Protein AF-A0A7S2Q3C2-F1 (afdb_monomer_lite)

Foldseek 3Di:
DLVVQLVVQLVVQVVLPPQSNLQSNVLSVLVVVCVVLCLPPPLVDFDPQEWEWEWEADLDPVVPGIDGQLVGIDGAHLLSSSPHSQFLSNLLSSCCCSPVCPVPPSHHDYHYHYDDPPDDLPQACFPPHHSNVVVLLCSLQVLAPVPDAQQAEEDEDQLNLLCCCQVPVDNCLVVLLVSVVRRLVVVLVSRVVSGDPPPDPGSLLHAYEYEQQEAESPPSSRVSSVSNRVSSVVVQVVRQLYFYQYQNSHRNDSDGDSSSRNSSSNSRNVRNVNSNPGDDDDPDDPVPPPPPPPDDDDDDDDDDDDDDDDDDDDDDDDDDDDDDDDDDDDDDDDDDDDDPPPPPDPPDDFQKDKFFDAQAFDFWAQKWKWKKWWQFKKKFQKKWFFWADFAKFWKWKWKAWDGCPPCLLPCVRIDTQDTDIWGHPHGSDTIMDGDDGPPDPPPPPPPPPDPDPPPRSIDIDHHRTMMMMMMGTQDRTTGWHACVSVSSNPLFPWTDDNTMIIRQLIWGFHHDSPTDTDTRIGGGIMIIMTGDDPPPPD

Structure (mmCIF, N/CA/C/O backbone):
data_AF-A0A7S2Q3C2-F1
#
_entry.id   AF-A0A7S2Q3C2-F1
#
loop_
_atom_site.group_PDB
_atom_site.id
_atom_site.type_symbol
_atom_site.label_atom_id
_atom_site.label_alt_id
_atom_site.label_comp_id
_atom_site.label_asym_id
_atom_site.label_entity_id
_atom_site.label_seq_id
_atom_site.pdbx_PDB_ins_code
_atom_site.Cartn_x
_atom_site.Cartn_y
_atom_site.Cartn_z
_atom_site.occupancy
_atom_site.B_iso_or_equiv
_atom_site.auth_seq_id
_atom_site.auth_comp_id
_atom_site.auth_asym_id
_atom_site.auth_atom_id
_atom_site.pdbx_PDB_model_num
ATOM 1 N N . MET A 1 1 ? 17.549 21.365 15.665 1.00 84.44 1 MET A N 1
ATOM 2 C CA . MET A 1 1 ? 16.616 20.239 15.465 1.00 84.44 1 MET A CA 1
ATOM 3 C C . MET A 1 1 ? 15.759 20.476 14.231 1.00 84.44 1 MET A C 1
ATOM 5 O O . MET A 1 1 ? 15.906 19.700 13.307 1.00 84.44 1 MET A O 1
ATOM 9 N N . THR A 1 2 ? 14.963 21.552 14.160 1.00 92.56 2 THR A N 1
ATOM 10 C CA . THR A 1 2 ? 14.110 21.854 12.990 1.00 92.56 2 THR A CA 1
ATOM 11 C C . THR A 1 2 ? 14.879 21.923 11.667 1.00 92.56 2 THR A C 1
ATOM 13 O O . THR A 1 2 ? 14.513 21.210 10.745 1.00 92.56 2 THR A O 1
ATOM 16 N N . ASP A 1 3 ? 15.975 22.689 11.590 1.00 93.25 3 ASP A N 1
ATOM 17 C CA . ASP A 1 3 ? 16.750 22.824 10.339 1.00 93.25 3 ASP A CA 1
ATOM 18 C C . ASP A 1 3 ? 17.380 21.493 9.899 1.00 93.25 3 ASP A C 1
ATOM 20 O O . ASP A 1 3 ? 17.291 21.107 8.744 1.00 93.25 3 ASP A O 1
ATOM 24 N N . GLN A 1 4 ? 17.927 20.727 10.849 1.00 93.88 4 GLN A N 1
ATOM 25 C CA . GLN A 1 4 ? 18.484 19.396 10.575 1.00 93.88 4 GLN A CA 1
ATOM 26 C C . GLN A 1 4 ? 17.413 18.408 10.095 1.00 93.88 4 GLN A C 1
ATOM 28 O O . GLN A 1 4 ? 17.669 17.612 9.199 1.00 93.88 4 GLN A O 1
ATOM 33 N N . LEU A 1 5 ? 16.215 18.446 10.690 1.00 93.88 5 LEU A N 1
ATOM 34 C CA . LEU A 1 5 ? 15.091 17.617 10.260 1.00 93.88 5 LEU A CA 1
ATOM 35 C C . LEU A 1 5 ? 14.629 18.015 8.852 1.00 93.88 5 LEU A C 1
ATOM 37 O O . LEU A 1 5 ? 14.384 17.139 8.026 1.00 93.88 5 LEU A O 1
ATOM 41 N N . TYR A 1 6 ? 14.565 19.319 8.575 1.00 96.44 6 TYR A N 1
ATOM 42 C CA . TYR A 1 6 ? 14.256 19.843 7.250 1.00 96.44 6 TYR A CA 1
ATOM 43 C C . TYR A 1 6 ? 15.246 19.343 6.203 1.00 96.44 6 TYR A C 1
ATOM 45 O O . TYR A 1 6 ? 14.810 18.797 5.193 1.00 96.44 6 TYR A O 1
ATOM 53 N N . ASP A 1 7 ? 16.549 19.467 6.457 1.00 93.75 7 ASP A N 1
ATOM 54 C CA . ASP A 1 7 ? 17.590 19.049 5.516 1.00 93.75 7 ASP A CA 1
ATOM 55 C C . ASP A 1 7 ? 17.489 17.551 5.191 1.00 93.75 7 ASP A C 1
ATOM 57 O O . ASP A 1 7 ? 17.532 17.171 4.022 1.00 93.75 7 ASP A O 1
ATOM 61 N N . VAL A 1 8 ? 17.252 16.704 6.201 1.00 93.12 8 VAL A N 1
ATOM 62 C CA . VAL A 1 8 ? 17.069 15.253 6.013 1.00 93.12 8 VAL A CA 1
ATOM 63 C C . VAL A 1 8 ? 15.825 14.941 5.175 1.00 93.12 8 VAL A C 1
ATOM 65 O O . VAL A 1 8 ? 15.880 14.122 4.256 1.00 93.12 8 VAL A O 1
ATOM 68 N N . ILE A 1 9 ? 14.691 15.590 5.457 1.00 92.81 9 ILE A N 1
ATOM 69 C CA . ILE A 1 9 ? 13.454 15.369 4.691 1.00 92.81 9 ILE A CA 1
ATOM 70 C C . ILE A 1 9 ? 13.602 15.894 3.260 1.00 92.81 9 ILE A C 1
ATOM 72 O O . ILE A 1 9 ? 13.121 15.259 2.314 1.00 92.81 9 ILE A O 1
ATOM 76 N N . TYR A 1 10 ? 14.260 17.042 3.101 1.00 93.00 10 TYR A N 1
ATOM 77 C CA . TYR A 1 10 ? 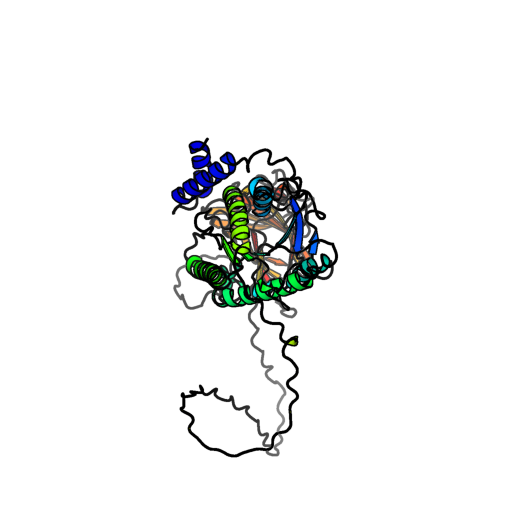14.558 17.634 1.807 1.00 93.00 10 TYR A CA 1
ATOM 78 C C . TYR A 1 10 ? 15.409 16.682 0.973 1.00 93.00 10 TYR A C 1
ATOM 80 O O . TYR A 1 10 ? 15.027 16.367 -0.152 1.00 93.00 10 TYR A O 1
ATOM 88 N N . GLU A 1 11 ? 16.507 16.166 1.529 1.00 90.88 11 GLU A N 1
ATOM 89 C CA . GLU A 1 11 ? 17.385 15.208 0.858 1.00 90.88 11 GLU A CA 1
ATOM 90 C C . GLU A 1 11 ? 16.608 13.958 0.420 1.00 90.88 11 GLU A C 1
ATOM 92 O O . GLU A 1 11 ? 16.642 13.605 -0.763 1.00 90.88 11 GLU A O 1
ATOM 97 N N . ALA A 1 12 ? 15.803 13.372 1.314 1.00 87.12 12 ALA A N 1
ATOM 98 C CA . ALA A 1 12 ? 14.977 12.194 1.028 1.00 87.12 12 ALA A CA 1
ATOM 99 C C . ALA A 1 12 ? 13.938 12.412 -0.093 1.00 87.12 12 ALA A C 1
ATOM 101 O O . ALA A 1 12 ? 13.535 11.461 -0.765 1.00 87.12 12 ALA A O 1
ATOM 102 N N . ASN A 1 13 ? 13.513 13.658 -0.327 1.00 86.75 13 ASN A N 1
ATOM 103 C CA . ASN A 1 13 ? 12.527 14.020 -1.351 1.00 86.75 13 ASN A CA 1
ATOM 104 C C . ASN A 1 13 ? 13.143 14.772 -2.558 1.00 86.75 13 ASN A C 1
ATOM 106 O O . ASN A 1 13 ? 12.424 15.164 -3.485 1.00 86.75 13 ASN A O 1
ATOM 110 N N . SER A 1 14 ? 14.464 14.981 -2.580 1.00 85.00 14 SER A N 1
ATOM 111 C CA . SER A 1 14 ? 15.170 15.823 -3.565 1.00 85.00 14 SER A CA 1
ATOM 112 C C . SER A 1 14 ? 15.264 15.213 -4.965 1.00 85.00 14 SER A C 1
ATOM 114 O O . SER A 1 14 ? 15.346 15.937 -5.960 1.00 85.00 14 SER A O 1
ATOM 116 N N . SER A 1 15 ? 15.153 13.886 -5.079 1.00 75.75 15 SER A N 1
ATOM 117 C CA . SER A 1 15 ? 15.152 13.173 -6.365 1.00 75.75 15 SER A CA 1
ATOM 118 C C . SER A 1 15 ? 13.964 13.553 -7.268 1.00 75.75 15 SER A C 1
ATOM 120 O O . SER A 1 15 ? 13.986 13.318 -8.479 1.00 75.75 15 SER A O 1
ATOM 122 N N . ARG A 1 16 ? 12.925 14.194 -6.714 1.00 70.31 16 ARG A N 1
ATOM 123 C CA . ARG A 1 16 ? 11.723 14.643 -7.427 1.00 70.31 16 ARG A CA 1
ATOM 124 C C . ARG A 1 16 ? 11.755 16.168 -7.603 1.00 70.31 16 ARG A C 1
ATOM 126 O O . ARG A 1 16 ? 11.098 16.884 -6.866 1.00 70.31 16 ARG A O 1
ATOM 133 N N . LYS A 1 17 ? 12.476 16.655 -8.623 1.00 64.44 17 LYS A N 1
ATOM 134 C CA . LYS A 1 17 ? 12.850 18.073 -8.893 1.00 64.44 17 LYS A CA 1
ATOM 135 C C . LYS A 1 17 ? 11.786 19.183 -8.712 1.00 64.44 17 LYS A C 1
ATOM 137 O O . LYS A 1 17 ? 12.164 20.347 -8.660 1.00 64.44 17 LYS A O 1
ATOM 142 N N . ASN A 1 18 ? 10.490 18.877 -8.617 1.00 74.94 18 ASN A N 1
ATOM 143 C CA . ASN A 1 18 ? 9.433 19.875 -8.432 1.00 74.94 18 ASN A CA 1
ATOM 144 C C . ASN A 1 18 ? 8.770 19.727 -7.058 1.00 74.94 18 ASN A C 1
ATOM 146 O O . ASN A 1 18 ? 8.227 18.666 -6.755 1.00 74.94 18 ASN A O 1
ATOM 150 N N . GLY A 1 19 ? 8.718 20.819 -6.288 1.00 81.25 19 GLY A N 1
ATOM 151 C CA . GLY A 1 19 ? 7.925 20.943 -5.058 1.00 81.25 19 GLY A CA 1
ATOM 152 C C . GLY A 1 19 ? 8.514 20.298 -3.799 1.00 81.25 19 GLY A C 1
ATOM 153 O O . GLY A 1 19 ? 7.809 20.240 -2.793 1.00 81.25 19 GLY A O 1
ATOM 154 N N . THR A 1 20 ? 9.770 19.843 -3.838 1.00 85.69 20 THR A N 1
ATOM 155 C CA . THR A 1 20 ? 10.476 19.252 -2.688 1.00 85.69 20 THR A CA 1
ATOM 156 C C . THR A 1 20 ? 10.523 20.190 -1.485 1.00 85.69 20 THR A C 1
ATOM 158 O O . THR A 1 20 ? 10.239 19.746 -0.381 1.00 85.69 20 THR A O 1
ATOM 161 N N . GLU A 1 21 ? 10.808 21.482 -1.685 1.00 90.81 21 GLU A N 1
ATOM 162 C CA . GLU A 1 21 ? 10.873 22.470 -0.592 1.00 90.81 21 GLU A CA 1
ATOM 163 C C . GLU A 1 21 ? 9.559 22.535 0.193 1.00 90.81 21 GLU A C 1
ATOM 165 O O . GLU A 1 21 ? 9.557 22.423 1.413 1.00 90.81 21 GLU A O 1
ATOM 170 N N . GLY A 1 22 ? 8.424 22.625 -0.509 1.00 93.75 22 GLY A N 1
ATOM 171 C CA . GLY A 1 22 ? 7.109 22.677 0.131 1.00 93.75 22 GLY A CA 1
ATOM 172 C C . GLY A 1 22 ? 6.787 21.407 0.920 1.00 93.75 22 GLY A C 1
ATOM 173 O O . GLY A 1 22 ? 6.260 21.493 2.025 1.00 93.75 22 GLY A O 1
ATOM 174 N N . VAL A 1 23 ? 7.144 20.236 0.386 1.00 93.44 23 VAL A N 1
ATOM 175 C CA . VAL A 1 23 ? 6.967 18.951 1.081 1.00 93.44 23 VAL A CA 1
ATOM 176 C C . VAL A 1 23 ? 7.858 18.878 2.321 1.00 93.44 23 VAL A C 1
ATOM 178 O O . VAL A 1 23 ? 7.376 18.530 3.398 1.00 93.44 23 VAL A O 1
ATOM 181 N N . ALA A 1 24 ? 9.132 19.261 2.197 1.00 95.12 24 ALA A N 1
ATOM 182 C CA . ALA A 1 24 ? 10.079 19.262 3.304 1.00 95.12 24 ALA A CA 1
ATOM 183 C C . ALA A 1 24 ? 9.641 20.208 4.425 1.00 95.12 24 ALA A C 1
ATOM 185 O O . ALA A 1 24 ? 9.616 19.805 5.589 1.00 95.12 24 ALA A O 1
ATOM 186 N N . SER A 1 25 ? 9.201 21.423 4.088 1.00 96.56 25 SER A N 1
ATOM 187 C CA . SER A 1 25 ? 8.660 22.377 5.059 1.00 96.56 25 SER A CA 1
ATOM 188 C C . SER A 1 25 ? 7.426 21.822 5.770 1.00 96.56 25 SER A C 1
ATOM 190 O O . SER A 1 25 ? 7.359 21.870 6.998 1.00 96.56 25 SER A O 1
ATOM 192 N N . THR A 1 26 ? 6.459 21.275 5.024 1.00 96.81 26 THR A N 1
ATOM 193 C CA . THR A 1 26 ? 5.227 20.706 5.593 1.00 96.81 26 THR A CA 1
ATOM 194 C C . THR A 1 26 ? 5.538 19.566 6.554 1.00 96.81 26 THR A C 1
ATOM 196 O O . THR A 1 26 ? 5.131 19.618 7.714 1.00 96.81 26 THR A O 1
ATOM 199 N N . LEU A 1 27 ? 6.302 18.565 6.111 1.00 96.88 27 LEU A N 1
ATOM 200 C CA . LEU A 1 27 ? 6.635 17.403 6.934 1.00 96.88 27 LEU A CA 1
ATOM 201 C C . LEU A 1 27 ? 7.463 17.789 8.164 1.00 96.88 27 LEU A C 1
ATOM 203 O O . LEU A 1 27 ? 7.204 17.271 9.246 1.00 96.88 27 LEU A O 1
ATOM 207 N N . THR A 1 28 ? 8.401 18.732 8.034 1.00 97.81 28 THR A N 1
ATOM 208 C CA . THR A 1 28 ? 9.178 19.239 9.177 1.00 97.81 28 THR A CA 1
ATOM 209 C C . THR A 1 28 ? 8.265 19.874 10.219 1.00 97.81 28 THR A C 1
ATOM 211 O O . THR A 1 28 ? 8.348 19.543 11.400 1.00 97.81 28 THR A O 1
ATOM 214 N N . ASN A 1 29 ? 7.373 20.771 9.793 1.00 98.06 29 ASN A N 1
ATOM 215 C CA . ASN A 1 29 ? 6.475 21.479 10.702 1.00 98.06 29 ASN A CA 1
ATOM 216 C C . ASN A 1 29 ? 5.517 20.519 11.417 1.00 98.06 29 ASN A C 1
ATOM 218 O O . ASN A 1 29 ? 5.335 20.620 12.629 1.00 98.06 29 ASN A O 1
ATOM 222 N N . GLU A 1 30 ? 4.943 19.571 10.680 1.00 98.25 30 GLU A N 1
ATOM 223 C CA . GLU A 1 30 ? 4.012 18.581 11.222 1.00 98.25 30 GLU A CA 1
ATOM 224 C C . GLU A 1 30 ? 4.720 17.608 12.177 1.00 98.25 30 GLU A C 1
ATOM 226 O O . GLU A 1 30 ? 4.228 17.356 13.272 1.00 98.25 30 GLU A O 1
ATOM 231 N N . LEU A 1 31 ? 5.921 17.121 11.847 1.00 97.56 31 LEU A N 1
ATOM 232 C CA . LEU A 1 31 ? 6.693 16.271 12.762 1.00 97.56 31 LEU A CA 1
ATOM 233 C C . LEU A 1 31 ? 7.113 17.012 14.033 1.00 97.56 31 LEU A C 1
ATOM 235 O O . LEU A 1 31 ? 7.018 16.451 15.124 1.00 97.56 31 LEU A O 1
ATOM 239 N N . MET A 1 32 ? 7.524 18.279 13.922 1.00 97.94 32 MET A N 1
ATOM 240 C CA . MET A 1 32 ? 7.801 19.106 15.098 1.00 97.94 32 MET A CA 1
ATOM 241 C C . MET A 1 32 ? 6.538 19.330 15.937 1.00 97.94 32 MET A C 1
ATOM 243 O O . MET A 1 32 ? 6.623 19.386 17.163 1.00 97.94 32 MET A O 1
ATOM 247 N N . HIS A 1 33 ? 5.361 19.415 15.311 1.00 97.69 33 HIS A N 1
ATOM 248 C CA . HIS A 1 33 ? 4.091 19.455 16.029 1.00 97.69 33 HIS A CA 1
ATOM 249 C C . HIS A 1 33 ? 3.840 18.155 16.809 1.00 97.69 33 HIS A C 1
ATOM 251 O O . HIS A 1 33 ? 3.600 18.226 18.014 1.00 97.69 33 HIS A O 1
ATOM 257 N N . LEU A 1 34 ? 3.998 16.984 16.178 1.00 97.62 34 LEU A N 1
ATOM 258 C CA . LEU A 1 34 ? 3.870 15.682 16.853 1.00 97.62 34 LEU A CA 1
ATOM 259 C C . LEU A 1 34 ? 4.871 15.533 18.010 1.00 97.62 34 LEU A C 1
ATOM 261 O O . LEU A 1 34 ? 4.506 15.066 19.091 1.00 97.62 34 LEU A O 1
ATOM 265 N N . TYR A 1 35 ? 6.119 15.969 17.807 1.00 96.81 35 TYR A N 1
ATOM 266 C CA . TYR A 1 35 ? 7.157 15.988 18.840 1.00 96.81 35 TYR A CA 1
ATOM 267 C C . TYR A 1 35 ? 6.747 16.854 20.037 1.00 96.81 35 TYR A C 1
ATOM 269 O O . TYR A 1 35 ? 6.769 16.393 21.175 1.00 96.81 35 TYR A O 1
ATOM 277 N N . ASN A 1 36 ? 6.303 18.089 19.787 1.00 97.06 36 ASN A N 1
ATOM 278 C CA . ASN A 1 36 ? 5.902 19.023 20.843 1.00 97.06 36 ASN A CA 1
ATOM 279 C C . ASN A 1 36 ? 4.677 18.547 21.634 1.00 97.06 36 ASN A C 1
ATOM 281 O O . ASN A 1 36 ? 4.506 18.929 22.789 1.00 97.06 36 ASN A O 1
ATOM 285 N N . GLN A 1 37 ? 3.830 17.714 21.030 1.00 96.75 37 GLN A N 1
ATOM 286 C CA . GLN A 1 37 ? 2.706 17.083 21.715 1.00 96.75 37 GLN A CA 1
ATOM 287 C C . GLN A 1 37 ? 3.077 15.775 22.437 1.00 96.75 37 GLN A C 1
ATOM 289 O O . GLN A 1 37 ? 2.200 15.113 22.989 1.00 96.75 37 GLN A O 1
ATOM 294 N N . GLY A 1 38 ? 4.351 15.374 22.414 1.00 96.44 38 GLY A N 1
ATOM 295 C CA . GLY A 1 38 ? 4.841 14.145 23.037 1.00 96.44 38 GLY A CA 1
ATOM 296 C C . GLY A 1 38 ? 4.437 12.858 22.315 1.00 96.44 38 GLY A C 1
ATOM 297 O O . GLY A 1 38 ? 4.699 11.771 22.823 1.00 96.44 38 GLY A O 1
ATOM 298 N N . LEU A 1 39 ? 3.841 12.940 21.120 1.00 96.25 39 LEU A N 1
ATOM 299 C CA . LEU A 1 39 ? 3.447 11.754 20.351 1.00 96.25 39 LEU A CA 1
ATOM 300 C C . LEU A 1 39 ? 4.652 10.953 19.854 1.00 96.25 39 LEU A C 1
ATOM 302 O O . LEU A 1 39 ? 4.514 9.754 19.616 1.00 96.25 39 LEU A O 1
ATOM 306 N N . LEU A 1 40 ? 5.818 11.595 19.740 1.00 95.62 40 LEU A N 1
ATOM 307 C CA . LEU A 1 40 ? 7.072 10.966 19.321 1.00 95.62 40 LEU A CA 1
ATOM 308 C C . LEU A 1 40 ? 7.972 10.510 20.485 1.00 95.62 40 LEU A C 1
ATOM 310 O O . LEU A 1 40 ? 9.080 10.042 20.239 1.00 95.62 40 LEU A O 1
ATOM 314 N N . ASN A 1 41 ? 7.515 10.630 21.735 1.00 94.75 41 ASN A N 1
ATOM 315 C CA . ASN A 1 41 ? 8.259 10.152 22.904 1.00 94.75 41 ASN A CA 1
ATOM 316 C C . ASN A 1 41 ? 8.051 8.646 23.094 1.00 94.75 41 ASN A C 1
ATOM 318 O O . ASN A 1 41 ? 6.946 8.161 22.862 1.00 94.75 41 ASN A O 1
ATOM 322 N N . ASP A 1 42 ? 9.073 7.925 23.557 1.00 93.94 42 ASP A N 1
ATOM 323 C CA . ASP A 1 42 ? 8.954 6.522 23.988 1.00 93.94 42 ASP A CA 1
ATOM 324 C C . ASP A 1 42 ? 8.227 5.641 22.950 1.00 93.94 42 ASP A C 1
ATOM 326 O O . ASP A 1 42 ? 7.232 4.970 23.239 1.00 93.94 42 ASP A O 1
ATOM 330 N N . LEU A 1 43 ? 8.658 5.723 21.684 1.00 91.31 43 LEU A N 1
ATOM 331 C CA . LEU A 1 43 ? 8.020 5.004 20.572 1.00 91.31 43 LEU A CA 1
ATOM 332 C C . LEU A 1 43 ? 8.055 3.480 20.767 1.00 91.31 43 LEU A C 1
ATOM 334 O O . LEU A 1 43 ? 7.166 2.785 20.276 1.00 91.31 43 LEU A O 1
ATOM 338 N N . ASP A 1 44 ? 9.056 2.998 21.505 1.00 87.88 44 ASP A N 1
ATOM 339 C CA . ASP A 1 44 ? 9.301 1.625 21.954 1.00 87.88 44 ASP A CA 1
ATOM 340 C C . ASP A 1 44 ? 8.434 1.174 23.123 1.00 87.88 44 ASP A C 1
ATOM 342 O O . ASP A 1 44 ? 8.343 -0.024 23.378 1.00 87.88 44 ASP A O 1
ATOM 346 N N . THR A 1 45 ? 7.747 2.090 23.800 1.00 93.56 45 THR A N 1
ATOM 347 C CA . THR A 1 45 ? 6.814 1.722 24.861 1.00 93.56 45 THR A CA 1
ATOM 348 C C . THR A 1 45 ? 5.476 1.302 24.252 1.00 93.56 45 THR A C 1
ATOM 350 O O . THR A 1 45 ? 4.811 2.130 23.617 1.00 93.56 45 THR A O 1
ATOM 353 N N . PRO A 1 46 ? 5.030 0.046 24.456 1.00 94.75 46 PRO A N 1
ATOM 354 C CA . PRO A 1 46 ? 3.736 -0.391 23.960 1.00 94.75 46 PRO A CA 1
ATOM 355 C C . PRO A 1 46 ? 2.593 0.397 24.593 1.00 94.75 46 PRO A C 1
ATOM 357 O O . PRO A 1 46 ? 2.576 0.650 25.801 1.00 94.75 46 PRO A O 1
ATOM 360 N N . LEU A 1 47 ? 1.614 0.750 23.766 1.00 94.81 47 LEU A N 1
ATOM 361 C CA . LEU A 1 47 ? 0.390 1.403 24.205 1.00 94.81 47 LEU A CA 1
ATOM 362 C C . LEU A 1 47 ? -0.386 0.531 25.195 1.00 94.81 47 LEU A C 1
ATOM 364 O O . LEU A 1 47 ? -0.445 -0.695 25.072 1.00 94.81 47 LEU A O 1
ATOM 368 N N . LYS A 1 48 ? -1.010 1.167 26.188 1.00 94.75 48 LYS A N 1
ATOM 369 C CA . LYS A 1 48 ? -1.726 0.458 27.252 1.00 94.75 48 LYS A CA 1
ATOM 370 C C . LYS A 1 48 ? -3.114 0.013 26.799 1.00 94.75 48 LYS A C 1
ATOM 372 O O . LYS A 1 48 ? -3.578 -1.053 27.208 1.00 94.75 48 LYS A O 1
ATOM 377 N N . PHE A 1 49 ? -3.788 0.834 25.998 1.00 94.88 49 PHE A N 1
ATOM 378 C CA . PHE A 1 49 ? -5.183 0.635 25.603 1.00 94.88 49 PHE A CA 1
ATOM 379 C C . PHE A 1 49 ? -5.331 0.337 24.109 1.00 94.88 49 PHE A C 1
ATOM 381 O O . PHE A 1 49 ? -6.220 -0.430 23.731 1.00 94.88 49 PHE A O 1
ATOM 388 N N . GLY A 1 50 ? -4.460 0.913 23.283 1.00 95.38 50 GLY A N 1
ATOM 389 C CA . GLY A 1 50 ? -4.409 0.727 21.844 1.00 95.38 50 GLY A CA 1
ATOM 390 C C . GLY A 1 50 ? -3.736 -0.579 21.453 1.00 95.38 50 GLY A C 1
ATOM 391 O O . GLY A 1 50 ? -2.541 -0.788 21.671 1.00 95.38 50 GLY A O 1
ATOM 392 N N . LYS A 1 51 ? -4.501 -1.452 20.810 1.00 96.25 51 LYS A N 1
ATOM 393 C CA . LYS A 1 51 ? -4.035 -2.718 20.247 1.00 96.25 51 LYS A CA 1
ATOM 394 C C . LYS A 1 51 ? -4.128 -2.710 18.730 1.00 96.25 51 LYS A C 1
ATOM 396 O O . LYS A 1 51 ? -4.851 -1.901 18.150 1.00 96.25 51 LYS A O 1
ATOM 401 N N . CYS A 1 52 ? -3.483 -3.674 18.094 1.00 95.06 52 CYS A N 1
ATOM 402 C CA . CYS A 1 52 ? -3.614 -3.924 16.671 1.00 95.06 52 CYS A CA 1
ATOM 403 C C . CYS A 1 52 ? -3.813 -5.421 16.385 1.00 95.06 52 CYS A C 1
ATOM 405 O O . CYS A 1 52 ? -3.359 -6.267 17.153 1.00 95.06 52 CYS A O 1
ATOM 407 N N . SER A 1 53 ? -4.474 -5.751 15.274 1.00 94.31 53 SER A N 1
ATOM 408 C CA . SER A 1 53 ? -4.529 -7.107 14.712 1.00 94.31 53 SER A CA 1
ATOM 409 C C . SER A 1 53 ? -4.477 -7.047 13.196 1.00 94.31 53 SER A C 1
ATOM 411 O O . SER A 1 53 ? -5.328 -6.434 12.548 1.00 94.31 53 SER A O 1
ATOM 413 N N . PHE A 1 54 ? -3.419 -7.609 12.627 1.00 91.44 54 PHE A N 1
ATOM 414 C CA . PHE A 1 54 ? -3.072 -7.400 11.232 1.00 91.44 54 PHE A CA 1
ATOM 415 C C . PHE A 1 54 ? -3.247 -8.693 10.464 1.00 91.44 54 PHE A C 1
ATOM 417 O O . PHE A 1 54 ? -2.718 -9.743 10.836 1.00 91.44 54 PHE A O 1
ATOM 424 N N . VAL A 1 55 ? -4.001 -8.602 9.376 1.00 92.19 55 VAL A N 1
ATOM 425 C CA . VAL A 1 55 ? -4.272 -9.716 8.483 1.00 92.19 55 VAL A CA 1
ATOM 426 C C . VAL A 1 55 ? -4.049 -9.296 7.038 1.00 92.19 55 VAL A C 1
ATOM 428 O O . VAL A 1 55 ? -4.352 -8.172 6.634 1.00 92.19 55 VAL A O 1
ATOM 431 N N . THR A 1 56 ? -3.554 -10.233 6.238 1.00 89.69 56 THR A N 1
ATOM 432 C CA . THR A 1 56 ? -3.345 -10.027 4.802 1.00 89.69 56 THR A CA 1
ATOM 433 C C . THR A 1 56 ? -4.144 -11.067 4.019 1.00 89.69 56 THR A C 1
ATOM 435 O O . THR A 1 56 ? -4.047 -12.258 4.338 1.00 89.69 56 THR A O 1
ATOM 438 N N . PRO A 1 57 ? -4.920 -10.674 2.991 1.00 89.62 57 PRO A N 1
ATOM 439 C CA . PRO A 1 57 ? -5.570 -11.628 2.098 1.00 89.62 57 PRO A CA 1
ATOM 440 C C . PRO A 1 57 ? -4.560 -12.578 1.441 1.00 89.62 57 PRO A C 1
ATOM 442 O O . PRO A 1 57 ? -3.532 -12.139 0.915 1.00 89.62 57 PRO A O 1
ATOM 445 N N . LYS A 1 58 ? -4.867 -13.877 1.400 1.00 83.38 58 LYS A N 1
ATOM 446 C CA . LYS A 1 58 ? -4.077 -14.860 0.636 1.00 83.38 58 LYS A CA 1
ATOM 447 C C . LYS A 1 58 ? -4.483 -14.837 -0.845 1.00 83.38 58 LYS A C 1
ATOM 449 O O . LYS A 1 58 ? -5.606 -14.475 -1.172 1.00 83.38 58 LYS A O 1
ATOM 454 N N . LYS A 1 59 ? -3.563 -15.175 -1.766 1.00 69.88 59 LYS A N 1
ATOM 455 C CA . LYS A 1 59 ? -3.927 -15.395 -3.192 1.00 69.88 59 LYS A CA 1
ATOM 456 C C . LYS A 1 59 ? -4.648 -16.728 -3.377 1.00 69.88 59 LYS A C 1
ATOM 458 O O . LYS A 1 59 ? -5.588 -16.814 -4.152 1.00 69.88 59 LYS A O 1
ATOM 463 N N . ASN A 1 60 ? -4.187 -17.758 -2.668 1.00 71.38 60 ASN A N 1
ATOM 464 C CA . ASN A 1 60 ? -4.693 -19.114 -2.800 1.00 71.38 60 ASN A CA 1
ATOM 465 C C . ASN A 1 60 ? -5.700 -19.423 -1.686 1.00 71.38 60 ASN A C 1
ATOM 467 O O . ASN A 1 60 ? -5.332 -19.568 -0.519 1.00 71.38 60 ASN A O 1
ATOM 471 N N . ILE A 1 61 ? -6.966 -19.536 -2.083 1.00 71.75 61 ILE A N 1
ATOM 472 C CA . ILE A 1 61 ? -8.122 -19.772 -1.211 1.00 71.75 61 ILE A CA 1
ATOM 473 C C . ILE A 1 61 ? -8.025 -21.136 -0.499 1.00 71.75 61 ILE A C 1
ATOM 475 O O . ILE A 1 61 ? -8.555 -21.304 0.599 1.00 71.75 61 ILE A O 1
ATOM 479 N N . ASN A 1 62 ? -7.300 -22.100 -1.082 1.00 69.56 62 ASN A N 1
ATOM 480 C CA . ASN A 1 62 ? -7.212 -23.472 -0.573 1.00 69.56 62 ASN A CA 1
ATOM 481 C C . ASN A 1 62 ? -6.495 -23.572 0.784 1.00 69.56 62 ASN A C 1
ATOM 483 O O . ASN A 1 62 ? -6.729 -24.521 1.525 1.00 69.56 62 ASN A O 1
ATOM 487 N N . ASN A 1 63 ? -5.683 -22.572 1.148 1.00 69.94 63 ASN A N 1
ATOM 488 C CA . ASN A 1 63 ? -4.955 -22.518 2.423 1.00 69.94 63 ASN A CA 1
ATOM 489 C C . ASN A 1 63 ? -5.535 -21.462 3.386 1.00 69.94 63 ASN A C 1
ATOM 491 O O . ASN A 1 63 ? -4.822 -20.914 4.236 1.00 69.94 63 ASN A O 1
ATOM 495 N N . GLY A 1 64 ? -6.826 -21.153 3.241 1.00 82.44 64 GLY A N 1
ATOM 496 C CA . GLY A 1 64 ? -7.535 -20.130 4.004 1.00 82.44 64 GLY A CA 1
ATOM 497 C C . GLY A 1 64 ? -7.549 -18.765 3.312 1.00 82.44 64 GLY A C 1
ATOM 498 O O . GLY A 1 64 ? -6.799 -18.502 2.378 1.00 82.44 64 GLY A O 1
ATOM 499 N N . LEU A 1 65 ? -8.420 -17.877 3.792 1.00 89.06 65 LEU A N 1
ATOM 500 C CA . LEU A 1 65 ? -8.672 -16.576 3.159 1.00 89.06 65 LEU A CA 1
ATOM 501 C C . LEU A 1 65 ? -7.670 -15.492 3.575 1.00 89.06 65 LEU A C 1
ATOM 503 O O . LEU A 1 65 ? -7.428 -14.543 2.830 1.00 89.06 65 LEU A O 1
ATOM 507 N N . ILE A 1 66 ? -7.089 -15.628 4.769 1.00 91.12 66 ILE A N 1
ATOM 508 C CA . ILE A 1 66 ? -6.244 -14.611 5.401 1.00 91.12 66 ILE A CA 1
ATOM 509 C C . ILE A 1 66 ? -5.002 -15.235 6.047 1.00 91.12 66 ILE A C 1
ATOM 511 O O . ILE A 1 66 ? -5.034 -16.373 6.521 1.00 91.12 66 ILE A O 1
ATOM 515 N N . LYS A 1 67 ? -3.895 -14.489 6.065 1.00 86.69 67 LYS A N 1
ATOM 516 C CA . LYS A 1 67 ? -2.689 -14.746 6.869 1.00 86.69 67 LYS A CA 1
ATOM 517 C C . LYS A 1 67 ? -2.722 -13.806 8.075 1.00 86.69 67 LYS A C 1
ATOM 519 O O . LYS A 1 67 ? -2.874 -12.603 7.884 1.00 86.69 67 LYS A O 1
ATOM 524 N N . GLN A 1 68 ? -2.591 -14.349 9.285 1.00 86.88 68 GLN A N 1
ATOM 525 C CA . GLN A 1 68 ? -2.397 -13.557 10.504 1.00 86.88 68 GLN A CA 1
ATOM 526 C C . GLN A 1 68 ? -0.954 -13.052 10.520 1.00 86.88 68 GLN A C 1
ATOM 528 O O . GLN A 1 68 ? -0.034 -13.864 10.565 1.00 86.88 68 GLN A O 1
ATOM 533 N N . VAL A 1 69 ? -0.766 -11.737 10.437 1.00 84.19 69 VAL A N 1
ATOM 534 C CA . VAL A 1 69 ? 0.556 -11.095 10.399 1.00 84.19 69 VAL A CA 1
ATOM 535 C C . VAL A 1 69 ? 1.053 -10.846 11.819 1.00 84.19 69 VAL A C 1
ATOM 537 O O . VAL A 1 69 ? 2.099 -11.355 12.203 1.00 84.19 69 VAL A O 1
ATOM 540 N N . SER A 1 70 ? 0.247 -10.184 12.650 1.00 82.56 70 SER A N 1
ATOM 541 C CA . SER A 1 70 ? 0.608 -9.858 14.039 1.00 82.56 70 SER A CA 1
ATOM 542 C C . SER A 1 70 ? 0.451 -11.029 15.023 1.00 82.56 70 SER A C 1
ATOM 544 O O . SER A 1 70 ? 0.622 -10.857 16.225 1.00 82.56 70 SER A O 1
ATOM 546 N N . GLY A 1 71 ? 0.042 -12.215 14.556 1.00 85.25 71 GLY A N 1
ATOM 547 C CA . GLY A 1 71 ? -0.256 -13.358 15.430 1.00 85.25 71 GLY A CA 1
ATOM 548 C C . GLY A 1 71 ? -1.483 -13.173 16.340 1.00 85.25 71 GLY A C 1
ATOM 549 O O . GLY A 1 71 ? -1.692 -13.977 17.246 1.00 85.25 71 GLY A O 1
ATOM 550 N N . GLY A 1 72 ? -2.306 -12.144 16.107 1.00 90.62 72 GLY A N 1
ATOM 551 C CA . GLY A 1 72 ? -3.497 -11.833 16.902 1.00 90.62 72 GLY A CA 1
ATOM 552 C C . GLY A 1 72 ? -3.555 -10.371 17.344 1.00 90.62 72 GLY A C 1
ATOM 553 O O . GLY A 1 72 ? -2.951 -9.505 16.715 1.00 90.62 72 GLY A O 1
ATOM 554 N N . SER A 1 73 ? -4.323 -10.100 18.403 1.00 94.38 73 SER A N 1
ATOM 555 C CA . SER A 1 73 ? -4.432 -8.765 19.000 1.00 94.38 73 SER A CA 1
ATOM 556 C C . SER A 1 73 ? -3.268 -8.514 19.960 1.00 94.38 73 SER A C 1
ATOM 558 O O . SER A 1 73 ? -3.149 -9.204 20.975 1.00 94.38 73 SER A O 1
ATOM 560 N N . VAL A 1 74 ? -2.430 -7.524 19.657 1.00 94.44 74 VAL A N 1
ATOM 561 C CA . VAL A 1 74 ? -1.237 -7.167 20.444 1.00 94.44 74 VAL A CA 1
ATOM 562 C C . VAL A 1 74 ? -1.234 -5.675 20.789 1.00 94.44 74 VAL A C 1
ATOM 564 O O . VAL A 1 74 ? -1.827 -4.892 20.047 1.00 94.44 74 VAL A O 1
ATOM 567 N N . PRO A 1 75 ? -0.624 -5.250 21.913 1.00 95.62 75 PRO A N 1
ATOM 568 C CA . PRO A 1 75 ? -0.400 -3.832 22.194 1.00 95.62 75 PRO A CA 1
ATOM 569 C C . PRO A 1 75 ? 0.352 -3.150 21.050 1.00 95.62 75 PRO A C 1
ATOM 571 O O . PRO A 1 75 ? 1.281 -3.729 20.497 1.00 95.62 75 PRO A O 1
ATOM 574 N N . THR A 1 76 ? -0.036 -1.925 20.707 1.00 94.38 76 THR A N 1
ATOM 575 C CA . THR A 1 76 ? 0.600 -1.196 19.603 1.00 94.38 76 THR A CA 1
ATOM 576 C C . THR A 1 76 ? 1.933 -0.600 20.057 1.00 94.38 76 THR A C 1
ATOM 578 O O . THR A 1 76 ? 1.963 0.243 20.952 1.00 94.38 76 THR A O 1
ATOM 581 N N . SER A 1 77 ? 3.021 -0.998 19.408 1.00 91.06 77 SER A N 1
ATOM 582 C CA . SER A 1 77 ? 4.376 -0.423 19.479 1.00 91.06 77 SER A CA 1
ATOM 583 C C . SER A 1 77 ? 5.006 -0.425 18.080 1.00 91.06 77 SER A C 1
ATOM 585 O O . SER A 1 77 ? 4.473 -1.063 17.170 1.00 91.06 77 SER A O 1
ATOM 587 N N . TRP A 1 78 ? 6.131 0.264 17.876 1.00 87.19 78 TRP A N 1
ATOM 588 C CA . TRP A 1 78 ? 6.803 0.261 16.566 1.00 87.19 78 TRP A CA 1
ATOM 589 C C . TRP A 1 78 ? 7.284 -1.141 16.135 1.00 87.19 78 TRP A C 1
ATOM 591 O O . TRP A 1 78 ? 7.350 -1.411 14.947 1.00 87.19 78 TRP A O 1
ATOM 601 N N . ASP A 1 79 ? 7.559 -2.046 17.077 1.00 82.75 79 ASP A N 1
ATOM 602 C CA . ASP A 1 79 ? 8.091 -3.399 16.843 1.00 82.75 79 ASP A CA 1
ATOM 603 C C . ASP A 1 79 ? 7.050 -4.526 17.007 1.00 82.75 79 ASP A C 1
ATOM 605 O O . ASP A 1 79 ? 7.357 -5.707 16.860 1.00 82.75 79 ASP A O 1
ATOM 609 N N . SER A 1 80 ? 5.790 -4.188 17.288 1.00 81.06 80 SER A N 1
ATOM 610 C CA . SER A 1 80 ? 4.704 -5.159 17.535 1.00 81.06 80 SER A CA 1
ATOM 611 C C . SER A 1 80 ? 4.174 -5.875 16.281 1.00 81.06 80 SER A C 1
ATOM 613 O O . SER A 1 80 ? 3.146 -6.553 16.341 1.00 81.06 80 SER A O 1
ATOM 615 N N . ASN A 1 81 ? 4.846 -5.729 15.133 1.00 80.12 81 ASN A N 1
ATOM 616 C CA . ASN A 1 81 ? 4.372 -6.184 13.822 1.00 80.12 81 ASN A CA 1
ATOM 617 C C . ASN A 1 81 ? 2.944 -5.681 13.505 1.00 80.12 81 ASN A C 1
ATOM 619 O O . ASN A 1 81 ? 2.134 -6.337 12.840 1.00 80.12 81 ASN A O 1
ATOM 623 N N . CYS A 1 82 ? 2.628 -4.478 13.991 1.00 78.88 82 CYS A N 1
ATOM 624 C CA . CYS A 1 82 ? 1.443 -3.708 13.627 1.00 78.88 82 CYS A CA 1
ATOM 625 C C . CYS A 1 82 ? 1.671 -2.978 12.295 1.00 78.88 82 CYS A C 1
ATOM 627 O O . CYS A 1 82 ? 1.345 -1.797 12.150 1.00 78.88 82 CYS A O 1
ATOM 629 N N . GLY A 1 83 ? 2.199 -3.706 11.303 1.00 72.50 83 GLY A N 1
ATOM 630 C CA . GLY A 1 83 ? 2.643 -3.188 10.010 1.00 72.50 83 GLY A CA 1
ATOM 631 C C . GLY A 1 83 ? 3.977 -2.477 10.119 1.00 72.50 83 GLY A C 1
ATOM 632 O O . GLY A 1 83 ? 4.664 -2.630 11.117 1.00 72.50 83 GLY A O 1
ATOM 633 N N . TYR A 1 84 ? 4.308 -1.677 9.099 1.00 72.88 84 TYR A N 1
ATOM 634 C CA . TYR A 1 84 ? 5.544 -0.902 9.099 1.00 72.88 84 TYR A CA 1
ATOM 635 C C . TYR A 1 84 ? 5.712 -0.142 10.411 1.00 72.88 84 TYR A C 1
ATOM 637 O O . TYR A 1 84 ? 4.771 0.519 10.860 1.00 72.88 84 TYR A O 1
ATOM 645 N N . SER A 1 85 ? 6.935 -0.167 10.939 1.00 76.31 85 SER A N 1
ATOM 646 C CA . SER A 1 85 ? 7.335 0.469 12.199 1.00 76.31 85 SER A CA 1
ATOM 647 C C . SER A 1 85 ? 6.791 1.897 12.409 1.00 76.31 85 SER A C 1
ATOM 649 O O . SER A 1 85 ? 6.547 2.319 13.537 1.00 76.31 85 SER A O 1
ATOM 651 N N . PHE A 1 86 ? 6.546 2.645 11.325 1.00 84.31 86 PHE A N 1
ATOM 652 C CA . PHE A 1 86 ? 5.994 4.004 11.353 1.00 84.31 86 PHE A CA 1
ATOM 653 C C . PHE A 1 86 ? 4.732 4.189 10.500 1.00 84.31 86 PHE A C 1
ATOM 655 O O . PHE A 1 86 ? 4.500 5.282 9.999 1.00 84.31 86 PHE A O 1
ATOM 662 N N . GLY A 1 87 ? 3.922 3.144 10.310 1.00 89.44 87 GLY A N 1
ATOM 663 C CA . GLY A 1 87 ? 2.683 3.188 9.528 1.00 89.44 87 GLY A CA 1
ATOM 664 C C . GLY A 1 87 ? 1.607 4.127 10.094 1.00 89.44 87 GLY A C 1
ATOM 665 O O . GLY A 1 87 ? 1.686 4.612 11.226 1.00 89.44 87 GLY A O 1
ATOM 666 N N . HIS A 1 88 ? 0.551 4.365 9.306 1.00 94.38 88 HIS A N 1
ATOM 667 C CA . HIS A 1 88 ? -0.590 5.190 9.729 1.00 94.38 88 HIS A CA 1
ATOM 668 C C . HIS A 1 88 ? -1.211 4.693 11.035 1.00 94.38 88 HIS A C 1
ATOM 670 O O . HIS A 1 88 ? -1.623 5.490 11.872 1.00 94.38 88 HIS A O 1
ATOM 676 N N . GLU A 1 89 ? -1.286 3.374 11.188 1.00 94.38 89 GLU A N 1
ATOM 677 C CA . GLU A 1 89 ? -1.962 2.679 12.276 1.00 94.38 89 GLU A CA 1
ATOM 678 C C . GLU A 1 89 ? -1.253 2.894 13.615 1.00 94.38 89 GLU A C 1
ATOM 680 O O . GLU A 1 89 ? -1.914 3.050 14.645 1.00 94.38 89 GLU A O 1
ATOM 685 N N . PHE A 1 90 ? 0.080 2.969 13.585 1.00 94.81 90 PHE A N 1
ATOM 686 C CA . PHE A 1 90 ? 0.894 3.269 14.754 1.00 94.81 90 PHE A CA 1
ATOM 687 C C . PHE A 1 90 ? 0.579 4.668 15.286 1.00 94.81 90 PHE A C 1
ATOM 689 O O . PHE A 1 90 ? 0.135 4.815 16.427 1.00 94.81 90 PHE A O 1
ATOM 696 N N . MET A 1 91 ? 0.734 5.701 14.449 1.00 96.62 91 MET A N 1
ATOM 697 C CA . MET A 1 91 ? 0.501 7.075 14.901 1.00 96.62 91 MET A CA 1
ATOM 698 C C . MET A 1 91 ? -0.978 7.348 15.190 1.00 96.62 91 MET A C 1
ATOM 700 O O . MET A 1 91 ? -1.285 8.013 16.171 1.00 96.62 91 MET A O 1
ATOM 704 N N . LEU A 1 92 ? -1.904 6.768 14.422 1.00 96.62 92 LEU A N 1
ATOM 705 C CA . LEU A 1 92 ? -3.334 6.816 14.731 1.00 96.62 92 LEU A CA 1
ATOM 706 C C . LEU A 1 92 ? -3.622 6.308 16.150 1.00 96.62 92 LEU A C 1
ATOM 708 O O . LEU A 1 92 ? -4.285 6.997 16.924 1.00 96.62 92 LEU A O 1
ATOM 712 N N . SER A 1 93 ? -3.116 5.123 16.501 1.00 95.56 93 SER A N 1
ATOM 713 C CA . SER A 1 93 ? -3.343 4.531 17.824 1.00 95.56 93 SER A CA 1
ATOM 714 C C . SER A 1 93 ? -2.757 5.407 18.928 1.00 95.56 93 SER A C 1
ATOM 716 O O . SER A 1 93 ? -3.408 5.647 19.944 1.00 95.56 93 SER A O 1
ATOM 718 N N . ARG A 1 94 ? -1.558 5.957 18.705 1.00 95.50 94 ARG A N 1
ATOM 719 C CA . ARG A 1 94 ? -0.917 6.868 19.660 1.00 95.50 94 ARG A CA 1
ATOM 720 C C . ARG A 1 94 ? -1.714 8.151 19.846 1.00 95.50 94 ARG A C 1
ATOM 722 O O . ARG A 1 94 ? -1.957 8.537 20.983 1.00 95.50 94 ARG A O 1
ATOM 729 N N . THR A 1 95 ? -2.176 8.783 18.770 1.00 96.94 95 THR A N 1
ATOM 730 C CA . THR A 1 95 ? -3.011 9.986 18.862 1.00 96.94 95 THR A CA 1
ATOM 731 C C . THR A 1 95 ? -4.321 9.701 19.600 1.00 96.94 95 THR A C 1
ATOM 733 O O . THR A 1 95 ? -4.710 10.467 20.484 1.00 96.94 95 THR A O 1
ATOM 736 N N . LEU A 1 96 ? -4.987 8.581 19.298 1.00 95.12 96 LEU A N 1
ATOM 737 C CA . LEU A 1 96 ? -6.226 8.191 19.976 1.00 95.12 96 LEU A CA 1
ATOM 738 C C . LEU A 1 96 ? -6.025 8.001 21.488 1.00 95.12 96 LEU A C 1
ATOM 740 O O . LEU A 1 96 ? -6.793 8.547 22.282 1.00 95.12 96 LEU A O 1
ATOM 744 N N . GLU A 1 97 ? -4.984 7.269 21.893 1.00 94.62 97 GLU A N 1
ATOM 745 C CA . GLU A 1 97 ? -4.710 6.985 23.305 1.00 94.62 97 GLU A CA 1
ATOM 746 C C . GLU A 1 97 ? -4.188 8.205 24.070 1.00 94.62 97 GLU A C 1
ATOM 748 O O . GLU A 1 97 ? -4.676 8.502 25.161 1.00 94.62 97 GLU A O 1
ATOM 753 N N . LEU A 1 98 ? -3.202 8.908 23.511 1.00 94.19 98 LEU A N 1
ATOM 754 C CA . LEU A 1 98 ? -2.435 9.921 24.236 1.00 94.19 98 LEU A CA 1
ATOM 755 C C . LEU A 1 98 ? -3.062 11.317 24.179 1.00 94.19 98 LEU A C 1
ATOM 757 O O . LEU A 1 98 ? -2.781 12.131 25.055 1.00 94.19 98 LEU A O 1
ATOM 761 N N . GLN A 1 99 ? -3.906 11.611 23.184 1.00 92.50 99 GLN A N 1
ATOM 762 C CA . GLN A 1 99 ? -4.495 12.948 23.018 1.00 92.50 99 GLN A CA 1
ATOM 763 C C . GLN A 1 99 ? -6.018 12.984 23.060 1.00 92.50 99 GLN A C 1
ATOM 765 O O . GLN A 1 99 ? -6.587 14.011 23.423 1.00 92.50 99 GLN A O 1
ATOM 770 N N . MET A 1 100 ? -6.697 11.904 22.673 1.00 88.50 100 MET A N 1
ATOM 771 C CA . MET A 1 100 ? -8.153 11.926 22.479 1.00 88.50 100 MET A CA 1
ATOM 772 C C . MET A 1 100 ? -8.931 11.294 23.638 1.00 88.50 100 MET A C 1
ATOM 774 O O . MET A 1 100 ? -10.085 10.905 2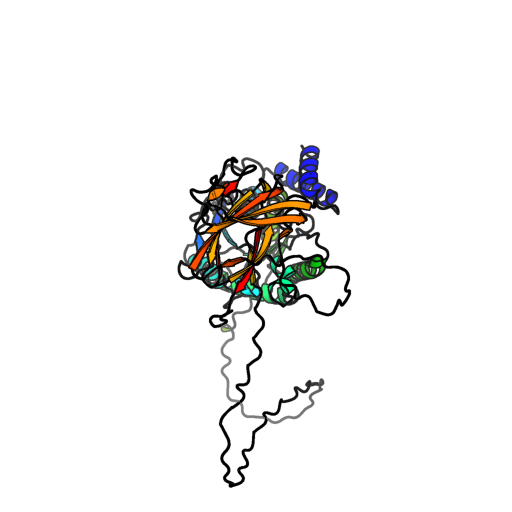3.469 1.00 88.50 100 MET A O 1
ATOM 778 N N . GLY A 1 101 ? -8.312 11.207 24.821 1.00 77.62 101 GLY A N 1
ATOM 779 C CA . GLY A 1 101 ? -8.975 10.799 26.064 1.00 77.62 101 GLY A CA 1
ATOM 780 C C . GLY A 1 101 ? -9.377 9.324 26.120 1.00 77.62 101 GLY A C 1
ATOM 781 O O . GLY A 1 101 ? -10.094 8.915 27.034 1.00 77.62 101 GLY A O 1
ATOM 782 N N . MET A 1 102 ? -8.920 8.488 25.177 1.00 76.19 102 MET A N 1
ATOM 783 C CA . MET A 1 102 ? -9.193 7.045 25.236 1.00 76.19 102 MET A CA 1
ATOM 784 C C . MET A 1 102 ? -8.465 6.356 26.402 1.00 76.19 102 MET A C 1
ATOM 786 O O . MET A 1 102 ? -8.839 5.254 26.792 1.00 76.19 102 MET A O 1
ATOM 790 N N . ASN A 1 103 ? -7.493 7.030 27.021 1.00 68.94 103 ASN A N 1
ATOM 791 C CA . ASN A 1 103 ? -6.793 6.582 28.221 1.00 68.94 103 ASN A CA 1
ATOM 792 C C . ASN A 1 103 ? -7.599 6.710 29.534 1.00 68.94 103 ASN A C 1
ATOM 794 O O . ASN A 1 103 ? -7.256 6.046 30.514 1.00 68.94 103 ASN A O 1
ATOM 798 N N . GLU A 1 104 ? -8.664 7.518 29.582 1.00 63.19 104 GLU A N 1
ATOM 799 C CA . GLU A 1 104 ? -9.389 7.806 30.834 1.00 63.19 104 GLU A CA 1
ATOM 800 C C . GLU A 1 104 ? -10.475 6.771 31.168 1.00 63.19 104 GLU A C 1
ATOM 802 O O . GLU A 1 104 ? -10.830 6.585 32.331 1.00 63.19 104 GLU A O 1
ATOM 807 N N . SER A 1 105 ? -10.991 6.051 30.168 1.00 64.75 105 SER A N 1
ATOM 808 C CA . SER A 1 105 ? -12.170 5.184 30.333 1.00 64.75 105 SER A CA 1
ATOM 809 C C . SER A 1 105 ? -11.860 3.710 30.629 1.00 64.75 105 SER A C 1
ATOM 811 O O . SER A 1 105 ? -12.784 2.914 30.769 1.00 64.75 105 SER A O 1
ATOM 813 N N . SER A 1 106 ? -10.582 3.312 30.705 1.00 64.88 106 SER A N 1
ATOM 814 C CA . SER A 1 106 ? -10.150 1.896 30.698 1.00 64.88 106 SER A CA 1
ATOM 815 C C . SER A 1 106 ? -10.644 1.076 29.492 1.00 64.88 106 SER A C 1
ATOM 817 O O . SER A 1 106 ? -10.524 -0.149 29.490 1.00 64.88 106 SER A O 1
ATOM 819 N N . THR A 1 107 ? -11.180 1.731 28.459 1.00 81.69 107 THR A N 1
ATOM 820 C CA . THR A 1 107 ? -11.679 1.071 27.252 1.00 81.69 107 THR A CA 1
ATOM 821 C C . THR A 1 107 ? -10.510 0.808 26.314 1.00 81.69 107 THR A C 1
ATOM 823 O O . THR A 1 107 ? -9.870 1.739 25.833 1.00 81.69 107 THR A O 1
ATOM 826 N N . THR A 1 108 ? -10.226 -0.462 26.037 1.00 92.25 108 THR A N 1
ATOM 827 C CA . THR A 1 108 ? -9.261 -0.832 24.996 1.00 92.25 108 THR A CA 1
ATOM 828 C C . THR A 1 108 ? -9.873 -0.644 23.613 1.00 92.25 108 THR A C 1
ATOM 830 O O . THR A 1 108 ? -11.064 -0.894 23.429 1.00 92.25 108 THR A O 1
ATOM 833 N N . PHE A 1 109 ? -9.056 -0.285 22.627 1.00 94.25 109 PHE A N 1
ATOM 834 C CA . PHE A 1 109 ? -9.450 -0.279 21.219 1.00 94.25 109 PHE A CA 1
ATOM 835 C C . PHE A 1 109 ? -8.468 -1.108 20.395 1.00 94.25 109 PHE A C 1
ATOM 837 O O . PHE A 1 109 ? -7.319 -1.304 20.785 1.00 94.25 109 PHE A O 1
ATOM 844 N N . GLU A 1 110 ? -8.927 -1.610 19.254 1.00 95.50 110 GLU A N 1
ATOM 845 C CA . GLU A 1 110 ? -8.137 -2.459 18.368 1.00 95.50 110 GLU A CA 1
ATOM 846 C C . GLU A 1 110 ? -8.176 -1.902 16.944 1.00 95.50 110 GLU A C 1
ATOM 848 O O . GLU A 1 110 ? -9.249 -1.713 16.370 1.00 95.50 110 GLU A O 1
ATOM 853 N N . MET A 1 111 ? -7.002 -1.660 16.364 1.00 95.94 111 MET A N 1
ATOM 854 C CA . MET A 1 111 ? -6.837 -1.373 14.944 1.00 95.94 111 MET A CA 1
ATOM 855 C C . MET A 1 111 ? -6.717 -2.681 14.167 1.00 95.94 111 MET A C 1
ATOM 857 O O . MET A 1 111 ? -5.697 -3.369 14.232 1.00 95.94 111 MET A O 1
ATOM 861 N N . VAL A 1 112 ? -7.760 -3.021 13.412 1.00 95.88 112 VAL A N 1
ATOM 862 C CA . VAL A 1 112 ? -7.765 -4.215 12.561 1.00 95.88 112 VAL A CA 1
ATOM 863 C C . VAL A 1 112 ? -7.345 -3.831 11.148 1.00 95.88 112 VAL A C 1
ATOM 865 O O . VAL A 1 112 ? -8.125 -3.225 10.412 1.00 95.88 112 VAL A O 1
ATOM 868 N N . LYS A 1 113 ? -6.120 -4.184 10.747 1.00 95.25 113 LYS A N 1
ATOM 869 C CA . LYS A 1 113 ? -5.646 -3.931 9.380 1.00 95.25 113 LYS A CA 1
ATOM 870 C C . LYS A 1 113 ? -5.948 -5.125 8.496 1.00 95.25 113 LYS A C 1
ATOM 872 O O . LYS A 1 113 ? -5.511 -6.236 8.776 1.00 95.25 113 LYS A O 1
ATOM 877 N N . HIS A 1 114 ? -6.641 -4.862 7.395 1.00 95.38 114 HIS A N 1
ATOM 878 C CA . HIS A 1 114 ? -6.895 -5.829 6.338 1.00 95.38 114 HIS A CA 1
ATOM 879 C C . HIS A 1 114 ? -6.528 -5.187 4.998 1.00 95.38 114 HIS A C 1
ATOM 881 O O . HIS A 1 114 ? -7.343 -4.516 4.369 1.00 95.38 114 HIS A O 1
ATOM 887 N N . SER A 1 115 ? -5.272 -5.338 4.579 1.00 93.31 115 SER A N 1
ATOM 888 C CA . SER A 1 115 ? -4.725 -4.599 3.433 1.00 93.31 115 SER A CA 1
ATOM 889 C C . SER A 1 115 ? -3.845 -5.472 2.553 1.00 93.31 115 SER A C 1
ATOM 891 O O . SER A 1 115 ? -3.250 -6.434 3.032 1.00 93.31 115 SER A O 1
ATOM 893 N N . ARG A 1 116 ? -3.716 -5.104 1.276 1.00 91.56 116 ARG A N 1
ATOM 894 C CA . ARG A 1 116 ? -2.796 -5.764 0.351 1.00 91.56 116 ARG A CA 1
ATOM 895 C C . ARG A 1 116 ? -2.287 -4.810 -0.725 1.00 91.56 116 ARG A C 1
ATOM 897 O O . ARG A 1 116 ? -3.086 -4.215 -1.453 1.00 91.56 116 ARG A O 1
ATOM 904 N N . GLY A 1 117 ? -0.965 -4.726 -0.858 1.00 89.81 117 GLY A N 1
ATOM 905 C CA . GLY A 1 117 ? -0.302 -3.957 -1.911 1.00 89.81 117 GLY A CA 1
ATOM 906 C C . GLY A 1 117 ? -0.677 -4.431 -3.318 1.00 89.81 117 GLY A C 1
ATOM 907 O O . GLY A 1 117 ? -1.004 -5.597 -3.543 1.00 89.81 117 GLY A O 1
ATOM 908 N N . GLY A 1 118 ? -0.657 -3.511 -4.283 1.00 87.12 118 GLY A N 1
ATOM 909 C CA . GLY A 1 118 ? -0.855 -3.842 -5.697 1.00 87.12 118 GLY A CA 1
ATOM 910 C C . GLY A 1 118 ? -2.291 -4.192 -6.111 1.00 87.12 118 GLY A C 1
ATOM 911 O O . GLY A 1 118 ? -2.494 -4.616 -7.255 1.00 87.12 118 GLY A O 1
ATOM 912 N N . THR A 1 119 ? -3.279 -3.982 -5.239 1.00 92.44 119 THR A N 1
ATOM 913 C CA . THR A 1 119 ? -4.686 -4.334 -5.474 1.00 92.44 119 THR A CA 1
ATOM 914 C C . THR A 1 119 ? -5.526 -3.173 -6.012 1.00 92.44 119 THR A C 1
ATOM 916 O O . THR A 1 119 ? -5.395 -2.027 -5.587 1.00 92.44 119 THR A O 1
ATOM 919 N N . SER A 1 120 ? -6.412 -3.484 -6.957 1.00 94.12 120 SER A N 1
ATOM 920 C CA . SER A 1 120 ? -7.471 -2.602 -7.469 1.00 94.12 120 SER A CA 1
ATOM 921 C C . SER A 1 120 ? -8.829 -2.890 -6.818 1.00 94.12 120 SER A C 1
ATOM 923 O O . SER A 1 120 ? -9.137 -4.053 -6.543 1.00 94.12 120 SER A O 1
ATOM 925 N N . ILE A 1 121 ? -9.666 -1.869 -6.640 1.00 96.31 121 ILE A N 1
ATOM 926 C CA . ILE A 1 121 ? -10.935 -1.935 -5.912 1.00 96.31 121 ILE A CA 1
ATOM 927 C C . ILE A 1 121 ? -11.910 -2.945 -6.520 1.00 96.31 121 ILE A C 1
ATOM 929 O O . ILE A 1 121 ? -12.349 -3.848 -5.816 1.00 96.31 121 ILE A O 1
ATOM 933 N N . TYR A 1 122 ? -12.186 -2.863 -7.826 1.00 93.06 122 TYR A N 1
ATOM 934 C CA . TYR A 1 122 ? -13.202 -3.706 -8.462 1.00 93.06 122 TYR A CA 1
ATOM 935 C C . TYR A 1 122 ? -12.802 -5.187 -8.449 1.00 93.06 122 TYR A C 1
ATOM 937 O O . TYR A 1 122 ? -13.489 -6.029 -7.884 1.00 93.06 122 TYR A O 1
ATOM 945 N N . LYS A 1 123 ? -11.621 -5.484 -9.003 1.00 92.44 123 LYS A N 1
ATOM 946 C CA . LYS A 1 123 ? -11.095 -6.851 -9.117 1.00 92.44 123 LYS A CA 1
ATOM 947 C C . LYS A 1 123 ? -10.854 -7.540 -7.768 1.00 92.44 123 LYS A C 1
ATOM 949 O O . LYS A 1 123 ? -11.058 -8.742 -7.671 1.00 92.44 123 LYS A O 1
ATOM 954 N N . HIS A 1 124 ? -10.388 -6.819 -6.747 1.00 94.69 124 HIS A N 1
ATOM 955 C CA . HIS A 1 124 ? -9.908 -7.471 -5.521 1.00 94.69 124 HIS A CA 1
ATOM 956 C C . HIS A 1 124 ? -10.812 -7.230 -4.316 1.00 94.69 124 HIS A C 1
ATOM 958 O O . HIS A 1 124 ? -10.939 -8.115 -3.483 1.00 94.69 124 HIS A O 1
ATOM 964 N N . TRP A 1 125 ? -11.457 -6.073 -4.199 1.00 97.50 125 TRP A N 1
ATOM 965 C CA . TRP A 1 125 ? -12.158 -5.696 -2.968 1.00 97.50 125 TRP A CA 1
ATOM 966 C C . TRP A 1 125 ? -13.675 -5.651 -3.112 1.00 97.50 125 TRP A C 1
ATOM 968 O O . TRP A 1 125 ? -14.368 -5.694 -2.102 1.00 97.50 125 TRP A O 1
ATOM 978 N N . TYR A 1 126 ? -14.202 -5.549 -4.333 1.00 96.25 126 TYR A N 1
ATOM 979 C CA . TYR A 1 126 ? -15.616 -5.254 -4.534 1.00 96.25 126 TYR A CA 1
ATOM 980 C C . TYR A 1 126 ? -16.533 -6.377 -4.028 1.00 96.25 126 TYR A C 1
ATOM 982 O O . TYR A 1 126 ? -16.236 -7.555 -4.247 1.00 96.25 126 TYR A O 1
ATOM 990 N N . PRO A 1 127 ? -17.662 -6.044 -3.378 1.00 96.44 127 PRO A N 1
ATOM 991 C CA . PRO A 1 127 ? -18.550 -7.036 -2.793 1.00 96.44 127 PRO A CA 1
ATOM 992 C C . PRO A 1 127 ? -18.999 -8.136 -3.751 1.00 96.44 127 PRO A C 1
ATOM 994 O O . PRO A 1 127 ? -19.444 -7.875 -4.866 1.00 96.44 127 PRO A O 1
ATOM 997 N N . GLY A 1 128 ? -18.903 -9.380 -3.286 1.00 92.75 128 GLY A N 1
ATOM 998 C CA . GLY A 1 128 ? -19.379 -10.576 -3.987 1.00 92.75 128 GLY A CA 1
ATOM 999 C C . GLY A 1 128 ? -18.486 -11.082 -5.123 1.00 92.75 128 GLY A C 1
ATOM 1000 O O . GLY A 1 128 ? -18.599 -12.252 -5.472 1.00 92.75 128 GLY A O 1
ATOM 1001 N N . ILE A 1 129 ? -17.593 -10.251 -5.667 1.00 91.81 129 ILE A N 1
ATOM 1002 C CA . ILE A 1 129 ? -16.752 -10.615 -6.825 1.00 91.81 129 ILE A CA 1
ATOM 1003 C C . ILE A 1 129 ? -15.252 -10.431 -6.583 1.00 91.81 129 ILE A C 1
ATOM 1005 O O . ILE A 1 129 ? -14.445 -11.040 -7.278 1.00 91.81 129 ILE A O 1
ATOM 1009 N N . GLY A 1 130 ? -14.867 -9.582 -5.630 1.00 94.06 130 GLY A N 1
ATOM 1010 C CA . GLY A 1 130 ? -13.474 -9.255 -5.375 1.00 94.06 130 GLY A CA 1
ATOM 1011 C C . GLY A 1 130 ? -12.709 -10.439 -4.791 1.00 94.06 130 GLY A C 1
ATOM 1012 O O . GLY A 1 130 ? -13.156 -11.043 -3.817 1.00 94.06 130 GLY A O 1
ATOM 1013 N N . GLU A 1 131 ? -11.519 -10.719 -5.325 1.00 92.94 131 GLU A N 1
ATOM 1014 C CA . GLU A 1 131 ? -10.642 -11.820 -4.878 1.00 92.94 131 GLU A CA 1
ATOM 1015 C C . GLU A 1 131 ? -10.371 -11.844 -3.358 1.00 92.94 131 GLU A C 1
ATOM 1017 O O . GLU A 1 131 ? -10.088 -12.890 -2.781 1.00 92.94 131 GLU A O 1
ATOM 1022 N N . HIS A 1 132 ? -10.416 -10.693 -2.689 1.00 95.62 132 HIS A N 1
ATOM 1023 C CA . HIS A 1 132 ? -10.144 -10.522 -1.258 1.00 95.62 132 HIS A CA 1
ATOM 1024 C C . HIS A 1 132 ? -11.395 -10.175 -0.450 1.00 95.62 132 HIS A C 1
ATOM 1026 O O . HIS A 1 132 ? -11.332 -10.105 0.779 1.00 95.62 132 HIS A O 1
ATOM 1032 N N . TRP A 1 133 ? -12.543 -10.002 -1.112 1.00 96.25 133 TRP A N 1
ATOM 1033 C CA . TRP A 1 133 ? -13.795 -9.638 -0.458 1.00 96.25 133 TRP A CA 1
ATOM 1034 C C . TRP A 1 133 ? -14.191 -10.651 0.617 1.00 96.25 133 TRP A C 1
ATOM 1036 O O . TRP A 1 133 ? -14.521 -10.262 1.735 1.00 96.25 133 TRP A O 1
ATOM 1046 N N . GLN A 1 134 ? -14.115 -11.949 0.311 1.00 95.19 134 GLN A N 1
ATOM 1047 C CA . GLN A 1 134 ? -14.523 -12.990 1.256 1.00 95.19 134 GLN A CA 1
ATOM 1048 C C . GLN A 1 134 ? -13.667 -12.967 2.531 1.00 95.19 134 GLN A C 1
ATOM 1050 O O . GLN A 1 134 ? -14.202 -13.090 3.630 1.00 95.19 134 GLN A O 1
ATOM 1055 N N . GLY A 1 135 ? -12.352 -12.757 2.407 1.00 95.31 135 GLY A N 1
ATOM 1056 C CA . GLY A 1 135 ? -11.457 -12.635 3.561 1.00 95.31 135 GLY A CA 1
ATOM 1057 C C . GLY A 1 135 ? -11.750 -11.393 4.405 1.00 95.31 135 GLY A C 1
ATOM 1058 O O . GLY A 1 135 ? -11.746 -11.470 5.636 1.00 95.31 135 GLY A O 1
ATOM 1059 N N . LEU A 1 136 ? -12.039 -10.260 3.760 1.00 97.31 136 LEU A N 1
ATOM 1060 C CA . LEU A 1 136 ? -12.406 -9.016 4.439 1.00 97.31 136 LEU A CA 1
ATOM 1061 C C . LEU A 1 136 ? -13.740 -9.156 5.182 1.00 97.31 136 LEU A C 1
ATOM 1063 O O . LEU A 1 136 ? -13.827 -8.841 6.367 1.00 97.31 136 LEU A O 1
ATOM 1067 N N . GLN A 1 137 ? -14.754 -9.706 4.516 1.00 97.50 137 GLN A N 1
ATOM 1068 C CA . GLN A 1 137 ? -16.058 -9.989 5.108 1.00 97.50 137 GLN A CA 1
ATOM 1069 C C . GLN A 1 137 ? -15.937 -10.949 6.300 1.00 97.50 137 GLN A C 1
ATOM 1071 O O . GLN A 1 137 ? -16.524 -10.696 7.352 1.00 97.50 137 GLN A O 1
ATOM 1076 N N . GLN A 1 138 ? -15.142 -12.016 6.168 1.00 95.88 138 GLN A N 1
ATOM 1077 C CA . GLN A 1 138 ? -14.888 -12.956 7.260 1.00 95.88 138 GLN A CA 1
ATOM 1078 C C . GLN A 1 138 ? -14.224 -12.258 8.455 1.00 95.88 138 GLN A C 1
ATOM 1080 O O . GLN A 1 138 ? -14.681 -12.414 9.580 1.00 95.88 138 GLN A O 1
ATOM 1085 N N . THR A 1 139 ? -13.224 -11.404 8.209 1.00 95.94 139 THR A N 1
ATOM 1086 C CA . THR A 1 139 ? -12.529 -10.633 9.261 1.00 95.94 139 THR A CA 1
ATOM 1087 C C . THR A 1 139 ? -13.492 -9.765 10.081 1.00 95.94 139 THR A C 1
ATOM 1089 O O . THR A 1 139 ? -13.308 -9.612 11.292 1.00 95.94 139 THR A O 1
ATOM 1092 N N . ILE A 1 140 ? -14.514 -9.201 9.424 1.00 97.44 140 ILE A N 1
ATOM 1093 C CA . ILE A 1 140 ? -15.560 -8.398 10.067 1.00 97.44 140 ILE A CA 1
ATOM 1094 C C . ILE A 1 140 ? -16.481 -9.278 10.916 1.00 97.44 140 ILE A C 1
ATOM 1096 O O . ILE A 1 140 ? -16.722 -8.974 12.086 1.00 97.44 140 ILE A O 1
ATOM 1100 N N . ARG A 1 141 ? -16.966 -10.378 10.332 1.00 96.81 141 ARG A N 1
ATOM 1101 C CA . ARG A 1 141 ? -17.946 -11.280 10.952 1.00 96.81 141 ARG A CA 1
ATOM 1102 C C . ARG A 1 141 ? -17.377 -12.108 12.099 1.00 96.81 141 ARG A C 1
ATOM 1104 O O . ARG A 1 141 ? -18.094 -12.340 13.063 1.00 96.81 141 ARG A O 1
ATOM 1111 N N . ASP A 1 142 ? -16.102 -12.486 12.044 1.00 94.88 142 ASP A N 1
ATOM 1112 C CA . ASP A 1 142 ? -15.428 -13.260 13.100 1.00 94.88 142 ASP A CA 1
ATOM 1113 C C . ASP A 1 142 ? -15.382 -12.538 14.451 1.00 94.88 142 ASP A C 1
ATOM 1115 O O . ASP A 1 142 ? -15.152 -13.161 15.485 1.00 94.88 142 ASP A O 1
ATOM 1119 N N . ARG A 1 143 ? -15.602 -11.219 14.460 1.00 93.44 143 ARG A N 1
ATOM 1120 C CA . ARG A 1 143 ? -15.649 -10.411 15.684 1.00 93.44 143 ARG A CA 1
ATOM 1121 C C . ARG A 1 143 ? -17.061 -10.237 16.244 1.00 93.44 143 ARG A C 1
ATOM 1123 O O . ARG A 1 143 ? -17.201 -9.680 17.335 1.00 93.44 143 ARG A O 1
ATOM 1130 N N . ALA A 1 144 ? -18.089 -10.732 15.555 1.00 95.25 144 ALA A N 1
ATOM 1131 C CA . ALA A 1 144 ? -19.457 -10.692 16.052 1.00 95.25 144 ALA A CA 1
ATOM 1132 C C . ALA A 1 144 ? -19.592 -11.494 17.356 1.00 95.25 144 ALA A C 1
ATOM 1134 O O . ALA A 1 144 ? -19.067 -12.599 17.484 1.00 95.25 144 ALA A O 1
ATOM 1135 N N . GLY A 1 145 ? -20.292 -10.926 18.342 1.00 92.62 145 GLY A N 1
ATOM 1136 C CA . GLY A 1 145 ? -20.504 -11.566 19.647 1.00 92.62 145 GLY A CA 1
ATOM 1137 C C . GLY A 1 145 ? -19.268 -11.626 20.555 1.00 92.62 145 GLY A C 1
ATOM 1138 O O . GLY A 1 145 ? -19.313 -12.287 21.589 1.00 92.62 145 GLY A O 1
ATOM 1139 N N . SER A 1 146 ? -18.171 -10.944 20.204 1.00 90.94 146 SER A N 1
ATOM 1140 C CA . SER A 1 146 ? -16.949 -10.902 21.025 1.00 90.94 146 SER A CA 1
ATOM 1141 C C . SER A 1 146 ? -16.997 -9.897 22.187 1.00 90.94 146 SER A C 1
ATOM 1143 O O . SER A 1 146 ? -16.038 -9.816 22.952 1.00 90.94 146 SER A O 1
ATOM 1145 N N . GLY A 1 147 ? -18.062 -9.096 22.304 1.00 90.00 147 GLY A N 1
ATOM 1146 C CA . GLY A 1 147 ? -18.096 -7.911 23.173 1.00 90.00 147 GLY A CA 1
ATOM 1147 C C . GLY A 1 147 ? -17.403 -6.683 22.569 1.00 90.00 147 GLY A C 1
ATOM 1148 O O . GLY A 1 147 ? -17.560 -5.569 23.069 1.00 90.00 147 GLY A O 1
ATOM 1149 N N . ASN A 1 148 ? -16.648 -6.858 21.479 1.00 90.81 148 ASN A N 1
ATOM 1150 C CA . ASN A 1 148 ? -16.021 -5.764 20.749 1.00 90.81 148 ASN A CA 1
ATOM 1151 C C . ASN A 1 148 ? -16.913 -5.318 19.595 1.00 90.81 148 ASN A C 1
ATOM 1153 O O . ASN A 1 148 ? -17.482 -6.126 18.865 1.00 90.81 148 ASN A O 1
ATOM 1157 N N . ASN A 1 149 ? -16.985 -4.006 19.406 1.00 95.00 149 ASN A N 1
ATOM 1158 C CA . ASN A 1 149 ? -17.857 -3.383 18.426 1.00 95.00 149 ASN A CA 1
ATOM 1159 C C . ASN A 1 149 ? -17.040 -2.581 17.418 1.00 95.00 149 ASN A C 1
ATOM 1161 O O . ASN A 1 149 ? -16.150 -1.824 17.805 1.00 95.00 149 ASN A O 1
ATOM 1165 N N . TRP A 1 150 ? -17.380 -2.693 16.134 1.00 96.62 150 TRP A N 1
ATOM 1166 C CA . TRP A 1 150 ? -16.759 -1.894 15.083 1.00 96.62 150 TRP A CA 1
ATOM 1167 C C . TRP A 1 150 ? -17.060 -0.409 15.291 1.00 96.62 150 TRP A C 1
ATOM 1169 O O . TRP A 1 150 ? -18.225 -0.028 15.397 1.00 96.62 150 TRP A O 1
ATOM 1179 N N . LYS A 1 151 ? -16.012 0.425 15.365 1.00 96.69 151 LYS A N 1
ATOM 1180 C CA . LYS A 1 151 ? -16.127 1.867 15.664 1.00 96.69 151 LYS A CA 1
ATOM 1181 C C . LYS A 1 151 ? -15.953 2.799 14.468 1.00 96.69 151 LYS A C 1
ATOM 1183 O O . LYS A 1 151 ? -16.334 3.958 14.553 1.00 96.69 151 LYS A O 1
ATOM 1188 N N . GLY A 1 152 ? -15.438 2.297 13.354 1.00 97.81 152 GLY A N 1
ATOM 1189 C CA . GLY A 1 152 ? -15.268 3.064 12.127 1.00 97.81 152 GLY A CA 1
ATOM 1190 C C . GLY A 1 152 ? -14.463 2.293 11.090 1.00 97.81 152 GLY A C 1
ATOM 1191 O O . GLY A 1 152 ? -13.953 1.207 11.368 1.00 97.81 152 GLY A O 1
ATOM 1192 N N . LEU A 1 153 ? -14.377 2.862 9.894 1.00 98.25 153 LEU A N 1
ATOM 1193 C CA . LEU A 1 153 ? -13.620 2.342 8.761 1.00 98.25 153 LEU A CA 1
ATOM 1194 C C . LEU A 1 153 ? -12.575 3.372 8.336 1.00 98.25 153 LEU A C 1
ATOM 1196 O O . LEU A 1 153 ? -12.886 4.555 8.218 1.00 98.25 153 LEU A O 1
ATOM 1200 N N . ILE A 1 154 ? -11.361 2.916 8.038 1.00 98.62 154 ILE A N 1
ATOM 1201 C CA . ILE A 1 154 ? -10.329 3.728 7.391 1.00 98.62 154 ILE A CA 1
ATOM 1202 C C . ILE A 1 154 ? -10.031 3.100 6.034 1.00 98.62 154 ILE A C 1
ATOM 1204 O O . ILE A 1 154 ? -9.700 1.918 5.954 1.00 98.62 154 ILE A O 1
ATOM 1208 N N . TRP A 1 155 ? -10.157 3.884 4.966 1.00 98.44 155 TRP A N 1
ATOM 1209 C CA . TRP A 1 155 ? -9.909 3.442 3.599 1.00 98.44 155 TRP A CA 1
ATOM 1210 C C . TRP A 1 155 ? -8.737 4.207 2.989 1.00 98.44 155 TRP A C 1
ATOM 1212 O O . TRP A 1 155 ? -8.791 5.428 2.845 1.00 98.44 155 TRP A O 1
ATOM 1222 N N . HIS A 1 156 ? -7.691 3.482 2.593 1.00 97.25 156 HIS A N 1
ATOM 1223 C CA . HIS A 1 156 ? -6.537 4.034 1.889 1.00 97.25 156 HIS A CA 1
ATOM 1224 C C . HIS A 1 156 ? -6.162 3.125 0.713 1.00 97.25 156 HIS A C 1
ATOM 1226 O O . HIS A 1 156 ? -5.473 2.119 0.863 1.00 97.25 156 HIS A O 1
ATOM 1232 N N . GLN A 1 157 ? -6.673 3.467 -0.468 1.00 96.12 157 GLN A N 1
ATOM 1233 C CA . GLN A 1 157 ? -6.431 2.775 -1.734 1.00 96.12 157 GLN A CA 1
ATOM 1234 C C . GLN A 1 157 ? -6.702 3.763 -2.883 1.00 96.12 157 GLN A C 1
ATOM 1236 O O . GLN A 1 157 ? -7.192 4.871 -2.661 1.00 96.12 157 GLN A O 1
ATOM 1241 N N . GLY A 1 158 ? -6.348 3.377 -4.106 1.00 95.00 158 GLY A N 1
ATOM 1242 C CA . GLY A 1 158 ? -6.679 4.103 -5.336 1.00 95.00 158 GLY A CA 1
ATOM 1243 C C . GLY A 1 158 ? -5.526 4.101 -6.334 1.00 95.00 158 GLY A C 1
ATOM 1244 O O . GLY A 1 158 ? -5.732 4.214 -7.540 1.00 95.00 158 GLY A O 1
ATOM 1245 N N . SER A 1 159 ? -4.310 3.870 -5.834 1.00 92.19 159 SER A N 1
ATOM 1246 C CA . SER A 1 159 ? -3.066 3.835 -6.599 1.00 92.19 159 SER A CA 1
ATOM 1247 C C . SER A 1 159 ? -3.163 2.962 -7.855 1.00 92.19 159 SER A C 1
ATOM 1249 O O . SER A 1 159 ? -2.763 3.376 -8.942 1.00 92.19 159 SER A O 1
ATOM 1251 N N . GLN A 1 160 ? -3.771 1.778 -7.756 1.00 90.94 160 GLN A N 1
ATOM 1252 C CA . GLN A 1 160 ? -3.801 0.825 -8.867 1.00 90.94 160 GLN A CA 1
ATOM 1253 C C . GLN A 1 160 ? -4.823 1.199 -9.941 1.00 90.94 160 GLN A C 1
ATOM 1255 O O . GLN A 1 160 ? -4.697 0.728 -11.072 1.00 90.94 160 GLN A O 1
ATOM 1260 N N . GLU A 1 161 ? -5.782 2.075 -9.635 1.00 93.06 161 GLU A N 1
ATOM 1261 C CA . GLU A 1 161 ? -6.746 2.541 -10.633 1.00 93.06 161 GLU A CA 1
ATOM 1262 C C . GLU A 1 161 ? -6.134 3.540 -11.603 1.00 93.06 161 GLU A C 1
ATOM 1264 O O . GLU A 1 161 ? -6.583 3.661 -12.737 1.00 93.06 161 GLU A O 1
ATOM 1269 N N . THR A 1 162 ? -5.062 4.211 -11.195 1.00 89.81 162 THR A N 1
ATOM 1270 C CA . THR A 1 162 ? -4.376 5.207 -12.026 1.00 89.81 162 THR A CA 1
ATOM 1271 C C . THR A 1 162 ? -3.520 4.598 -13.145 1.00 89.81 162 THR A C 1
ATOM 1273 O O . THR A 1 162 ? -3.107 5.285 -14.071 1.00 89.81 162 THR A O 1
ATOM 1276 N N . ASN A 1 163 ? -3.217 3.301 -13.060 1.00 84.25 163 ASN A N 1
ATOM 1277 C CA . ASN A 1 163 ? -2.458 2.562 -14.072 1.00 84.25 163 ASN A CA 1
ATOM 1278 C C . ASN A 1 163 ? -3.294 1.414 -14.657 1.00 84.25 163 ASN A C 1
ATOM 1280 O O . ASN A 1 163 ? -2.757 0.417 -15.142 1.00 84.25 163 ASN A O 1
ATOM 1284 N N . SER A 1 164 ? -4.616 1.532 -14.551 1.00 81.25 164 SER A N 1
ATOM 1285 C CA . SER A 1 164 ? -5.554 0.467 -14.882 1.00 81.25 164 SER A CA 1
ATOM 1286 C C . SER A 1 164 ? -5.659 0.214 -16.381 1.00 81.25 164 SER A C 1
ATOM 1288 O O . SER A 1 164 ? -5.652 -0.946 -16.765 1.00 81.25 164 SER A O 1
ATOM 1290 N N . LEU A 1 165 ? -5.626 1.250 -17.227 1.00 78.19 165 LEU A N 1
ATOM 1291 C CA . LEU A 1 165 ? -5.711 1.075 -18.682 1.00 78.19 165 LEU A CA 1
ATOM 1292 C C . LEU A 1 165 ? -4.576 0.188 -19.208 1.00 78.19 165 LEU A C 1
ATOM 1294 O O . LEU A 1 165 ? -4.823 -0.792 -19.902 1.00 78.19 165 LEU A O 1
ATOM 1298 N N . LYS A 1 166 ? -3.335 0.468 -18.788 1.00 74.50 166 LYS A N 1
ATOM 1299 C CA . LYS A 1 166 ? -2.164 -0.345 -19.152 1.00 74.50 166 LYS A CA 1
ATOM 1300 C C . LYS A 1 166 ? -2.245 -1.766 -18.581 1.00 74.50 166 LYS A C 1
ATOM 1302 O O . LYS A 1 166 ? -1.732 -2.694 -19.189 1.00 74.50 166 LYS A O 1
ATOM 1307 N N . ARG A 1 167 ? -2.819 -1.936 -17.386 1.00 73.62 167 ARG A N 1
ATOM 1308 C CA . ARG A 1 167 ? -2.789 -3.212 -16.650 1.00 73.62 167 ARG A CA 1
ATOM 1309 C C . ARG A 1 167 ? -3.984 -4.125 -16.936 1.00 73.62 167 ARG A C 1
ATOM 1311 O O . ARG A 1 167 ? -3.869 -5.331 -16.755 1.00 73.62 167 ARG A O 1
ATOM 1318 N N . PHE A 1 168 ? -5.124 -3.556 -17.300 1.00 74.94 168 PHE A N 1
ATOM 1319 C CA . PHE A 1 168 ? -6.414 -4.243 -17.373 1.00 74.94 168 PHE A CA 1
ATOM 1320 C C . PHE A 1 168 ? -7.182 -3.953 -18.669 1.00 74.94 168 PHE A C 1
ATOM 1322 O O . PHE A 1 168 ? -8.284 -4.462 -18.822 1.00 74.94 168 PHE A O 1
ATOM 1329 N N . GLY A 1 169 ? -6.645 -3.129 -19.576 1.00 81.81 169 GLY A N 1
ATOM 1330 C CA . GLY A 1 169 ? -7.322 -2.755 -20.822 1.00 81.81 169 GLY A CA 1
ATOM 1331 C C . GLY A 1 169 ? -8.466 -1.749 -20.650 1.00 81.81 169 GLY A C 1
ATOM 1332 O O . GLY A 1 169 ? -9.146 -1.433 -21.619 1.00 81.81 169 GLY A O 1
ATOM 1333 N N . GLU A 1 170 ? -8.677 -1.211 -19.445 1.00 86.81 170 GLU A N 1
ATOM 1334 C CA . GLU A 1 170 ? -9.745 -0.248 -19.145 1.00 86.81 170 GLU A CA 1
ATOM 1335 C C . GLU A 1 170 ? -9.291 0.821 -18.140 1.00 86.81 170 GLU A C 1
ATOM 1337 O O . GLU A 1 170 ? -8.547 0.531 -17.200 1.00 86.81 170 GLU A O 1
ATOM 1342 N N . ASP A 1 171 ? -9.753 2.065 -18.310 1.00 90.81 171 ASP A N 1
ATOM 1343 C CA . ASP A 1 171 ? -9.499 3.140 -17.346 1.00 90.81 171 ASP A CA 1
ATOM 1344 C C . ASP A 1 171 ? -10.476 3.063 -16.161 1.00 90.81 171 ASP A C 1
ATOM 1346 O O . ASP A 1 171 ? -11.550 3.668 -16.138 1.00 90.81 171 ASP A O 1
ATOM 1350 N N . ARG A 1 172 ? -10.070 2.330 -15.127 1.00 93.38 172 ARG A N 1
ATOM 1351 C CA . ARG A 1 172 ? -10.834 2.157 -13.888 1.00 93.38 172 ARG A CA 1
ATOM 1352 C C . ARG A 1 172 ? -10.925 3.416 -13.038 1.00 93.38 172 ARG A C 1
ATOM 1354 O O . ARG A 1 172 ? -11.811 3.469 -12.184 1.00 93.38 172 ARG A O 1
ATOM 1361 N N . SER A 1 173 ? -10.101 4.444 -13.274 1.00 95.44 173 SER A N 1
ATOM 1362 C CA . SER A 1 173 ? -10.240 5.716 -12.548 1.00 95.44 173 SER A CA 1
ATOM 1363 C C . SER A 1 173 ? -11.606 6.372 -12.798 1.00 95.44 173 SER A C 1
ATOM 1365 O O . SER A 1 173 ? -12.137 7.024 -11.903 1.00 95.44 173 SER A O 1
ATOM 1367 N N . LEU A 1 174 ? -12.228 6.108 -13.956 1.00 94.88 174 LEU A N 1
ATOM 1368 C CA . LEU A 1 174 ? -13.574 6.575 -14.314 1.00 94.88 174 LEU A CA 1
ATOM 1369 C C . LEU A 1 174 ? -14.694 5.923 -13.489 1.00 94.88 174 LEU A C 1
ATOM 1371 O O . LEU A 1 174 ? -15.765 6.499 -13.332 1.00 94.88 174 LEU A O 1
ATOM 1375 N N . THR A 1 175 ? -14.458 4.723 -12.954 1.00 94.62 175 THR A N 1
ATOM 1376 C CA . THR A 1 175 ? -15.456 3.960 -12.178 1.00 94.62 175 THR A CA 1
ATOM 1377 C C . THR A 1 175 ? -15.184 3.991 -10.674 1.00 94.62 175 THR A C 1
ATOM 1379 O O . THR A 1 175 ? -15.930 3.394 -9.894 1.00 94.62 175 THR A O 1
ATOM 1382 N N . TYR A 1 176 ? -14.124 4.685 -10.243 1.00 98.00 176 TYR A N 1
ATOM 1383 C CA . TYR A 1 176 ? -13.639 4.613 -8.869 1.00 98.00 176 TYR A CA 1
ATOM 1384 C C . TYR A 1 176 ? -14.674 5.073 -7.843 1.00 98.00 176 TYR A C 1
ATOM 1386 O O . TYR A 1 176 ? -14.886 4.371 -6.858 1.00 98.00 176 TYR A O 1
ATOM 1394 N N . LEU A 1 177 ? -15.363 6.194 -8.099 1.00 98.12 177 LEU A N 1
ATOM 1395 C CA . LEU A 1 177 ? -16.400 6.712 -7.203 1.00 98.12 177 LEU A CA 1
ATOM 1396 C C . LEU A 1 177 ? -17.493 5.666 -6.952 1.00 98.12 177 LEU A C 1
ATOM 1398 O O . LEU A 1 177 ? -17.744 5.301 -5.808 1.00 98.12 177 LEU A O 1
ATOM 1402 N N . GLY A 1 178 ? -18.098 5.132 -8.017 1.00 93.88 178 GLY A N 1
ATOM 1403 C CA . GLY A 1 178 ? -19.162 4.131 -7.903 1.00 93.88 178 GLY A CA 1
ATOM 1404 C C . GLY A 1 178 ? -18.696 2.853 -7.200 1.00 93.88 178 GLY A C 1
ATOM 1405 O O . GLY A 1 178 ? -19.405 2.321 -6.341 1.00 93.88 178 GLY A O 1
ATOM 1406 N N . ASN A 1 179 ? -17.478 2.394 -7.503 1.00 97.88 179 ASN A N 1
ATOM 1407 C CA . ASN A 1 179 ? -16.900 1.218 -6.861 1.00 97.88 179 ASN A CA 1
ATOM 1408 C C . ASN A 1 179 ? -16.634 1.442 -5.366 1.00 97.88 179 ASN A C 1
ATOM 1410 O O . ASN A 1 179 ? -16.963 0.581 -4.549 1.00 97.88 179 ASN A O 1
ATOM 1414 N N . MET A 1 180 ? -16.085 2.602 -4.998 1.00 98.56 180 MET A N 1
ATOM 1415 C CA . MET A 1 180 ? -15.784 2.961 -3.613 1.00 98.56 180 MET A CA 1
ATOM 1416 C C . MET A 1 180 ? -17.061 3.161 -2.795 1.00 98.56 180 MET A C 1
ATOM 1418 O O . MET A 1 180 ? -17.186 2.576 -1.721 1.00 98.56 180 MET A O 1
ATOM 1422 N N . THR A 1 181 ? -18.048 3.884 -3.328 1.00 98.19 181 THR A N 1
ATOM 1423 C CA . THR A 1 181 ? -19.365 4.045 -2.695 1.00 98.19 181 THR A CA 1
ATOM 1424 C C . THR A 1 181 ? -20.047 2.694 -2.478 1.00 98.19 181 THR A C 1
ATOM 1426 O O . THR A 1 181 ? -20.561 2.421 -1.392 1.00 98.19 181 THR A O 1
ATOM 1429 N N . GLY A 1 182 ? -20.030 1.817 -3.489 1.00 96.06 182 GLY A N 1
ATOM 1430 C CA . GLY A 1 182 ? -20.600 0.473 -3.394 1.00 96.06 182 GLY A CA 1
ATOM 1431 C C . GLY A 1 182 ? -19.921 -0.388 -2.326 1.00 96.06 182 GLY A C 1
ATOM 1432 O O . GLY A 1 182 ? -20.616 -1.014 -1.522 1.00 96.06 182 GLY A O 1
ATOM 1433 N N . LEU A 1 183 ? -18.584 -0.373 -2.286 1.00 98.50 183 LEU A N 1
ATOM 1434 C CA . LEU A 1 183 ? -17.784 -1.091 -1.295 1.00 98.50 183 LEU A CA 1
ATOM 1435 C C . LEU A 1 183 ? -18.055 -0.589 0.128 1.00 98.50 183 LEU A C 1
ATOM 1437 O O . LEU A 1 183 ? -18.392 -1.392 0.995 1.00 98.50 183 LEU A O 1
ATOM 1441 N N . ILE A 1 184 ? -17.948 0.719 0.377 1.00 98.69 184 ILE A N 1
ATOM 1442 C CA . ILE A 1 184 ? -18.106 1.281 1.727 1.00 98.69 184 ILE A CA 1
ATOM 1443 C C . ILE A 1 184 ? -19.524 1.047 2.258 1.00 98.69 184 ILE A C 1
ATOM 1445 O O . ILE A 1 184 ? -19.691 0.667 3.418 1.00 98.69 184 ILE A O 1
ATOM 1449 N N . ARG A 1 185 ? -20.548 1.179 1.406 1.00 97.88 185 ARG A N 1
ATOM 1450 C CA . ARG A 1 185 ? -21.932 0.841 1.769 1.00 97.88 185 ARG A CA 1
ATOM 1451 C C . ARG A 1 185 ? -22.056 -0.606 2.252 1.00 97.88 185 ARG A C 1
ATOM 1453 O O . ARG A 1 185 ? -22.733 -0.853 3.249 1.00 97.88 185 ARG A O 1
ATOM 1460 N N . GLN A 1 186 ? -21.417 -1.554 1.564 1.00 98.50 186 GLN A N 1
ATOM 1461 C CA . GLN A 1 186 ? -21.436 -2.950 1.995 1.00 98.50 186 GLN A CA 1
ATOM 1462 C C . GLN A 1 186 ? -20.619 -3.157 3.275 1.00 98.50 186 GLN A C 1
ATOM 1464 O O . GLN A 1 186 ? -21.079 -3.859 4.166 1.00 98.50 186 GLN A O 1
ATOM 1469 N N . LEU A 1 187 ? -19.449 -2.532 3.414 1.00 98.56 187 LEU A N 1
ATOM 1470 C CA . LEU A 1 187 ? -18.643 -2.643 4.635 1.00 98.56 187 LEU A CA 1
ATOM 1471 C C . LEU A 1 187 ? -19.404 -2.146 5.865 1.00 98.56 187 LEU A C 1
ATOM 1473 O O . LEU A 1 187 ? -19.447 -2.851 6.868 1.00 98.56 187 LEU A O 1
ATOM 1477 N N . ARG A 1 188 ? -20.090 -1.001 5.766 1.00 98.56 188 ARG A N 1
ATOM 1478 C CA . ARG A 1 188 ? -20.988 -0.517 6.824 1.00 98.56 188 ARG A CA 1
ATOM 1479 C C . ARG A 1 188 ? -22.079 -1.531 7.159 1.00 98.56 188 ARG A C 1
ATOM 1481 O O . ARG A 1 188 ? -22.346 -1.760 8.331 1.00 98.56 188 ARG A O 1
ATOM 1488 N N . GLN A 1 189 ? -22.682 -2.168 6.152 1.00 98.31 189 GLN A N 1
ATOM 1489 C CA . GLN A 1 189 ? -23.685 -3.214 6.370 1.00 98.31 189 GLN A CA 1
ATOM 1490 C C . GLN A 1 189 ? -23.113 -4.412 7.145 1.00 98.31 189 GLN A C 1
ATOM 1492 O O . GLN A 1 189 ? -23.757 -4.886 8.079 1.00 98.31 189 GLN A O 1
ATOM 1497 N N . GLU A 1 190 ? -21.922 -4.894 6.778 1.00 98.38 190 GLU A N 1
ATOM 1498 C CA . GLU A 1 190 ? -21.264 -6.010 7.472 1.00 98.38 190 GLU A CA 1
ATOM 1499 C C . GLU A 1 190 ? -20.865 -5.628 8.904 1.00 98.38 190 GLU A C 1
ATOM 1501 O O . GLU A 1 190 ? -21.088 -6.401 9.831 1.00 98.38 190 GLU A O 1
ATOM 1506 N N . MET A 1 191 ? -20.313 -4.427 9.100 1.00 98.38 191 MET A N 1
ATOM 1507 C CA . MET A 1 191 ? -19.906 -3.922 10.415 1.00 98.38 191 MET A CA 1
ATOM 1508 C C . MET A 1 191 ? -21.107 -3.711 11.338 1.00 98.38 191 MET A C 1
ATOM 1510 O O . MET A 1 191 ? -21.048 -4.102 12.499 1.00 98.38 191 MET A O 1
ATOM 1514 N N . TYR A 1 192 ? -22.205 -3.150 10.822 1.00 97.75 192 TYR A N 1
ATOM 1515 C CA . TYR A 1 192 ? -23.458 -2.989 11.559 1.00 97.75 192 TYR A CA 1
ATOM 1516 C C . TYR A 1 192 ? -24.017 -4.342 12.004 1.00 97.75 192 TYR A C 1
ATOM 1518 O O . TYR A 1 192 ? -24.346 -4.512 13.172 1.00 97.75 192 TYR A O 1
ATOM 1526 N N . ALA A 1 193 ? -24.057 -5.326 11.098 1.00 97.31 193 ALA A N 1
ATOM 1527 C CA . ALA A 1 193 ? -24.542 -6.670 11.407 1.00 97.31 193 ALA A CA 1
ATOM 1528 C C . ALA A 1 193 ? -23.643 -7.433 12.398 1.00 97.31 193 ALA A C 1
ATOM 1530 O O . ALA A 1 193 ? -24.136 -8.274 13.146 1.00 97.31 193 ALA A O 1
ATOM 1531 N N . ALA A 1 194 ? -22.334 -7.164 12.396 1.00 97.44 194 ALA A N 1
ATOM 1532 C CA . ALA A 1 194 ? -21.385 -7.760 13.335 1.00 97.44 194 ALA A CA 1
ATOM 1533 C C . ALA A 1 194 ? -21.349 -7.048 14.701 1.00 97.44 194 ALA A C 1
ATOM 1535 O O . ALA A 1 194 ? -20.809 -7.600 1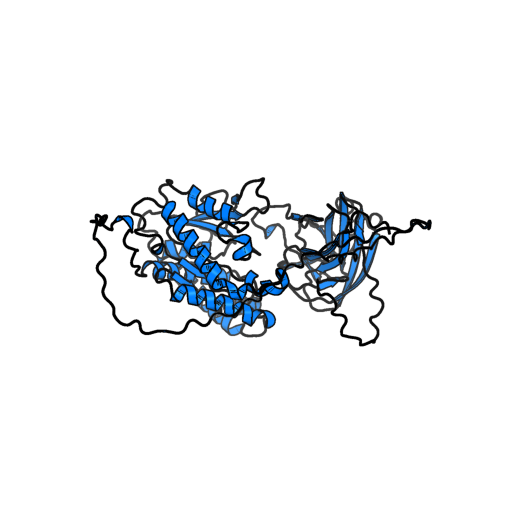5.659 1.00 97.44 194 ALA A O 1
ATOM 1536 N N . SER A 1 195 ? -21.895 -5.835 14.798 1.00 97.25 195 SER A N 1
ATOM 1537 C CA . SER A 1 195 ? -21.982 -5.074 16.042 1.00 97.25 195 SER A CA 1
ATOM 1538 C C . SER A 1 195 ? -23.144 -5.533 16.923 1.00 97.25 195 SER A C 1
ATOM 1540 O O . SER A 1 195 ? -24.182 -5.993 16.456 1.00 97.25 195 SER A O 1
ATOM 1542 N N . GLU A 1 196 ? -22.978 -5.375 18.232 1.00 96.31 196 GLU A N 1
ATOM 1543 C CA . GLU A 1 196 ? -24.017 -5.641 19.217 1.00 96.31 196 GLU A CA 1
ATOM 1544 C C . GLU A 1 196 ? -25.176 -4.653 19.074 1.00 96.31 196 GLU A C 1
ATOM 1546 O O . GLU A 1 196 ? -24.983 -3.464 18.786 1.00 96.31 196 GLU A O 1
ATOM 1551 N N . SER A 1 197 ? -26.389 -5.144 19.335 1.00 95.19 197 SER A N 1
ATOM 1552 C CA . SER A 1 197 ? -27.610 -4.340 19.302 1.00 95.19 197 SER A CA 1
ATOM 1553 C C . SER A 1 197 ? -27.478 -3.088 20.172 1.00 95.19 197 SER A C 1
ATOM 1555 O O . SER A 1 197 ? -27.071 -3.165 21.329 1.00 95.19 197 SER A O 1
ATOM 1557 N N . GLY A 1 198 ? -27.864 -1.936 19.623 1.00 94.81 198 GLY A N 1
ATOM 1558 C CA . GLY A 1 198 ? -27.774 -0.640 20.301 1.00 94.81 198 GLY A CA 1
ATOM 1559 C C . GLY A 1 198 ? -26.414 0.055 20.186 1.00 94.81 198 GLY A C 1
ATOM 1560 O O . GLY A 1 198 ? -26.303 1.203 20.605 1.00 94.81 198 GLY A O 1
ATOM 1561 N N . THR A 1 199 ? -25.398 -0.582 19.588 1.00 95.88 199 THR A N 1
ATOM 1562 C CA . THR A 1 199 ? -24.128 0.097 19.265 1.00 95.88 199 THR A CA 1
ATOM 1563 C C . THR A 1 199 ? -24.337 1.216 18.250 1.00 95.88 199 THR A C 1
ATOM 1565 O O . THR A 1 199 ? -23.760 2.291 18.391 1.00 95.88 199 THR A O 1
ATOM 1568 N N . TRP A 1 200 ? -25.148 0.933 17.233 1.00 96.88 200 TRP A N 1
ATOM 1569 C CA . TRP A 1 200 ? -25.476 1.825 16.130 1.00 96.88 200 TRP A CA 1
ATOM 1570 C C . TRP A 1 200 ? -26.983 1.770 15.894 1.00 96.88 200 TRP A C 1
ATOM 1572 O O . TRP A 1 200 ? -27.580 0.695 15.980 1.00 96.88 200 TRP A O 1
ATOM 1582 N N . GLN A 1 201 ? -27.594 2.905 15.574 1.00 96.56 201 GLN A N 1
ATOM 1583 C CA . GLN A 1 201 ? -29.001 2.989 15.182 1.00 96.56 201 GLN A CA 1
ATOM 1584 C C . GLN A 1 201 ? -29.186 2.458 13.758 1.00 96.56 201 GLN A C 1
ATOM 1586 O O . GLN A 1 201 ? -30.049 1.623 13.506 1.00 96.56 201 GLN A O 1
ATOM 1591 N N . CYS A 1 202 ? -28.304 2.863 12.845 1.00 97.19 202 CYS A N 1
ATOM 1592 C CA . CYS A 1 202 ? -28.240 2.379 11.471 1.00 97.19 202 CYS A CA 1
ATOM 1593 C C . CYS A 1 202 ? -26.786 2.284 10.998 1.00 97.19 202 CYS A C 1
ATOM 1595 O O . CYS A 1 202 ? -25.867 2.831 11.611 1.00 97.19 202 CYS A O 1
ATOM 1597 N N . LYS A 1 203 ? -26.556 1.594 9.880 1.00 97.62 203 LYS A N 1
ATOM 1598 C CA . LYS A 1 203 ? -25.207 1.398 9.325 1.00 97.62 203 LYS A CA 1
ATOM 1599 C C . LYS A 1 203 ? -24.545 2.706 8.884 1.00 97.62 203 LYS A C 1
ATOM 1601 O O . LYS A 1 203 ? -23.320 2.793 8.887 1.00 97.62 203 LYS A O 1
ATOM 1606 N N . GLU A 1 204 ? -25.329 3.715 8.509 1.00 97.50 204 GLU A N 1
ATOM 1607 C CA . GLU A 1 204 ? -24.838 5.026 8.087 1.00 97.50 204 GLU A CA 1
ATOM 1608 C C . GLU A 1 204 ? -24.197 5.811 9.240 1.00 97.50 204 GLU A C 1
ATOM 1610 O O . GLU A 1 204 ? -23.387 6.692 8.972 1.00 97.50 204 GLU A O 1
ATOM 1615 N N . GLU A 1 205 ? -24.474 5.469 10.507 1.00 97.94 205 GLU A N 1
ATOM 1616 C CA . GLU A 1 205 ? -23.809 6.094 11.659 1.00 97.94 205 GLU A CA 1
ATOM 1617 C C . GLU A 1 205 ? -22.322 5.753 11.767 1.00 97.94 205 GLU A C 1
ATOM 1619 O O . GLU A 1 205 ? -21.573 6.514 12.384 1.00 97.94 205 GLU A O 1
ATOM 1624 N N . ILE A 1 206 ? -21.894 4.636 11.170 1.00 98.50 206 ILE A N 1
ATOM 1625 C CA . ILE A 1 206 ? -20.523 4.139 11.264 1.00 98.50 206 ILE A CA 1
ATOM 1626 C C . ILE A 1 206 ? -19.578 5.123 10.545 1.00 98.50 206 ILE A C 1
ATOM 1628 O O . ILE A 1 206 ? -19.680 5.283 9.319 1.00 98.50 206 ILE A O 1
ATOM 1632 N N . PRO A 1 207 ? -18.633 5.757 11.267 1.00 98.62 207 PRO A N 1
ATOM 1633 C CA . PRO A 1 207 ? -17.698 6.720 10.698 1.00 98.62 207 PRO A CA 1
ATOM 1634 C C . PRO A 1 207 ? -16.800 6.115 9.619 1.00 98.62 207 PRO A C 1
ATOM 1636 O O . PRO A 1 207 ? -16.314 4.990 9.761 1.00 98.62 207 PRO A O 1
ATOM 1639 N N . VAL A 1 208 ? -16.516 6.892 8.575 1.00 98.81 208 VAL A N 1
ATOM 1640 C CA . VAL A 1 208 ? -15.595 6.512 7.495 1.00 98.81 208 VAL A CA 1
ATOM 1641 C C . VAL A 1 208 ? -14.525 7.584 7.320 1.00 98.81 208 VAL A C 1
ATOM 1643 O O . VAL A 1 208 ? -14.825 8.746 7.074 1.00 98.81 208 VAL A O 1
ATOM 1646 N N . VAL A 1 209 ? -13.257 7.205 7.385 1.00 98.88 209 VAL A N 1
ATOM 1647 C CA . VAL A 1 209 ? -12.142 8.086 7.035 1.00 98.88 209 VAL A CA 1
ATOM 1648 C C . VAL A 1 209 ? -11.539 7.614 5.723 1.00 98.88 209 VAL A C 1
ATOM 1650 O O . VAL A 1 209 ? -11.083 6.478 5.621 1.00 98.88 209 VAL A O 1
ATOM 1653 N N . VAL A 1 210 ? -11.519 8.483 4.715 1.00 98.81 210 VAL A N 1
ATOM 1654 C CA . VAL A 1 210 ? -10.874 8.205 3.428 1.00 98.81 210 VAL A CA 1
ATOM 1655 C C . VAL A 1 210 ? -9.553 8.954 3.375 1.00 98.81 210 VAL A C 1
ATOM 1657 O O . VAL A 1 210 ? -9.516 10.179 3.476 1.00 98.81 210 VAL A O 1
ATOM 1660 N N . VAL A 1 211 ? -8.457 8.225 3.200 1.00 98.44 211 VAL A N 1
ATOM 1661 C CA . VAL A 1 211 ? -7.137 8.810 2.967 1.00 98.44 211 VAL A CA 1
ATOM 1662 C C . VAL A 1 211 ? -6.997 9.092 1.481 1.00 98.44 211 VAL A C 1
ATOM 1664 O O . VAL A 1 211 ? -7.066 8.181 0.652 1.00 98.44 211 VAL A O 1
ATOM 1667 N N . GLN A 1 212 ? -6.825 10.368 1.146 1.00 97.19 212 GLN A N 1
ATOM 1668 C CA . GLN A 1 212 ? -6.663 10.804 -0.229 1.00 97.19 212 GLN A CA 1
ATOM 1669 C C . GLN A 1 212 ? -5.405 10.174 -0.839 1.00 97.19 212 GLN A C 1
ATOM 1671 O O . GLN A 1 212 ? -4.378 10.006 -0.175 1.00 97.19 212 GLN A O 1
ATOM 1676 N N . LEU A 1 213 ? -5.479 9.837 -2.125 1.00 94.44 213 LEU A N 1
ATOM 1677 C CA . LEU A 1 213 ? -4.316 9.416 -2.889 1.00 94.44 213 LEU A CA 1
ATOM 1678 C C . LEU A 1 213 ? -3.276 10.548 -2.912 1.00 94.44 213 LEU A C 1
ATOM 1680 O O . LEU A 1 213 ? -3.612 11.694 -3.216 1.00 94.44 213 LEU A O 1
ATOM 1684 N N . GLY A 1 214 ? -2.019 10.211 -2.621 1.00 89.31 214 GLY A N 1
ATOM 1685 C CA . GLY A 1 214 ? -0.920 11.172 -2.563 1.00 89.31 214 GLY A CA 1
ATOM 1686 C C . GLY A 1 214 ? -0.608 11.855 -3.897 1.00 89.31 214 GLY A C 1
ATOM 1687 O O . GLY A 1 214 ? -1.215 11.596 -4.946 1.00 89.31 214 GLY A O 1
ATOM 1688 N N . TYR A 1 215 ? 0.370 12.761 -3.864 1.00 83.38 215 TYR A N 1
ATOM 1689 C CA . TYR A 1 215 ? 0.856 13.429 -5.068 1.00 83.38 215 TYR A CA 1
ATOM 1690 C C . TYR A 1 215 ? 1.829 12.535 -5.838 1.00 83.38 215 TYR A C 1
ATOM 1692 O O . TYR A 1 215 ? 2.839 12.101 -5.292 1.00 83.38 215 TYR A O 1
ATOM 1700 N N . TRP A 1 216 ? 1.586 12.329 -7.137 1.00 76.69 216 TRP A N 1
ATOM 1701 C CA . TRP A 1 216 ? 2.450 11.504 -7.984 1.00 76.69 216 TRP A CA 1
ATOM 1702 C C . TRP A 1 216 ? 3.103 12.307 -9.110 1.00 76.69 216 TRP A C 1
ATOM 1704 O O . TRP A 1 216 ? 2.401 12.825 -9.973 1.00 76.69 216 TRP A O 1
ATOM 1714 N N . PRO A 1 217 ? 4.440 12.377 -9.188 1.00 58.81 217 PRO A N 1
ATOM 1715 C CA . PRO A 1 217 ? 5.136 13.253 -10.132 1.00 58.81 217 PRO A CA 1
ATOM 1716 C C . PRO A 1 217 ? 5.025 12.808 -11.599 1.00 58.81 217 PRO A C 1
ATOM 1718 O O . PRO A 1 217 ? 5.359 13.579 -12.496 1.00 58.81 217 PRO A O 1
ATOM 1721 N N . ASN A 1 218 ? 4.552 11.588 -11.874 1.00 69.75 218 ASN A N 1
ATOM 1722 C CA . ASN A 1 218 ? 4.409 11.091 -13.238 1.00 69.75 218 ASN A CA 1
ATOM 1723 C C . ASN A 1 218 ? 3.252 11.803 -13.960 1.00 69.75 218 ASN A C 1
ATOM 1725 O O . ASN A 1 218 ? 2.085 11.476 -13.739 1.00 69.75 218 ASN A O 1
ATOM 1729 N N . GLN A 1 219 ? 3.587 12.735 -14.859 1.00 67.06 219 GLN A N 1
ATOM 1730 C CA . GLN A 1 219 ? 2.620 13.508 -15.649 1.00 67.06 219 GLN A CA 1
ATOM 1731 C C . GLN A 1 219 ? 1.598 12.626 -16.379 1.00 67.06 219 GLN A C 1
ATOM 1733 O O . GLN A 1 219 ? 0.427 12.985 -16.425 1.00 67.06 219 GLN A O 1
ATOM 1738 N N . ARG A 1 220 ? 1.992 11.439 -16.868 1.00 68.75 220 ARG A N 1
ATOM 1739 C CA . ARG A 1 220 ? 1.067 10.524 -17.563 1.00 68.75 220 ARG A CA 1
ATOM 1740 C C . ARG A 1 220 ? -0.023 9.963 -16.650 1.00 68.75 220 ARG A C 1
ATOM 1742 O O . ARG A 1 220 ? -1.079 9.589 -17.137 1.00 68.75 220 ARG A O 1
ATOM 1749 N N . ARG A 1 221 ? 0.225 9.888 -15.339 1.00 78.56 221 ARG A N 1
ATOM 1750 C CA . ARG A 1 221 ? -0.738 9.376 -14.348 1.00 78.56 221 ARG A CA 1
ATOM 1751 C C . ARG A 1 221 ? -1.479 10.482 -13.607 1.00 78.56 221 ARG A C 1
ATOM 1753 O O . ARG A 1 221 ? -2.406 10.176 -12.861 1.00 78.56 221 ARG A O 1
ATOM 1760 N N . GLN A 1 222 ? -1.089 11.745 -13.783 1.00 84.50 222 GLN A N 1
ATOM 1761 C CA . GLN A 1 222 ? -1.661 12.859 -13.025 1.00 84.50 222 GLN A CA 1
ATOM 1762 C C . GLN A 1 222 ? -3.161 13.008 -13.257 1.00 84.50 222 GLN A C 1
ATOM 1764 O O . GLN A 1 222 ? -3.891 13.196 -12.293 1.00 84.50 222 GLN A O 1
ATOM 1769 N N . GLU A 1 223 ? -3.631 12.848 -14.493 1.00 91.00 223 GLU A N 1
ATOM 1770 C CA . GLU A 1 223 ? -5.055 12.966 -14.814 1.00 91.00 223 GLU A CA 1
ATOM 1771 C C . GLU A 1 223 ? -5.884 11.860 -14.141 1.00 91.00 223 GLU A C 1
ATOM 1773 O O . GLU A 1 223 ? -6.832 12.139 -13.409 1.00 91.00 223 GLU A O 1
ATOM 1778 N N . THR A 1 224 ? -5.477 10.597 -14.296 1.00 92.75 224 THR A N 1
ATOM 1779 C CA . THR A 1 224 ? -6.144 9.456 -13.650 1.00 92.75 224 THR A CA 1
ATOM 1780 C C . THR A 1 224 ? -6.049 9.510 -12.122 1.00 92.75 224 THR A C 1
ATOM 1782 O O . THR A 1 224 ? -7.000 9.165 -11.427 1.00 92.75 224 THR A O 1
ATOM 1785 N N . ALA A 1 225 ? -4.916 9.966 -11.574 1.00 92.44 225 ALA A N 1
ATOM 1786 C CA . ALA A 1 225 ? -4.742 10.139 -10.136 1.00 92.44 225 ALA A CA 1
ATOM 1787 C C . ALA A 1 225 ? -5.618 11.278 -9.608 1.00 92.44 225 ALA A C 1
ATOM 1789 O O . ALA A 1 225 ? -6.186 11.154 -8.526 1.00 92.44 225 ALA A O 1
ATOM 1790 N N . GLN A 1 226 ? -5.771 12.359 -10.379 1.00 94.00 226 GLN A N 1
ATOM 1791 C CA . GLN A 1 226 ? -6.676 13.448 -10.040 1.00 94.00 226 GLN A CA 1
ATOM 1792 C C . GLN A 1 226 ? -8.126 12.968 -10.025 1.00 94.00 226 GLN A C 1
ATOM 1794 O O . GLN A 1 226 ? -8.800 13.210 -9.034 1.00 94.00 226 GLN A O 1
ATOM 1799 N N . ARG A 1 227 ? -8.566 12.183 -11.019 1.00 95.75 227 ARG A N 1
ATOM 1800 C CA . ARG A 1 227 ? -9.904 11.562 -11.004 1.00 95.75 227 ARG A CA 1
ATOM 1801 C C . ARG A 1 227 ? -10.157 10.725 -9.750 1.00 95.75 227 ARG A C 1
ATOM 1803 O O . ARG A 1 227 ? -11.217 10.832 -9.145 1.00 95.75 227 ARG A O 1
ATOM 1810 N N . VAL A 1 228 ? -9.179 9.919 -9.330 1.00 96.75 228 VAL A N 1
ATOM 1811 C CA . VAL A 1 228 ? -9.280 9.139 -8.085 1.00 96.75 228 VAL A CA 1
ATOM 1812 C C . VAL A 1 228 ? -9.384 10.060 -6.863 1.00 96.75 228 VAL A C 1
ATOM 1814 O O . VAL A 1 228 ? -10.246 9.837 -6.016 1.00 96.75 228 VAL A O 1
ATOM 1817 N N . ARG A 1 229 ? -8.558 11.113 -6.774 1.00 96.56 229 ARG A N 1
ATOM 1818 C CA . ARG A 1 229 ? -8.617 12.103 -5.682 1.00 96.56 229 ARG A CA 1
ATOM 1819 C C . ARG A 1 229 ? -9.950 12.847 -5.633 1.00 96.56 229 ARG A C 1
ATOM 1821 O O . ARG A 1 229 ? -10.466 13.070 -4.538 1.00 96.56 229 ARG A O 1
ATOM 1828 N N . ASP A 1 230 ? -10.488 13.217 -6.790 1.00 97.44 230 ASP A N 1
ATOM 1829 C CA . ASP A 1 230 ? -11.773 13.902 -6.920 1.00 97.44 230 ASP A CA 1
ATOM 1830 C C . ASP A 1 230 ? -12.907 12.978 -6.481 1.00 97.44 230 ASP A C 1
ATOM 1832 O O . ASP A 1 230 ? -13.718 13.376 -5.656 1.00 97.44 230 ASP A O 1
ATOM 1836 N N . ALA A 1 231 ? -12.896 11.711 -6.903 1.00 98.50 231 ALA A N 1
ATOM 1837 C CA . ALA A 1 231 ? -13.851 10.704 -6.447 1.00 98.50 231 ALA A CA 1
ATOM 1838 C C . ALA A 1 231 ? -13.786 10.456 -4.924 1.00 98.50 231 ALA A C 1
ATOM 1840 O O . ALA A 1 231 ? -14.819 10.301 -4.274 1.00 98.50 231 ALA A O 1
ATOM 1841 N N . GLN A 1 232 ? -12.587 10.443 -4.327 1.00 98.62 232 GLN A N 1
ATOM 1842 C CA . GLN A 1 232 ? -12.431 10.349 -2.867 1.00 98.62 232 GLN A CA 1
ATOM 1843 C C . GLN A 1 232 ? -13.037 11.561 -2.153 1.00 98.62 232 GLN A C 1
ATOM 1845 O O . GLN A 1 232 ? -13.752 11.407 -1.164 1.00 98.62 232 GLN A O 1
ATOM 1850 N N . ALA A 1 233 ? -12.766 12.764 -2.662 1.00 98.62 233 ALA A N 1
ATOM 1851 C CA . ALA A 1 233 ? -13.310 13.996 -2.110 1.00 98.62 233 ALA A CA 1
ATOM 1852 C C . ALA A 1 233 ? -14.831 14.089 -2.288 1.00 98.62 233 ALA A C 1
ATOM 1854 O O . ALA A 1 233 ? -15.526 14.477 -1.351 1.00 98.62 233 ALA A O 1
ATOM 1855 N N . GLU A 1 234 ? -15.345 13.691 -3.451 1.00 98.56 234 GLU A N 1
ATOM 1856 C CA . GLU A 1 234 ? -16.769 13.692 -3.774 1.00 98.56 234 GLU A CA 1
ATOM 1857 C C . GLU A 1 234 ? -17.544 12.749 -2.853 1.00 98.56 234 GLU A C 1
ATOM 1859 O O . GLU A 1 234 ? -18.538 13.170 -2.260 1.00 98.56 234 GLU A O 1
ATOM 1864 N N . TYR A 1 235 ? -17.057 11.518 -2.645 1.00 98.69 235 TYR A N 1
ATOM 1865 C CA . TYR A 1 235 ? -17.629 10.610 -1.648 1.00 98.69 235 TYR A CA 1
ATOM 1866 C C . TYR A 1 235 ? -17.723 11.293 -0.282 1.00 98.69 235 TYR A C 1
ATOM 1868 O O . TYR A 1 235 ? -18.799 11.338 0.312 1.00 98.69 235 TYR A O 1
ATOM 1876 N N . CYS A 1 236 ? -16.617 11.889 0.179 1.00 98.69 236 CYS A N 1
ATOM 1877 C CA . CYS A 1 236 ? -16.583 12.506 1.497 1.00 98.69 236 CYS A CA 1
ATOM 1878 C C . CYS A 1 236 ? -17.479 13.739 1.634 1.00 98.69 236 CYS A C 1
ATOM 1880 O O . CYS A 1 236 ? -18.007 13.996 2.710 1.00 98.69 236 CYS A O 1
ATOM 1882 N N . SER A 1 237 ? -17.676 14.500 0.557 1.00 98.38 237 SER A N 1
ATOM 1883 C CA . SER A 1 237 ? -18.593 15.644 0.562 1.00 98.38 237 SER A CA 1
ATOM 1884 C C . SER A 1 237 ? -20.071 15.248 0.608 1.00 98.38 237 SER A C 1
ATOM 1886 O O . SER A 1 237 ? -20.893 16.043 1.055 1.00 98.38 237 SER A O 1
ATOM 1888 N N . ASN A 1 238 ? -20.402 14.030 0.167 1.00 98.06 238 ASN A N 1
ATOM 1889 C CA . ASN A 1 238 ? -21.775 13.536 0.055 1.00 98.06 238 ASN A CA 1
ATOM 1890 C C . ASN A 1 238 ? -22.200 12.622 1.217 1.00 98.06 238 ASN A C 1
ATOM 1892 O O . ASN A 1 238 ? -23.368 12.246 1.298 1.00 98.06 238 ASN A O 1
ATOM 1896 N N . ASP A 1 239 ? -21.281 12.256 2.111 1.00 98.12 239 ASP A N 1
ATOM 1897 C CA . ASP A 1 239 ? -21.547 11.391 3.260 1.00 98.12 239 ASP A CA 1
ATOM 1898 C C . ASP A 1 239 ? -21.208 12.126 4.569 1.00 98.12 239 ASP A C 1
ATOM 1900 O O . ASP A 1 239 ? -20.025 12.327 4.870 1.00 98.12 239 ASP A O 1
ATOM 1904 N N . PRO A 1 240 ? -22.218 12.504 5.378 1.00 97.31 240 PRO A N 1
ATOM 1905 C CA . PRO A 1 240 ? -22.017 13.327 6.570 1.00 97.31 240 PRO A CA 1
ATOM 1906 C C . PRO A 1 240 ? -21.223 12.616 7.672 1.00 97.31 240 PRO A C 1
ATOM 1908 O O . PRO A 1 240 ? -20.643 13.277 8.530 1.00 97.31 240 PRO A O 1
ATOM 1911 N N . LYS A 1 241 ? -21.163 11.280 7.648 1.00 98.19 241 LYS A N 1
ATOM 1912 C CA . LYS A 1 241 ? -20.388 10.451 8.581 1.00 98.19 241 LYS A CA 1
ATOM 1913 C C . LYS A 1 241 ? -19.035 10.056 8.002 1.00 98.19 241 LYS A C 1
ATOM 1915 O O . LYS A 1 241 ? -18.403 9.115 8.487 1.00 98.19 241 LYS A O 1
ATOM 1920 N N . SER A 1 242 ? -18.567 10.764 6.978 1.00 98.69 242 SER A N 1
ATOM 1921 C CA . SER A 1 242 ? -17.255 10.537 6.395 1.00 98.69 242 SER A CA 1
ATOM 1922 C C . SER A 1 242 ? -16.365 11.774 6.425 1.00 98.69 242 SER A C 1
ATOM 1924 O O . SER A 1 242 ? -16.850 12.902 6.485 1.00 98.69 242 SER A O 1
ATOM 1926 N N . GLN A 1 243 ? -15.048 11.566 6.419 1.00 98.81 243 GLN A N 1
ATOM 1927 C CA . GLN A 1 243 ? -14.053 12.637 6.381 1.00 98.81 243 GLN A CA 1
ATOM 1928 C C . GLN A 1 243 ? -12.882 12.276 5.470 1.00 98.81 243 GLN A C 1
ATOM 1930 O O . GLN A 1 243 ? -12.394 11.144 5.478 1.00 98.81 243 GLN A O 1
ATOM 1935 N N . LEU A 1 244 ? -12.413 13.269 4.712 1.00 98.75 244 LEU A N 1
ATOM 1936 C CA . LEU A 1 244 ? -11.262 13.142 3.824 1.00 98.75 244 LEU A CA 1
ATOM 1937 C C . LEU A 1 244 ? -9.985 13.591 4.539 1.00 98.75 244 LEU A C 1
ATOM 1939 O O . LEU A 1 244 ? -9.880 14.736 4.979 1.00 98.75 244 LEU A O 1
ATOM 1943 N N . VAL A 1 245 ? -8.975 12.729 4.562 1.00 98.56 245 VAL A N 1
ATOM 1944 C CA . VAL A 1 245 ? -7.610 13.085 4.961 1.00 98.56 245 VAL A CA 1
ATOM 1945 C C . VAL A 1 245 ? -6.821 13.456 3.716 1.00 98.56 245 VAL A C 1
ATOM 1947 O O . VAL A 1 245 ? -6.522 12.600 2.887 1.00 98.56 245 VAL A O 1
ATOM 1950 N N . LYS A 1 246 ? -6.476 14.738 3.581 1.00 97.19 246 LYS A N 1
ATOM 1951 C CA . LYS A 1 246 ? -5.611 15.221 2.498 1.00 97.19 246 LYS A CA 1
ATOM 1952 C C . LYS A 1 246 ? -4.150 14.860 2.768 1.00 97.19 246 LYS A C 1
ATOM 1954 O O . LYS A 1 246 ? -3.678 14.936 3.904 1.00 97.19 246 LYS A O 1
ATOM 1959 N N . SER A 1 247 ? -3.457 14.487 1.702 1.00 95.00 247 SER A N 1
ATOM 1960 C CA . SER A 1 247 ? -2.090 13.948 1.725 1.00 95.00 247 SER A CA 1
ATOM 1961 C C . SER A 1 247 ? -1.255 14.393 0.515 1.00 95.00 247 SER A C 1
ATOM 1963 O O . SER A 1 247 ? -0.108 13.987 0.338 1.00 95.00 247 SER A O 1
ATOM 1965 N N . ASN A 1 248 ? -1.830 15.230 -0.351 1.00 89.81 248 ASN A N 1
ATOM 1966 C CA . ASN A 1 248 ? -1.195 15.734 -1.566 1.00 89.81 248 ASN A CA 1
ATOM 1967 C C . ASN A 1 248 ? -0.055 16.737 -1.292 1.00 89.81 248 ASN A C 1
ATOM 1969 O O . ASN A 1 248 ? 0.644 17.134 -2.223 1.00 89.81 248 ASN A O 1
ATOM 1973 N N . ASP A 1 249 ? 0.107 17.149 -0.037 1.00 93.38 249 ASP A N 1
ATOM 1974 C CA . ASP A 1 249 ? 1.169 18.003 0.497 1.00 93.38 249 ASP A CA 1
ATOM 1975 C C . ASP A 1 249 ? 2.340 17.218 1.120 1.00 93.38 249 ASP A C 1
ATOM 1977 O O . ASP A 1 249 ? 3.299 17.831 1.587 1.00 93.38 249 ASP A O 1
ATOM 1981 N N . LEU A 1 250 ? 2.271 15.883 1.125 1.00 94.62 250 LEU A N 1
ATOM 1982 C CA . LEU A 1 250 ? 3.275 14.994 1.716 1.00 94.62 250 LEU A CA 1
ATOM 1983 C C . LEU A 1 250 ? 4.239 14.437 0.652 1.00 94.62 250 LEU A C 1
ATOM 1985 O O . LEU A 1 250 ? 4.318 14.960 -0.464 1.00 94.62 250 LEU A O 1
ATOM 1989 N N . SER A 1 251 ? 5.001 13.393 1.010 1.00 90.75 251 SER A N 1
ATOM 1990 C CA . SER A 1 251 ? 5.992 12.757 0.135 1.00 90.75 251 SER A CA 1
ATOM 1991 C C . SER A 1 251 ? 5.456 12.488 -1.271 1.00 90.75 251 SER A C 1
ATOM 1993 O O . SER A 1 251 ? 4.320 12.050 -1.463 1.00 90.75 251 SER A O 1
ATOM 1995 N N . ARG A 1 252 ? 6.311 12.736 -2.269 1.00 86.56 252 ARG A N 1
ATOM 1996 C CA . ARG A 1 252 ? 6.000 12.556 -3.702 1.00 86.56 252 ARG A CA 1
ATOM 1997 C C . ARG A 1 252 ? 6.405 11.180 -4.227 1.00 86.56 252 ARG A C 1
ATOM 1999 O O . ARG A 1 252 ? 6.428 10.957 -5.441 1.00 86.56 252 ARG A O 1
ATOM 2006 N N . ASN A 1 253 ? 6.788 10.286 -3.325 1.00 85.12 253 ASN A N 1
ATOM 2007 C CA . ASN A 1 253 ? 7.120 8.910 -3.640 1.00 85.12 253 ASN A CA 1
ATOM 2008 C C . ASN A 1 253 ? 5.850 8.104 -3.942 1.00 85.12 253 ASN A C 1
ATOM 2010 O O . ASN A 1 253 ? 4.733 8.507 -3.614 1.00 85.12 253 ASN A O 1
ATOM 2014 N N . PHE A 1 254 ? 6.015 6.970 -4.627 1.00 83.31 254 PHE A N 1
ATOM 2015 C CA . PHE A 1 254 ? 4.884 6.082 -4.906 1.00 83.31 254 PHE A CA 1
ATOM 2016 C C . PHE A 1 254 ? 4.284 5.528 -3.604 1.00 83.31 254 PHE A C 1
ATOM 2018 O O . PHE A 1 254 ? 3.063 5.489 -3.453 1.00 83.31 254 PHE A O 1
ATOM 2025 N N . HIS A 1 255 ? 5.154 5.172 -2.656 1.00 88.38 255 HIS A N 1
ATOM 2026 C CA . HIS A 1 255 ? 4.815 4.878 -1.269 1.00 88.38 255 HIS A CA 1
ATOM 2027 C C . HIS A 1 255 ? 5.187 6.068 -0.383 1.00 88.38 255 HIS A C 1
ATOM 2029 O O . HIS A 1 255 ? 6.172 6.751 -0.653 1.00 88.38 255 HIS A O 1
ATOM 2035 N N . TYR A 1 256 ? 4.419 6.312 0.676 1.00 90.69 256 TYR A N 1
ATOM 2036 C CA . TYR A 1 256 ? 4.783 7.328 1.660 1.00 90.69 256 TYR A CA 1
ATOM 2037 C C . TYR A 1 256 ? 6.091 6.966 2.367 1.00 90.69 256 TYR A C 1
ATOM 2039 O O . TYR A 1 256 ? 6.364 5.799 2.633 1.00 90.69 256 TYR A O 1
ATOM 2047 N N . ASP A 1 257 ? 6.888 7.983 2.690 1.00 91.62 257 ASP A N 1
ATOM 2048 C CA . ASP A 1 257 ? 7.982 7.835 3.647 1.00 91.62 257 ASP A CA 1
ATOM 2049 C C . ASP A 1 257 ? 7.444 7.788 5.091 1.00 91.62 257 ASP A C 1
ATOM 2051 O O . ASP A 1 257 ? 6.279 8.102 5.359 1.00 91.62 257 ASP A O 1
ATOM 2055 N N . ALA A 1 258 ? 8.297 7.390 6.040 1.00 92.44 258 ALA A N 1
ATOM 2056 C CA . ALA A 1 258 ? 7.926 7.284 7.453 1.00 92.44 258 ALA A CA 1
ATOM 2057 C C . ALA A 1 258 ? 7.357 8.603 8.008 1.00 92.44 258 ALA A C 1
ATOM 2059 O O . ALA A 1 258 ? 6.348 8.595 8.709 1.00 92.44 258 ALA A O 1
ATOM 2060 N N . ALA A 1 259 ? 7.948 9.745 7.638 1.00 95.81 259 ALA A N 1
ATOM 2061 C CA . ALA A 1 259 ? 7.457 11.066 8.029 1.00 95.81 259 ALA A CA 1
ATOM 2062 C C . ALA A 1 259 ? 6.003 11.283 7.581 1.00 95.81 259 ALA A C 1
ATOM 2064 O O . ALA A 1 259 ? 5.143 11.652 8.382 1.00 95.81 259 ALA A O 1
ATOM 2065 N N . SER A 1 260 ? 5.708 10.987 6.317 1.00 96.19 260 SER A N 1
ATOM 2066 C CA . SER A 1 260 ? 4.369 11.107 5.743 1.00 96.19 260 SER A CA 1
ATOM 2067 C C . SER A 1 260 ? 3.371 10.146 6.391 1.00 96.19 260 SER A C 1
ATOM 2069 O O . SER A 1 260 ? 2.220 10.531 6.621 1.00 96.19 260 SER A O 1
ATOM 2071 N N . PHE A 1 261 ? 3.787 8.921 6.732 1.00 95.75 261 PHE A N 1
ATOM 2072 C CA . PHE A 1 261 ? 2.930 7.974 7.445 1.00 95.75 261 PHE A CA 1
ATOM 2073 C C . PHE A 1 261 ? 2.556 8.466 8.848 1.00 95.75 261 PHE A C 1
ATOM 2075 O O . PHE A 1 261 ? 1.365 8.441 9.175 1.00 95.75 261 PHE A O 1
ATOM 2082 N N . LEU A 1 262 ? 3.523 8.969 9.627 1.00 96.81 262 LEU A N 1
ATOM 2083 C CA . LEU A 1 262 ? 3.287 9.534 10.962 1.00 96.81 262 LEU A CA 1
ATOM 2084 C C . LEU A 1 262 ? 2.318 10.721 10.892 1.00 96.81 262 LEU A C 1
ATOM 2086 O O . LEU A 1 262 ? 1.278 10.719 11.550 1.00 96.81 262 LEU A O 1
ATOM 2090 N N . VAL A 1 263 ? 2.601 11.701 10.029 1.00 98.06 263 VAL A N 1
ATOM 2091 C CA . VAL A 1 263 ? 1.737 12.880 9.847 1.00 98.06 263 VAL A CA 1
ATOM 2092 C C . VAL A 1 263 ? 0.320 12.465 9.446 1.00 98.06 263 VAL A C 1
ATOM 2094 O O . VAL A 1 263 ? -0.663 12.923 10.032 1.00 98.06 263 VAL A O 1
ATOM 2097 N N . THR A 1 264 ? 0.192 11.544 8.492 1.00 97.81 264 THR A N 1
ATOM 2098 C CA . THR A 1 264 ? -1.120 11.075 8.034 1.00 97.81 264 THR A CA 1
ATOM 2099 C C . THR A 1 264 ? -1.857 10.278 9.110 1.00 97.81 264 THR A C 1
ATOM 2101 O O . THR A 1 264 ? -3.064 10.444 9.243 1.00 97.81 264 THR A O 1
ATOM 2104 N N . GLY A 1 265 ? -1.170 9.458 9.914 1.00 97.75 265 G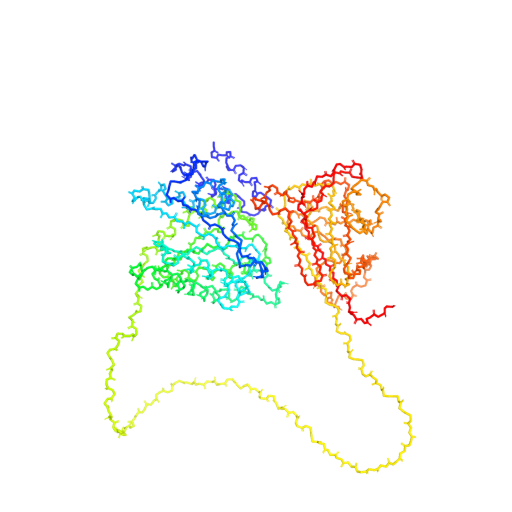LY A N 1
ATOM 2105 C CA . GLY A 1 265 ? -1.784 8.728 11.031 1.00 97.75 265 GLY A CA 1
ATOM 2106 C C . GLY A 1 265 ? -2.431 9.667 12.052 1.00 97.75 265 GLY A C 1
ATOM 2107 O O . GLY A 1 265 ? -3.581 9.461 12.443 1.00 97.75 265 GLY A O 1
ATOM 2108 N N . ASN A 1 266 ? -1.755 10.772 12.382 1.00 98.31 266 ASN A N 1
ATOM 2109 C CA . ASN A 1 266 ? -2.330 11.819 13.227 1.00 98.31 266 ASN A CA 1
ATOM 2110 C C . ASN A 1 266 ? -3.542 12.499 12.558 1.00 98.31 266 ASN A C 1
ATOM 2112 O O . ASN A 1 266 ? -4.597 12.661 13.175 1.00 98.31 266 ASN A O 1
ATOM 2116 N N . ARG A 1 267 ? -3.436 12.843 11.265 1.00 98.44 267 ARG A N 1
ATOM 2117 C CA . ARG A 1 267 ? -4.556 13.421 10.496 1.00 98.44 267 ARG A CA 1
ATOM 2118 C C . ARG A 1 267 ? -5.769 12.481 10.436 1.00 98.44 267 ARG A C 1
ATOM 2120 O O . ARG A 1 267 ? -6.897 12.959 10.539 1.00 98.44 267 ARG A O 1
ATOM 2127 N N . ILE A 1 268 ? -5.562 11.164 10.330 1.00 98.62 268 ILE A N 1
ATOM 2128 C CA . ILE A 1 268 ? -6.631 10.151 10.372 1.00 98.62 268 ILE A CA 1
ATOM 2129 C C . ILE A 1 268 ? -7.359 10.182 11.715 1.00 98.62 268 ILE A C 1
ATOM 2131 O O . ILE A 1 268 ? -8.588 10.161 11.723 1.00 98.62 268 ILE A O 1
ATOM 2135 N N . ALA A 1 269 ? -6.643 10.287 12.837 1.00 98.06 269 ALA A N 1
ATOM 2136 C CA . ALA A 1 269 ? -7.267 10.352 14.159 1.00 98.06 269 ALA A CA 1
ATOM 2137 C C . ALA A 1 269 ? -8.202 11.568 14.284 1.00 98.06 269 ALA A C 1
ATOM 2139 O O . ALA A 1 269 ? -9.341 11.457 14.745 1.00 98.06 269 ALA A O 1
ATOM 2140 N N . HIS A 1 270 ? -7.754 12.735 13.813 1.00 98.31 270 HIS A N 1
ATOM 2141 C CA . HIS A 1 270 ? -8.570 13.950 13.822 1.00 98.31 270 HIS A CA 1
ATOM 2142 C C . HIS A 1 270 ? -9.759 13.865 12.859 1.00 98.31 270 HIS A C 1
ATOM 2144 O O . HIS A 1 270 ? -10.865 14.277 13.215 1.00 98.31 270 HIS A O 1
ATOM 2150 N N . ALA A 1 271 ? -9.562 13.293 11.668 1.00 98.62 271 ALA A N 1
ATOM 2151 C CA . ALA A 1 271 ? -10.642 13.048 10.717 1.00 98.62 271 ALA A CA 1
ATOM 2152 C C . ALA A 1 271 ? -11.682 12.071 11.283 1.00 98.62 271 ALA A C 1
ATOM 2154 O O . ALA A 1 271 ? -12.878 12.295 11.131 1.00 98.62 271 ALA A O 1
ATOM 2155 N N . TYR A 1 272 ? -11.256 11.040 12.011 1.00 98.31 272 TYR A N 1
ATOM 2156 C CA . TYR A 1 272 ? -12.159 10.126 12.704 1.00 98.31 272 TYR A CA 1
ATOM 2157 C C . TYR A 1 272 ? -13.012 10.854 13.757 1.00 98.31 272 TYR A C 1
ATOM 2159 O O . TYR A 1 272 ? -14.234 10.709 13.770 1.00 98.31 272 TYR A O 1
ATOM 2167 N N . GLN A 1 273 ? -12.407 11.719 14.579 1.00 97.06 273 GLN A N 1
ATOM 2168 C CA . GLN A 1 273 ? -13.146 12.554 15.539 1.00 97.06 273 GLN A CA 1
ATOM 2169 C C . GLN A 1 273 ? -14.129 13.518 14.866 1.00 97.06 273 GLN A C 1
ATOM 2171 O O . GLN A 1 273 ? -15.211 13.773 15.395 1.00 97.06 273 GLN A O 1
ATOM 2176 N N . ALA A 1 274 ? -13.771 14.071 13.707 1.00 98.00 274 ALA A N 1
ATOM 2177 C CA . ALA A 1 274 ? -14.680 14.903 12.928 1.00 98.00 274 ALA A CA 1
ATOM 2178 C C . ALA A 1 274 ? -15.845 14.079 12.350 1.00 98.00 274 ALA A C 1
ATOM 2180 O O . ALA A 1 274 ? -16.992 14.505 12.456 1.00 98.00 274 ALA A O 1
ATOM 2181 N N . ALA A 1 275 ? -15.580 12.875 11.835 1.00 98.25 275 ALA A N 1
ATOM 2182 C CA . ALA A 1 275 ? -16.601 11.972 11.302 1.00 98.25 275 ALA A CA 1
ATOM 2183 C C . ALA A 1 275 ? -17.605 11.529 12.382 1.00 98.25 275 ALA A C 1
ATOM 2185 O O . ALA A 1 275 ? -18.804 11.451 12.118 1.00 98.25 275 ALA A O 1
ATOM 2186 N N . LEU A 1 276 ? -17.144 11.310 13.620 1.00 96.75 276 LEU A N 1
ATOM 2187 C CA . LEU A 1 276 ? -18.015 10.995 14.759 1.00 96.75 276 LEU A CA 1
ATOM 2188 C C . LEU A 1 276 ? -19.065 12.085 15.024 1.00 96.75 276 LEU A C 1
ATOM 2190 O O . LEU A 1 276 ? -20.198 11.759 15.380 1.00 96.75 276 LEU A O 1
ATOM 2194 N N . LYS A 1 277 ? -18.708 13.357 14.814 1.00 97.44 277 LYS A N 1
ATOM 2195 C CA . LYS A 1 277 ? -19.585 14.521 15.030 1.00 97.44 277 LYS A CA 1
ATOM 2196 C C . LYS A 1 277 ? -20.589 14.753 13.902 1.00 97.44 277 LYS A C 1
ATOM 2198 O O . LYS A 1 277 ? -21.492 15.563 14.080 1.00 97.44 277 LYS A O 1
ATOM 2203 N N . GLY A 1 278 ? -20.431 14.088 12.757 1.00 97.06 278 GLY A N 1
ATOM 2204 C CA . GLY A 1 278 ? -21.380 14.189 11.653 1.00 97.06 278 GLY A CA 1
ATOM 2205 C C . GLY A 1 278 ? -22.772 13.734 12.082 1.00 97.06 278 GLY A C 1
ATOM 2206 O O . GLY A 1 278 ? -22.901 12.731 12.779 1.00 97.06 278 GLY A O 1
ATOM 2207 N N . GLU A 1 279 ? -23.817 14.451 11.691 1.00 96.88 279 GLU A N 1
ATOM 2208 C CA . GLU A 1 279 ? -25.198 14.052 11.972 1.00 96.88 279 GLU A CA 1
ATOM 2209 C C . GLU A 1 279 ? -25.741 13.230 10.804 1.00 96.88 279 GLU A C 1
ATOM 2211 O O . GLU A 1 279 ? -25.539 13.574 9.640 1.00 96.88 279 GLU A O 1
ATOM 2216 N N . VAL A 1 280 ? -26.426 12.130 11.108 1.00 96.62 280 VAL A N 1
ATOM 2217 C CA . VAL A 1 280 ? -27.090 11.302 10.102 1.00 96.62 280 VAL A CA 1
ATOM 2218 C C . VAL A 1 280 ? -28.515 11.026 10.541 1.00 96.62 280 VAL A C 1
ATOM 2220 O O . VAL A 1 280 ? -28.782 10.804 11.719 1.00 96.62 280 VAL A O 1
ATOM 2223 N N . VAL A 1 281 ? -29.432 11.061 9.581 1.00 95.62 281 VAL A N 1
ATOM 2224 C CA . VAL A 1 281 ? -30.814 10.643 9.791 1.00 95.62 281 VAL A CA 1
ATOM 2225 C C . VAL A 1 281 ? -30.897 9.186 9.374 1.00 95.62 281 VAL A C 1
ATOM 2227 O O . VAL A 1 281 ? -30.751 8.873 8.192 1.00 95.62 281 VAL A O 1
ATOM 2230 N N . CYS A 1 282 ? -31.092 8.297 10.344 1.00 94.81 282 CYS A N 1
ATOM 2231 C CA . CYS A 1 282 ? -31.322 6.897 10.037 1.00 94.81 282 CYS A CA 1
ATOM 2232 C C . CYS A 1 282 ? -32.653 6.745 9.290 1.00 94.81 282 CYS A C 1
ATOM 2234 O O . CYS A 1 282 ? -33.636 7.383 9.682 1.00 94.81 282 CYS A O 1
ATOM 2236 N N . PRO A 1 283 ? -32.701 5.934 8.217 1.00 89.50 283 PRO A N 1
ATOM 2237 C CA . PRO A 1 283 ? -33.960 5.608 7.564 1.00 89.50 283 PRO A CA 1
ATOM 2238 C C . PRO A 1 283 ? -34.938 5.067 8.607 1.00 89.50 283 PRO A C 1
ATOM 2240 O O . PRO A 1 283 ? -34.557 4.225 9.420 1.00 89.50 283 PRO A O 1
ATOM 2243 N N . GLU A 1 284 ? -36.178 5.558 8.603 1.00 87.06 284 GLU A N 1
ATOM 2244 C CA . GLU A 1 284 ? -37.223 4.946 9.419 1.00 87.06 284 GLU A CA 1
ATOM 2245 C C . GLU A 1 284 ? -37.341 3.476 9.006 1.00 87.06 284 GLU A C 1
ATOM 2247 O O . GLU A 1 284 ? -37.446 3.180 7.813 1.00 87.06 284 GLU A O 1
ATOM 2252 N N . ASP A 1 285 ? -37.288 2.563 9.979 1.00 76.38 285 ASP A N 1
ATOM 2253 C CA . ASP A 1 285 ? -37.452 1.133 9.734 1.00 76.38 285 ASP A CA 1
ATOM 2254 C C . ASP A 1 285 ? -38.715 0.919 8.890 1.00 76.38 285 ASP A C 1
ATOM 2256 O O . ASP A 1 285 ? -39.825 1.188 9.360 1.00 76.38 285 ASP A O 1
ATOM 2260 N N . GLU A 1 286 ? -38.568 0.420 7.656 1.00 62.91 286 GLU A N 1
ATOM 2261 C CA . GLU A 1 286 ? -39.699 0.166 6.746 1.00 62.91 286 GLU A CA 1
ATOM 2262 C C . GLU A 1 286 ? -40.728 -0.802 7.366 1.00 62.91 286 GLU A C 1
ATOM 2264 O O . GLU A 1 286 ? -41.900 -0.805 6.992 1.00 62.91 286 GLU A O 1
ATOM 2269 N N . THR A 1 287 ? -40.330 -1.577 8.379 1.00 57.69 287 THR A N 1
ATOM 2270 C CA . THR A 1 287 ? -41.212 -2.447 9.170 1.00 57.69 287 THR A CA 1
ATOM 2271 C C . THR A 1 287 ? -42.150 -1.699 10.121 1.00 57.69 287 THR A C 1
ATOM 2273 O O . THR A 1 287 ? -43.060 -2.310 10.679 1.00 57.69 287 THR A O 1
ATOM 2276 N N . SER A 1 288 ? -41.959 -0.392 10.303 1.00 52.31 288 SER A N 1
ATOM 2277 C CA . SER A 1 288 ? -42.778 0.464 11.172 1.00 52.31 288 SER A CA 1
ATOM 2278 C C . SER A 1 288 ? -43.980 1.067 10.457 1.00 52.31 288 SER A C 1
ATOM 2280 O O . SER A 1 288 ? -44.814 1.691 11.115 1.00 52.31 288 SER A O 1
ATOM 2282 N N . GLN A 1 289 ? -44.103 0.905 9.133 1.00 46.75 289 GLN A N 1
ATOM 2283 C CA . GLN A 1 289 ? -45.335 1.300 8.465 1.00 46.75 289 GLN A CA 1
ATOM 2284 C C . GLN A 1 289 ? -46.455 0.369 8.947 1.00 46.75 289 GLN A C 1
ATOM 2286 O O . GLN A 1 289 ? -46.401 -0.836 8.681 1.00 46.75 289 GLN A O 1
ATOM 2291 N N . PRO A 1 290 ? -47.474 0.883 9.668 1.00 49.59 290 PRO A N 1
ATOM 2292 C CA . PRO A 1 290 ? -48.615 0.067 10.039 1.00 49.59 290 PRO A CA 1
ATOM 2293 C C . PRO A 1 290 ? -49.192 -0.486 8.746 1.00 49.59 290 PRO A C 1
ATOM 2295 O O . PRO A 1 290 ? -49.486 0.292 7.838 1.00 49.59 290 PRO A O 1
ATOM 2298 N N . GLN A 1 291 ? -49.311 -1.815 8.659 1.00 46.22 291 GLN A N 1
ATOM 2299 C CA . GLN A 1 291 ? -49.977 -2.494 7.555 1.00 46.22 291 GLN A CA 1
ATOM 2300 C C . GLN A 1 291 ? -51.295 -1.765 7.292 1.00 46.22 291 GLN A C 1
ATOM 2302 O O . GLN A 1 291 ? -52.261 -1.925 8.042 1.00 46.22 291 GLN A O 1
ATOM 2307 N N . GLN A 1 292 ? -51.327 -0.915 6.262 1.00 47.09 292 GLN A N 1
ATOM 2308 C CA . GLN A 1 292 ? -52.571 -0.333 5.806 1.00 47.09 292 GLN A CA 1
ATOM 2309 C C . GLN A 1 292 ? -53.384 -1.518 5.323 1.00 47.09 292 GLN A C 1
ATOM 2311 O O . GLN A 1 292 ? -53.077 -2.132 4.303 1.00 47.09 292 GLN A O 1
ATOM 2316 N N . VAL A 1 293 ? -54.383 -1.879 6.124 1.00 44.88 293 VAL A N 1
ATOM 2317 C CA . VAL A 1 293 ? -55.418 -2.831 5.762 1.00 44.88 293 VAL A CA 1
ATOM 2318 C C . VAL A 1 293 ? -55.950 -2.363 4.415 1.00 44.88 293 VAL A C 1
ATOM 2320 O O . VAL A 1 293 ? -56.609 -1.326 4.331 1.00 44.88 293 VAL A O 1
ATOM 2323 N N . ILE A 1 294 ? -55.602 -3.092 3.355 1.00 43.06 294 ILE A N 1
ATOM 2324 C CA . ILE A 1 294 ? -56.101 -2.846 2.007 1.00 43.06 294 ILE A CA 1
ATOM 2325 C C . ILE A 1 294 ? -57.597 -3.156 2.056 1.00 43.06 294 ILE A C 1
ATOM 2327 O O . ILE A 1 294 ? -58.034 -4.292 1.891 1.00 43.06 294 ILE A O 1
ATOM 2331 N N . SER A 1 295 ? -58.382 -2.129 2.370 1.00 46.62 295 SER A N 1
ATOM 2332 C CA . SER A 1 295 ? -59.829 -2.145 2.252 1.00 46.62 295 SER A CA 1
ATOM 2333 C C . SER A 1 295 ? -60.164 -2.039 0.771 1.00 46.62 295 SER A C 1
ATOM 2335 O O . SER A 1 295 ? -59.802 -1.073 0.097 1.00 46.62 295 SER A O 1
ATOM 2337 N N . SER A 1 296 ? -60.815 -3.078 0.260 1.00 52.97 296 SER A N 1
ATOM 2338 C CA . SER A 1 296 ? -61.296 -3.191 -1.110 1.00 52.97 296 SER A CA 1
ATOM 2339 C C . SER A 1 296 ? -62.115 -1.964 -1.519 1.00 52.97 296 SER A C 1
ATOM 2341 O O . SER A 1 296 ? -63.221 -1.770 -1.012 1.00 52.97 296 SER A O 1
ATOM 2343 N N . TYR A 1 297 ? -61.621 -1.185 -2.481 1.00 34.91 297 TYR A N 1
ATOM 2344 C CA . TYR A 1 297 ? -62.430 -0.192 -3.182 1.00 34.91 297 TYR A CA 1
ATOM 2345 C C . TYR A 1 297 ? -62.451 -0.451 -4.687 1.00 34.91 297 TYR A C 1
ATOM 2347 O O . TYR A 1 297 ? -61.424 -0.574 -5.352 1.00 34.91 297 TYR A O 1
ATOM 2355 N N . GLN A 1 298 ? -63.685 -0.554 -5.180 1.00 40.25 298 GLN A N 1
ATOM 2356 C CA . GLN A 1 298 ? -64.097 -0.606 -6.577 1.00 40.25 298 GLN A CA 1
ATOM 2357 C C . GLN A 1 298 ? -63.625 0.618 -7.386 1.00 40.25 298 GLN A C 1
ATOM 2359 O O . GLN A 1 298 ? -63.392 1.688 -6.821 1.00 40.25 298 GLN A O 1
ATOM 2364 N N . PRO A 1 299 ? -63.549 0.490 -8.724 1.00 39.72 299 PRO A N 1
ATOM 2365 C CA . PRO A 1 299 ? -63.021 1.529 -9.595 1.00 39.72 299 PRO A CA 1
ATOM 2366 C C . PRO A 1 299 ? -64.036 2.659 -9.790 1.00 39.72 299 PRO A C 1
ATOM 2368 O O . PRO A 1 299 ? -65.186 2.418 -10.157 1.00 39.72 299 PRO A O 1
ATOM 2371 N N . SER A 1 300 ? -63.586 3.903 -9.622 1.00 37.62 300 SER A N 1
ATOM 2372 C CA . SER A 1 300 ? -64.296 5.073 -10.135 1.00 37.62 300 SER A CA 1
ATOM 2373 C C . SER A 1 300 ? -63.465 5.750 -11.220 1.00 37.62 300 SER A C 1
ATOM 2375 O O . SER A 1 300 ? -62.274 6.016 -11.084 1.00 37.62 300 SER A O 1
ATOM 2377 N N . THR A 1 301 ? -64.127 5.954 -12.349 1.00 45.97 301 THR A N 1
ATOM 2378 C CA . THR A 1 301 ? -63.656 6.659 -13.532 1.00 45.97 301 THR A CA 1
ATOM 2379 C C . THR A 1 301 ? -63.626 8.163 -13.283 1.00 45.97 301 THR A C 1
ATOM 2381 O O . THR A 1 301 ? -64.681 8.756 -13.054 1.00 45.97 301 THR A O 1
ATOM 2384 N N . SER A 1 302 ? -62.478 8.812 -13.466 1.00 34.75 302 SER A N 1
ATOM 2385 C CA . SER A 1 302 ? -62.446 10.231 -13.829 1.00 34.75 302 SER A CA 1
ATOM 2386 C C . SER A 1 302 ? -61.180 10.596 -14.608 1.00 34.75 302 SER A C 1
ATOM 2388 O O . SER A 1 302 ? -60.060 10.202 -14.299 1.00 34.75 302 SER A O 1
ATOM 2390 N N . LYS A 1 303 ? -61.418 11.330 -15.697 1.00 42.75 303 LYS A N 1
ATOM 2391 C CA . LYS A 1 303 ? -60.441 11.988 -16.567 1.00 42.75 303 LYS A CA 1
ATOM 2392 C C . LYS A 1 303 ? -59.866 13.210 -15.844 1.00 42.75 303 LYS A C 1
ATOM 2394 O O . LYS A 1 303 ? -60.662 13.958 -15.290 1.00 42.75 303 LYS A O 1
ATOM 2399 N N . SER A 1 304 ? -58.565 13.487 -15.983 1.00 33.88 304 SER A N 1
ATOM 2400 C CA . SER A 1 304 ? -58.058 14.787 -16.474 1.00 33.88 304 SER A CA 1
ATOM 2401 C C . SER A 1 304 ? -56.521 14.844 -16.518 1.00 33.88 304 SER A C 1
ATOM 2403 O O . SER A 1 304 ? -55.852 14.638 -15.514 1.00 33.88 304 SER A O 1
ATOM 2405 N N . THR A 1 305 ? -56.015 15.199 -17.706 1.00 35.25 305 THR A N 1
ATOM 2406 C CA . THR A 1 305 ? -54.817 16.016 -18.007 1.00 35.25 305 THR A CA 1
ATOM 2407 C C . THR A 1 305 ? -53.467 15.651 -17.375 1.00 35.25 305 THR A C 1
ATOM 2409 O O . THR A 1 305 ? -53.085 16.177 -16.336 1.00 35.25 305 THR A O 1
ATOM 2412 N N . SER A 1 306 ? -52.696 14.851 -18.121 1.00 36.28 306 SER A N 1
ATOM 2413 C CA . SER A 1 306 ? -51.246 14.677 -17.982 1.00 36.28 306 SER A CA 1
ATOM 2414 C C . SER A 1 306 ? -50.508 15.657 -18.903 1.00 36.28 306 SER A C 1
ATOM 2416 O O . SER A 1 306 ? -50.727 15.676 -20.115 1.00 36.28 306 SER A O 1
ATOM 2418 N N . SER A 1 307 ? -49.634 16.470 -18.314 1.00 36.88 307 SER A N 1
ATOM 2419 C CA . SER A 1 307 ? -48.569 17.205 -18.992 1.00 36.88 307 SER A CA 1
ATOM 2420 C C . SER A 1 307 ? -47.371 16.277 -19.220 1.00 36.88 307 SER A C 1
ATOM 2422 O O . SER A 1 307 ? -46.799 15.755 -18.263 1.00 36.88 307 SER A O 1
ATOM 2424 N N . GLN A 1 308 ? -47.007 16.091 -20.492 1.00 44.03 308 GLN A N 1
ATOM 2425 C CA . GLN A 1 308 ? -45.791 15.412 -20.952 1.00 44.03 308 GLN A CA 1
ATOM 2426 C C . GLN A 1 308 ? -44.521 15.995 -20.312 1.00 44.03 308 GLN A C 1
ATOM 2428 O O . GLN A 1 308 ? -44.407 17.212 -20.156 1.00 44.03 308 GLN A O 1
ATOM 2433 N N . PRO A 1 309 ? -43.505 15.144 -20.105 1.00 39.00 309 PRO A N 1
ATOM 2434 C CA . PRO A 1 309 ? -42.253 15.375 -20.822 1.00 39.00 309 PRO A CA 1
ATOM 2435 C C . PRO A 1 309 ? -41.827 14.178 -21.682 1.00 39.00 309 PRO A C 1
ATOM 2437 O O . PRO A 1 309 ? -42.062 13.013 -21.379 1.00 39.00 309 PRO A O 1
ATOM 2440 N N . SER A 1 310 ? -41.190 14.540 -22.791 1.00 36.97 310 SER A N 1
ATOM 2441 C CA . SER A 1 310 ? -40.689 13.726 -23.895 1.00 36.97 310 SER A CA 1
ATOM 2442 C C . SER A 1 310 ? -39.726 12.605 -23.478 1.00 36.97 310 SER A C 1
ATOM 2444 O O . SER A 1 310 ? -38.591 12.862 -23.081 1.00 36.97 310 SER A O 1
ATOM 2446 N N . SER A 1 311 ? -40.131 11.360 -23.725 1.00 34.19 311 SER A N 1
ATOM 2447 C CA . SER A 1 311 ? -39.254 10.200 -23.887 1.00 34.19 311 SER A CA 1
ATOM 2448 C C . SER A 1 311 ? -38.662 10.177 -25.303 1.00 34.19 311 SER A C 1
ATOM 2450 O O . SER A 1 311 ? -39.401 10.017 -26.276 1.00 34.19 311 SER A O 1
ATOM 2452 N N . ARG A 1 312 ? -37.334 10.282 -25.425 1.00 40.66 312 ARG A N 1
ATOM 2453 C CA . ARG A 1 312 ? -36.591 9.944 -26.649 1.00 40.66 312 ARG A CA 1
ATOM 2454 C C . ARG A 1 312 ? -35.922 8.578 -26.441 1.00 40.66 312 ARG A C 1
ATOM 2456 O O . ARG A 1 312 ? -34.981 8.511 -25.656 1.00 40.66 312 ARG A O 1
ATOM 2463 N N . PRO A 1 313 ? -36.372 7.499 -27.103 1.00 37.19 313 PRO A N 1
ATOM 2464 C CA . PRO A 1 313 ? -35.658 6.232 -27.112 1.00 37.19 313 PRO A CA 1
ATOM 2465 C C . PRO A 1 313 ? -34.631 6.239 -28.248 1.00 37.19 313 PRO A C 1
ATOM 2467 O O . PRO A 1 313 ? -34.978 6.469 -29.407 1.00 37.19 313 PRO A O 1
ATOM 2470 N N . SER A 1 314 ? -33.368 5.976 -27.921 1.00 38.88 314 SER A N 1
ATOM 2471 C CA . SER A 1 314 ? -32.359 5.627 -28.920 1.00 38.88 314 SER A CA 1
ATOM 2472 C C . SER A 1 314 ? -32.618 4.204 -29.406 1.00 38.88 314 SER A C 1
ATOM 2474 O O . SER A 1 314 ? -32.669 3.254 -28.628 1.00 38.88 314 SER A O 1
ATOM 2476 N N . THR A 1 315 ? -32.819 4.088 -30.711 1.00 32.81 315 THR A N 1
ATOM 2477 C CA . THR A 1 315 ? -32.984 2.858 -31.481 1.00 32.81 315 THR A CA 1
ATOM 2478 C C . THR A 1 315 ? -31.740 1.978 -31.379 1.00 32.81 315 THR A C 1
ATOM 2480 O O . THR A 1 315 ? -30.705 2.305 -31.957 1.00 32.81 315 THR A O 1
ATOM 2483 N N . LEU A 1 316 ? -31.853 0.848 -30.678 1.00 33.94 316 LEU A N 1
ATOM 2484 C CA . LEU A 1 316 ? -30.940 -0.282 -30.829 1.00 33.94 316 LEU A CA 1
ATOM 2485 C C . LEU A 1 316 ? -31.368 -1.079 -32.062 1.00 33.94 316 LEU A C 1
ATOM 2487 O O . LEU A 1 316 ? -32.454 -1.659 -32.113 1.00 33.94 316 LEU A O 1
ATOM 2491 N N . THR A 1 317 ? -30.506 -1.068 -33.070 1.00 31.34 317 THR A N 1
ATOM 2492 C CA . THR A 1 317 ? -30.610 -1.876 -34.280 1.00 31.34 317 THR A CA 1
ATOM 2493 C C . THR A 1 317 ? -30.561 -3.352 -33.888 1.00 31.34 317 THR A C 1
ATOM 2495 O O . THR A 1 317 ? -29.539 -3.847 -33.419 1.00 31.34 317 THR A O 1
ATOM 2498 N N . SER A 1 318 ? -31.685 -4.053 -34.052 1.00 30.36 318 SER A N 1
ATOM 2499 C CA . SER A 1 318 ? -31.745 -5.510 -33.935 1.00 30.36 318 SER A CA 1
ATOM 2500 C C . SER A 1 318 ? -30.886 -6.134 -35.030 1.00 30.36 318 SER A C 1
ATOM 2502 O O . SER A 1 318 ? -31.166 -5.969 -36.217 1.00 30.36 318 SER A O 1
ATOM 2504 N N . ILE A 1 319 ? -29.837 -6.846 -34.623 1.00 33.25 319 ILE A N 1
ATOM 2505 C CA . ILE A 1 319 ? -29.056 -7.711 -35.503 1.00 33.25 319 ILE A CA 1
ATOM 2506 C C . ILE A 1 319 ? -29.952 -8.893 -35.874 1.00 33.25 319 ILE A C 1
ATOM 2508 O O . ILE A 1 319 ? -30.323 -9.716 -35.037 1.00 33.25 319 ILE A O 1
ATOM 2512 N N . VAL A 1 320 ? -30.335 -8.920 -37.145 1.00 32.97 320 VAL A N 1
ATOM 2513 C CA . VAL A 1 320 ? -31.061 -10.009 -37.791 1.00 32.97 320 VAL A CA 1
ATOM 2514 C C . VAL A 1 320 ? -30.153 -11.235 -37.816 1.00 32.97 320 VAL A C 1
ATOM 2516 O O . VAL A 1 320 ? -29.057 -11.201 -38.370 1.00 32.97 320 VAL A O 1
ATOM 2519 N N . THR A 1 321 ? -30.615 -12.325 -37.216 1.00 36.88 321 THR A N 1
ATOM 2520 C CA . THR A 1 321 ? -30.020 -13.656 -37.353 1.00 36.88 321 THR A CA 1
ATOM 2521 C C . THR A 1 321 ? -30.282 -14.151 -38.779 1.00 36.88 321 THR A C 1
ATOM 2523 O O . THR A 1 321 ? -31.450 -14.214 -39.173 1.00 36.88 321 THR A O 1
ATOM 2526 N N . PRO A 1 322 ? -29.272 -14.517 -39.587 1.00 35.00 322 PRO A N 1
ATOM 2527 C CA . PRO A 1 322 ? -29.546 -15.138 -40.872 1.00 35.00 322 PRO A CA 1
ATOM 2528 C C . PRO A 1 322 ? -29.993 -16.585 -40.642 1.00 35.00 322 PRO A C 1
ATOM 2530 O O . PRO A 1 322 ? -29.223 -17.444 -40.218 1.00 35.00 322 PRO A O 1
ATOM 2533 N N . THR A 1 323 ? -31.269 -16.855 -40.916 1.00 33.72 323 THR A N 1
ATOM 2534 C CA . THR A 1 323 ? -31.780 -18.213 -41.113 1.00 33.72 323 THR A CA 1
ATOM 2535 C C . THR A 1 323 ? -31.302 -18.711 -42.474 1.00 33.72 323 THR A C 1
ATOM 2537 O O . THR A 1 323 ? -31.847 -18.338 -43.514 1.00 33.72 323 THR A O 1
ATOM 2540 N N . THR A 1 324 ? -30.271 -19.551 -42.478 1.00 34.56 324 THR A N 1
ATOM 2541 C CA . THR A 1 324 ? -29.813 -20.249 -43.681 1.00 34.56 324 THR A CA 1
ATOM 2542 C C . THR A 1 324 ? -30.892 -21.234 -44.123 1.00 34.56 324 THR A C 1
ATOM 2544 O O . THR A 1 324 ? -31.136 -22.254 -43.482 1.00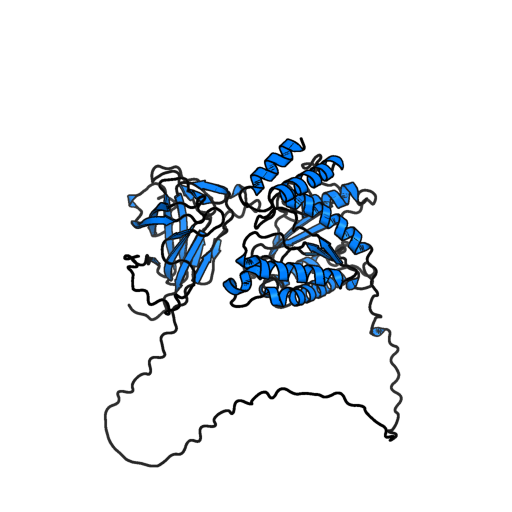 34.56 324 THR A O 1
ATOM 2547 N N . THR A 1 325 ? -31.568 -20.902 -45.221 1.00 33.25 325 THR A N 1
ATOM 2548 C CA . THR A 1 325 ? -32.518 -21.789 -45.896 1.00 33.25 325 THR A CA 1
ATOM 2549 C C . THR A 1 325 ? -31.723 -22.747 -46.776 1.00 33.25 325 THR A C 1
ATOM 2551 O O . THR A 1 325 ? -31.087 -22.324 -47.739 1.00 33.25 325 THR A O 1
ATOM 2554 N N . ILE A 1 326 ? -31.737 -24.035 -46.434 1.00 35.69 326 ILE A N 1
ATOM 2555 C CA . ILE A 1 326 ? -31.152 -25.099 -47.253 1.00 35.69 326 ILE A CA 1
ATOM 2556 C C . ILE A 1 326 ? -32.126 -25.396 -48.398 1.00 35.69 326 ILE A C 1
ATOM 2558 O O . ILE A 1 326 ? -33.199 -25.955 -48.177 1.00 35.69 326 ILE A O 1
ATOM 2562 N N . ILE A 1 327 ? -31.743 -25.034 -49.623 1.00 37.66 327 ILE A N 1
ATOM 2563 C CA . ILE A 1 327 ? -32.383 -25.500 -50.857 1.00 37.66 327 ILE A CA 1
ATOM 2564 C C . ILE A 1 327 ? -31.496 -26.607 -51.437 1.00 37.66 327 ILE A C 1
ATOM 2566 O O . ILE A 1 327 ? -30.357 -26.354 -51.818 1.00 37.66 327 ILE A O 1
ATOM 2570 N N . HIS A 1 328 ? -32.024 -27.829 -51.499 1.00 41.44 328 HIS A N 1
ATOM 2571 C CA . HIS A 1 328 ? -31.476 -28.911 -52.321 1.00 41.44 328 HIS A CA 1
ATOM 2572 C C . HIS A 1 328 ? -31.890 -28.719 -53.788 1.00 41.44 328 HIS A C 1
ATOM 2574 O O . HIS A 1 328 ? -33.077 -28.507 -54.049 1.00 41.44 328 HIS A O 1
ATOM 2580 N N . PRO A 1 329 ? -30.979 -28.944 -54.747 1.00 47.56 329 PRO A N 1
ATOM 2581 C CA . PRO A 1 329 ? -31.315 -29.518 -56.040 1.00 47.56 329 PRO A CA 1
ATOM 2582 C C . PRO A 1 329 ? -30.759 -30.952 -56.170 1.00 47.56 329 PRO A C 1
ATOM 2584 O O . PRO A 1 329 ? -29.770 -31.297 -55.519 1.00 47.56 329 PRO A O 1
ATOM 2587 N N . PRO A 1 330 ? -31.393 -31.815 -56.983 1.00 55.75 330 PRO A N 1
ATOM 2588 C CA . PRO A 1 330 ? -30.979 -33.200 -57.132 1.00 55.75 330 PRO A CA 1
ATOM 2589 C C . PRO A 1 330 ? -29.934 -33.363 -58.241 1.00 55.75 330 PRO A C 1
ATOM 2591 O O . PRO A 1 330 ? -30.104 -32.820 -59.326 1.00 55.75 330 PRO A O 1
ATOM 2594 N N . GLY A 1 331 ? -28.937 -34.202 -57.950 1.00 40.53 331 GLY A N 1
ATOM 2595 C CA . GLY A 1 331 ? -28.264 -35.099 -58.891 1.00 40.53 331 GLY A CA 1
ATOM 2596 C C . GLY A 1 331 ? -27.394 -34.473 -59.979 1.00 40.53 331 GLY A C 1
ATOM 2597 O O . GLY A 1 331 ? -27.907 -33.915 -60.935 1.00 40.53 331 GLY A O 1
ATOM 2598 N N . ASP A 1 332 ? -26.090 -34.744 -59.921 1.00 39.00 332 ASP A N 1
ATOM 2599 C CA . ASP A 1 332 ? -25.489 -35.573 -60.967 1.00 39.00 332 ASP A CA 1
ATOM 2600 C C . ASP A 1 332 ? -24.146 -36.166 -60.527 1.00 39.00 332 ASP A C 1
ATOM 2602 O O . ASP A 1 332 ? -23.423 -35.607 -59.705 1.00 39.00 332 ASP A O 1
ATOM 2606 N N . ASN A 1 333 ? -23.877 -37.360 -61.047 1.00 54.09 333 ASN A N 1
ATOM 2607 C CA . ASN A 1 333 ? -22.698 -38.168 -60.776 1.00 54.09 333 ASN A CA 1
ATOM 2608 C C . ASN A 1 333 ? -21.459 -37.568 -61.452 1.00 54.09 333 ASN A C 1
ATOM 2610 O O . ASN A 1 333 ? -21.453 -37.491 -62.677 1.00 54.09 333 ASN A O 1
ATOM 2614 N N . ASP A 1 334 ? -20.376 -37.312 -60.712 1.00 41.25 334 ASP A N 1
ATOM 2615 C CA . ASP A 1 334 ? -19.040 -37.575 -61.256 1.00 41.25 334 ASP A CA 1
ATOM 2616 C C . ASP A 1 334 ? -17.967 -37.782 -60.176 1.00 41.25 334 ASP A C 1
ATOM 2618 O O . ASP A 1 334 ? -17.968 -37.166 -59.112 1.00 41.25 334 ASP A O 1
ATOM 2622 N N . LYS A 1 335 ? -17.062 -38.713 -60.473 1.00 56.12 335 LYS A N 1
ATOM 2623 C CA . LYS A 1 335 ? -15.897 -39.122 -59.686 1.00 56.12 335 LYS A CA 1
ATOM 2624 C C . LYS A 1 335 ? -14.776 -38.096 -59.849 1.00 56.12 335 LYS A C 1
ATOM 2626 O O . LYS A 1 335 ? -14.182 -38.071 -60.919 1.00 56.12 335 LYS A O 1
ATOM 2631 N N . THR A 1 336 ? -14.345 -37.436 -58.775 1.00 43.75 336 THR A N 1
ATOM 2632 C CA . THR A 1 336 ? -12.976 -36.885 -58.676 1.00 43.75 336 THR A CA 1
ATOM 2633 C C . THR A 1 336 ? -12.567 -36.650 -57.218 1.00 43.75 336 THR A C 1
ATOM 2635 O O . THR A 1 336 ? -13.140 -35.801 -56.552 1.00 43.75 336 THR A O 1
ATOM 2638 N N . THR A 1 337 ? -11.586 -37.445 -56.775 1.00 45.34 337 THR A N 1
ATOM 2639 C CA . THR A 1 337 ? -10.531 -37.185 -55.768 1.00 45.34 337 THR A CA 1
ATOM 2640 C C . THR A 1 337 ? -10.811 -36.199 -54.625 1.00 45.34 337 THR A C 1
ATOM 2642 O O . THR A 1 337 ? -10.770 -34.985 -54.816 1.00 45.34 337 THR A O 1
ATOM 2645 N N . ASP A 1 338 ? -10.960 -36.768 -53.426 1.00 46.41 338 ASP A N 1
ATOM 2646 C CA . ASP A 1 338 ? -10.927 -36.103 -52.123 1.00 46.41 338 ASP A CA 1
ATOM 2647 C C . ASP A 1 338 ? -9.550 -35.463 -51.850 1.00 46.41 338 ASP A C 1
ATOM 2649 O O . ASP A 1 338 ? -8.599 -36.159 -51.510 1.00 46.41 338 ASP A O 1
ATOM 2653 N N . ASP A 1 339 ? -9.465 -34.139 -51.966 1.00 50.25 339 ASP A N 1
ATOM 2654 C CA . ASP A 1 339 ? -8.492 -33.293 -51.262 1.00 50.25 339 ASP A CA 1
ATOM 2655 C C . ASP A 1 339 ? -9.245 -32.033 -50.809 1.00 50.25 339 ASP A C 1
ATOM 2657 O O . ASP A 1 339 ? -9.263 -30.989 -51.464 1.00 50.25 339 ASP A O 1
ATOM 2661 N N . GLU A 1 340 ? -9.972 -32.172 -49.701 1.00 49.19 340 GLU A N 1
ATOM 2662 C CA . GLU A 1 340 ? -10.669 -31.072 -49.042 1.00 49.19 340 GLU A CA 1
ATOM 2663 C C . GLU A 1 340 ? -9.620 -30.110 -48.444 1.00 49.19 340 GLU A C 1
ATOM 2665 O O . GLU A 1 340 ? -8.811 -30.529 -47.607 1.00 49.19 340 GLU A O 1
ATOM 2670 N N . PRO A 1 341 ? -9.582 -28.823 -48.840 1.00 46.94 341 PRO A N 1
ATOM 2671 C CA . PRO A 1 341 ? -8.658 -27.866 -48.256 1.00 46.94 341 PRO A CA 1
ATOM 2672 C C . PRO A 1 341 ? -9.094 -27.610 -46.816 1.00 46.94 341 PRO A C 1
ATOM 2674 O O . PRO A 1 341 ? -10.041 -26.872 -46.544 1.00 46.94 341 PRO A O 1
ATOM 2677 N N . LYS A 1 342 ? -8.392 -28.252 -45.883 1.00 48.31 342 LYS A N 1
ATOM 2678 C CA . LYS A 1 342 ? -8.512 -28.021 -44.447 1.00 48.31 342 LYS A CA 1
ATOM 2679 C C . LYS A 1 342 ? -8.291 -26.525 -44.205 1.00 48.31 342 LYS A C 1
ATOM 2681 O O . LYS A 1 342 ? -7.155 -26.059 -44.274 1.00 48.31 342 LYS A O 1
ATOM 2686 N N . LEU A 1 343 ? -9.370 -25.766 -43.983 1.00 38.91 343 LEU A N 1
ATOM 2687 C CA . LEU A 1 343 ? -9.298 -24.357 -43.596 1.00 38.91 343 LEU A CA 1
ATOM 2688 C C . LEU A 1 343 ? -8.458 -24.275 -42.317 1.00 38.91 343 LEU A C 1
ATOM 2690 O O . LEU A 1 343 ? -8.930 -24.600 -41.226 1.00 38.91 343 LEU A O 1
ATOM 2694 N N . LEU A 1 344 ? -7.194 -23.884 -42.466 1.00 43.44 344 LEU A N 1
ATOM 2695 C CA . LEU A 1 344 ? -6.328 -23.529 -41.356 1.00 43.44 344 LEU A CA 1
ATOM 2696 C C . LEU A 1 344 ? -6.944 -22.281 -40.729 1.00 43.44 344 LEU A C 1
ATOM 2698 O O . LEU A 1 344 ? -6.880 -21.191 -41.297 1.00 43.44 344 LEU A O 1
ATOM 2702 N N . LEU A 1 345 ? -7.611 -22.462 -39.588 1.00 44.41 345 LEU A N 1
ATOM 2703 C CA . LEU A 1 345 ? -7.988 -21.346 -38.731 1.00 44.41 345 LEU A CA 1
ATOM 2704 C C . LEU A 1 345 ? -6.725 -20.504 -38.501 1.00 44.41 345 LEU A C 1
ATOM 2706 O O . LEU A 1 345 ? -5.668 -21.095 -38.252 1.00 44.41 345 LEU A O 1
ATOM 2710 N N . PRO A 1 346 ? -6.803 -19.165 -38.611 1.00 56.81 346 PRO A N 1
ATOM 2711 C CA . PRO A 1 346 ? -5.643 -18.317 -38.395 1.00 56.81 346 PRO A CA 1
ATOM 2712 C C . PRO A 1 346 ? -5.056 -18.667 -37.033 1.00 56.81 346 PRO A C 1
ATOM 2714 O O . PRO A 1 346 ? -5.784 -18.714 -36.036 1.00 56.81 346 PRO A O 1
ATOM 2717 N N . ALA A 1 347 ? -3.758 -18.980 -37.016 1.00 57.28 347 ALA A N 1
ATOM 2718 C CA . ALA A 1 347 ? -3.026 -19.185 -35.783 1.00 57.28 347 ALA A CA 1
ATOM 2719 C C . ALA A 1 347 ? -3.287 -17.952 -34.918 1.00 57.28 347 ALA A C 1
ATOM 2721 O O . ALA A 1 347 ? -2.886 -16.843 -35.261 1.00 57.28 347 ALA A O 1
ATOM 2722 N N . SER A 1 348 ? -4.064 -18.125 -33.845 1.00 57.41 348 SER A N 1
ATOM 2723 C CA . SER A 1 348 ? -4.312 -17.048 -32.890 1.00 57.41 348 SER A CA 1
ATOM 2724 C C . SER A 1 348 ? -2.941 -16.506 -32.467 1.00 57.41 348 SER A C 1
ATOM 2726 O O . SER A 1 348 ? -2.028 -17.306 -32.270 1.00 57.41 348 SER A O 1
ATOM 2728 N N . ALA A 1 349 ? -2.758 -15.193 -32.377 1.00 66.69 349 ALA A N 1
ATOM 2729 C CA . ALA A 1 349 ? -1.464 -14.630 -32.003 1.00 66.69 349 ALA A CA 1
ATOM 2730 C C . ALA A 1 349 ? -0.982 -15.219 -30.660 1.00 66.69 349 ALA A C 1
ATOM 2732 O O . ALA A 1 349 ? -1.791 -15.468 -29.759 1.00 66.69 349 ALA A O 1
ATOM 2733 N N . SER A 1 350 ? 0.315 -15.518 -30.558 1.00 76.38 350 SER A N 1
ATOM 2734 C CA . SER A 1 350 ? 0.951 -15.854 -29.282 1.00 76.38 350 SER A CA 1
ATOM 2735 C C . SER A 1 350 ? 0.853 -14.629 -28.372 1.00 76.38 350 SER A C 1
ATOM 2737 O O . SER A 1 350 ? 1.235 -13.532 -28.769 1.00 76.38 350 SER A O 1
ATOM 2739 N N . GLU A 1 351 ? 0.264 -14.784 -27.186 1.00 85.44 351 GLU A N 1
ATOM 2740 C CA . GLU A 1 351 ? 0.096 -13.680 -26.240 1.00 85.44 351 GLU A CA 1
ATOM 2741 C C . GLU A 1 351 ? 1.367 -13.532 -25.397 1.00 85.44 351 GLU A C 1
ATOM 2743 O O . GLU A 1 351 ? 1.720 -14.438 -24.633 1.00 85.44 351 GLU A O 1
ATOM 2748 N N . THR A 1 352 ? 2.034 -12.380 -25.505 1.00 89.69 352 THR A N 1
ATOM 2749 C CA . THR A 1 352 ? 3.155 -12.019 -24.632 1.00 89.69 352 THR A CA 1
ATOM 2750 C C . THR A 1 352 ? 2.649 -11.750 -23.212 1.00 89.69 352 THR A C 1
ATOM 2752 O O . THR A 1 352 ? 1.823 -10.871 -22.965 1.00 89.69 352 THR A O 1
ATOM 2755 N N . LYS A 1 353 ? 3.184 -12.498 -22.250 1.00 93.06 353 LYS A N 1
ATOM 2756 C CA . LYS A 1 353 ? 2.856 -12.459 -20.824 1.00 93.06 353 LYS A CA 1
ATOM 2757 C C . LYS A 1 353 ? 4.002 -11.881 -20.005 1.00 93.06 353 LYS A C 1
ATOM 2759 O O . LYS A 1 353 ? 5.133 -11.745 -20.469 1.00 93.06 353 LYS A O 1
ATOM 2764 N N . ARG A 1 354 ? 3.699 -11.549 -18.748 1.00 91.56 354 ARG A N 1
ATOM 2765 C CA . ARG A 1 354 ? 4.655 -10.954 -17.813 1.00 91.56 354 ARG A CA 1
ATOM 2766 C C . ARG A 1 354 ? 4.455 -11.445 -16.386 1.00 91.56 354 ARG A C 1
ATOM 2768 O O . ARG A 1 354 ? 3.327 -11.464 -15.891 1.00 91.56 354 ARG A O 1
ATOM 2775 N N . ILE A 1 355 ? 5.554 -11.744 -15.701 1.00 91.88 355 ILE A N 1
ATOM 2776 C CA . ILE A 1 355 ? 5.587 -11.995 -14.257 1.00 91.88 355 ILE A CA 1
ATOM 2777 C C . ILE A 1 355 ? 6.606 -11.071 -13.599 1.00 91.88 355 ILE A C 1
ATOM 2779 O O . ILE A 1 355 ? 7.724 -10.948 -14.076 1.00 91.88 355 ILE A O 1
ATOM 2783 N N . ALA A 1 356 ? 6.206 -10.373 -12.539 1.00 88.94 356 ALA A N 1
ATOM 2784 C CA . ALA A 1 356 ? 7.020 -9.337 -11.913 1.00 88.94 356 ALA A CA 1
ATOM 2785 C C . ALA A 1 356 ? 7.031 -9.481 -10.398 1.00 88.94 356 ALA A C 1
ATOM 2787 O O . ALA A 1 356 ? 6.003 -9.823 -9.800 1.00 88.94 356 ALA A O 1
ATOM 2788 N N . THR A 1 357 ? 8.178 -9.165 -9.810 1.00 87.62 357 THR A N 1
ATOM 2789 C CA . THR A 1 357 ? 8.355 -8.991 -8.373 1.00 87.62 357 THR A CA 1
ATOM 2790 C C . THR A 1 357 ? 8.061 -7.536 -7.980 1.00 87.62 357 THR A C 1
ATOM 2792 O O . THR A 1 357 ? 7.351 -6.814 -8.694 1.00 87.62 357 THR A O 1
ATOM 2795 N N . ILE A 1 358 ? 8.550 -7.103 -6.819 1.00 81.19 358 ILE A N 1
ATOM 2796 C CA . ILE A 1 358 ? 8.476 -5.708 -6.387 1.00 81.19 358 ILE A CA 1
ATOM 2797 C C . ILE A 1 358 ? 9.624 -4.890 -6.999 1.00 81.19 358 ILE A C 1
ATOM 2799 O O . ILE A 1 358 ? 10.685 -5.408 -7.317 1.00 81.19 358 ILE A O 1
ATOM 2803 N N . PHE A 1 359 ? 9.392 -3.601 -7.230 1.00 81.88 359 PHE A N 1
ATOM 2804 C CA . PHE A 1 359 ? 10.396 -2.654 -7.731 1.00 81.88 359 PHE A CA 1
ATOM 2805 C C . PHE A 1 359 ? 10.575 -1.556 -6.680 1.00 81.88 359 PHE A C 1
ATOM 2807 O O . PHE A 1 359 ? 10.218 -0.409 -6.925 1.00 81.88 359 PHE A O 1
ATOM 2814 N N . ASP A 1 360 ? 11.009 -1.936 -5.478 1.00 76.38 360 ASP A N 1
ATOM 2815 C CA . ASP A 1 360 ? 11.049 -1.037 -4.312 1.00 76.38 360 ASP A CA 1
ATOM 2816 C C . ASP A 1 360 ? 12.278 -1.236 -3.402 1.00 76.38 360 ASP A C 1
ATOM 2818 O O . ASP A 1 360 ? 12.287 -0.808 -2.247 1.00 76.38 360 ASP A O 1
ATOM 2822 N N . GLY A 1 361 ? 13.334 -1.873 -3.913 1.00 80.69 361 GLY A N 1
ATOM 2823 C CA . GLY A 1 361 ? 14.562 -2.085 -3.149 1.00 80.69 361 GLY A CA 1
ATOM 2824 C C . GLY A 1 361 ? 15.448 -0.855 -3.035 1.00 80.69 361 GLY A C 1
ATOM 2825 O O . GLY A 1 361 ? 15.427 0.059 -3.858 1.00 80.69 361 GLY A O 1
ATOM 2826 N N . THR A 1 362 ? 16.301 -0.876 -2.017 1.00 84.00 362 THR A N 1
ATOM 2827 C CA . THR A 1 362 ? 17.244 0.209 -1.708 1.00 84.00 362 THR A CA 1
ATOM 2828 C C . THR A 1 362 ? 18.703 -0.247 -1.730 1.00 84.00 362 THR A C 1
ATOM 2830 O O . THR A 1 362 ? 19.613 0.586 -1.822 1.00 84.00 362 THR A O 1
ATOM 2833 N N . TYR A 1 363 ? 18.949 -1.559 -1.700 1.00 93.00 363 TYR A N 1
ATOM 2834 C CA . TYR A 1 363 ? 20.289 -2.135 -1.704 1.00 93.00 363 TYR A CA 1
ATOM 2835 C C . TYR A 1 363 ? 20.788 -2.366 -3.120 1.00 93.00 363 TYR A C 1
ATOM 2837 O O . TYR A 1 363 ? 20.001 -2.559 -4.040 1.00 93.00 363 TYR A O 1
ATOM 2845 N N . ARG A 1 364 ? 22.113 -2.361 -3.294 1.00 96.31 364 ARG A N 1
ATOM 2846 C CA . ARG A 1 364 ? 22.757 -2.485 -4.606 1.00 96.31 364 ARG A CA 1
ATOM 2847 C C . ARG A 1 364 ? 23.818 -3.566 -4.601 1.00 96.31 364 ARG A C 1
ATOM 2849 O O . ARG A 1 364 ? 24.538 -3.717 -3.611 1.00 96.31 364 ARG A O 1
ATOM 2856 N N . ASN A 1 365 ? 23.924 -4.313 -5.692 1.00 97.56 365 ASN A N 1
ATOM 2857 C CA . ASN A 1 365 ? 25.000 -5.274 -5.896 1.00 97.56 365 ASN A CA 1
ATOM 2858 C C . ASN A 1 365 ? 25.404 -5.382 -7.368 1.00 97.56 365 ASN A C 1
ATOM 2860 O O . ASN A 1 365 ? 24.797 -4.767 -8.242 1.00 97.56 365 ASN A O 1
ATOM 2864 N N . PHE A 1 366 ? 26.462 -6.153 -7.607 1.00 98.19 366 PHE A N 1
ATOM 2865 C CA . PHE A 1 366 ? 26.979 -6.459 -8.936 1.00 98.19 366 PHE A CA 1
ATOM 2866 C C . PHE A 1 366 ? 26.116 -7.494 -9.645 1.00 98.19 366 PHE A C 1
ATOM 2868 O O . PHE A 1 366 ? 25.904 -7.384 -10.843 1.00 98.19 366 PHE A O 1
ATOM 2875 N N . GLY A 1 367 ? 25.577 -8.477 -8.925 1.00 97.44 367 GLY A N 1
ATOM 2876 C CA . GLY A 1 367 ? 24.711 -9.455 -9.560 1.00 97.44 367 GLY A CA 1
ATOM 2877 C C . GLY A 1 367 ? 23.693 -10.113 -8.650 1.00 97.44 367 GLY A C 1
ATOM 2878 O O . GLY A 1 367 ? 23.690 -9.920 -7.430 1.00 97.44 367 GLY A O 1
ATOM 2879 N N . PHE A 1 368 ? 22.819 -10.888 -9.280 1.00 97.94 368 PHE A N 1
ATOM 2880 C CA . PHE A 1 368 ? 21.714 -11.581 -8.634 1.00 97.94 368 PHE A CA 1
ATOM 2881 C C . PHE A 1 368 ? 21.483 -12.941 -9.279 1.00 97.94 368 PHE A C 1
ATOM 2883 O O . PHE A 1 368 ? 21.412 -13.039 -10.503 1.00 97.94 368 PHE A O 1
ATOM 2890 N N . MET A 1 369 ? 21.359 -13.967 -8.445 1.00 98.31 369 MET A N 1
ATOM 2891 C CA . MET A 1 369 ? 21.048 -15.339 -8.830 1.00 98.31 369 MET A CA 1
ATOM 2892 C C . MET A 1 369 ? 19.641 -15.685 -8.368 1.00 98.31 369 MET A C 1
ATOM 2894 O O . MET A 1 369 ? 19.315 -15.429 -7.211 1.00 98.31 369 MET A O 1
ATOM 2898 N N . LEU A 1 370 ? 18.823 -16.268 -9.237 1.00 97.00 370 LEU A N 1
ATOM 2899 C CA . LEU A 1 370 ? 17.478 -16.729 -8.895 1.00 97.00 370 LEU A CA 1
ATOM 2900 C C . LEU A 1 370 ? 17.107 -17.992 -9.668 1.00 97.00 370 LEU A C 1
ATOM 2902 O O . LEU A 1 370 ? 17.701 -18.285 -10.705 1.00 97.00 370 LEU A O 1
ATOM 2906 N N . ASP A 1 371 ? 16.091 -18.695 -9.177 1.00 97.81 371 ASP A N 1
ATOM 2907 C CA . ASP A 1 371 ? 15.525 -19.858 -9.850 1.00 97.81 371 ASP A CA 1
ATOM 2908 C C . ASP A 1 371 ? 14.181 -19.504 -10.504 1.00 97.81 371 ASP A C 1
ATOM 2910 O O . ASP A 1 371 ? 13.366 -18.746 -9.972 1.00 97.81 371 ASP A O 1
ATOM 2914 N N . ILE A 1 372 ? 13.927 -20.102 -11.663 1.00 97.25 372 ILE A N 1
ATOM 2915 C CA . ILE A 1 372 ? 12.650 -20.071 -12.372 1.00 97.25 372 ILE A CA 1
ATOM 2916 C C . ILE A 1 372 ? 12.166 -21.505 -12.495 1.00 97.25 372 ILE A C 1
ATOM 2918 O O . ILE A 1 372 ? 12.932 -22.380 -12.899 1.00 97.25 372 ILE A O 1
ATOM 2922 N N . ARG A 1 373 ? 10.891 -21.754 -12.206 1.00 97.44 373 ARG A N 1
ATOM 2923 C CA . ARG A 1 373 ? 10.237 -23.023 -12.511 1.00 97.44 373 ARG A CA 1
ATOM 2924 C C . ARG A 1 373 ? 9.089 -22.827 -13.479 1.00 97.44 373 ARG A C 1
ATOM 2926 O O . ARG A 1 373 ? 8.127 -22.117 -13.206 1.00 97.44 373 ARG A O 1
ATOM 2933 N N . THR A 1 374 ? 9.159 -23.507 -14.607 1.00 97.12 374 THR A N 1
ATOM 2934 C CA . THR A 1 374 ? 8.104 -23.488 -15.612 1.00 97.12 374 THR A CA 1
ATOM 2935 C C . THR A 1 374 ? 7.040 -24.537 -15.296 1.00 97.12 374 THR A C 1
ATOM 2937 O O . THR A 1 374 ? 7.331 -25.668 -14.912 1.00 97.12 374 THR A O 1
ATOM 2940 N N . LYS A 1 375 ? 5.771 -24.177 -15.470 1.00 94.81 375 LYS A N 1
ATOM 2941 C CA . LYS A 1 375 ? 4.610 -25.086 -15.413 1.00 94.81 375 LYS A CA 1
ATOM 2942 C C . LYS A 1 375 ? 4.160 -25.490 -16.818 1.00 94.81 375 LYS A C 1
ATOM 2944 O O . LYS A 1 375 ? 3.597 -26.566 -17.008 1.00 94.81 375 LYS A O 1
ATOM 2949 N N . LYS A 1 376 ? 4.438 -24.638 -17.806 1.00 95.62 376 LYS A N 1
ATOM 2950 C CA . LYS A 1 376 ? 4.226 -24.871 -19.240 1.00 95.62 376 LYS A CA 1
ATOM 2951 C C . LYS A 1 376 ? 5.497 -24.540 -20.006 1.00 95.62 376 LYS A C 1
ATOM 2953 O O . LYS A 1 376 ? 6.377 -23.882 -19.468 1.00 95.62 376 LYS A O 1
ATOM 2958 N N . GLU A 1 377 ? 5.582 -24.990 -21.249 1.00 96.19 377 GLU A N 1
ATOM 2959 C CA . GLU A 1 377 ? 6.677 -24.591 -22.124 1.00 96.19 377 GLU A CA 1
ATOM 2960 C C . GLU A 1 377 ? 6.545 -23.102 -22.453 1.00 96.19 377 GLU A C 1
ATOM 2962 O O . GLU A 1 377 ? 5.476 -22.642 -22.874 1.00 96.19 377 GLU A O 1
ATOM 2967 N N . ILE A 1 378 ? 7.615 -22.348 -22.218 1.00 95.94 378 ILE A N 1
ATOM 2968 C CA . ILE A 1 378 ? 7.651 -20.906 -22.445 1.00 95.94 378 ILE A CA 1
ATOM 2969 C C . ILE A 1 378 ? 8.905 -20.497 -23.207 1.00 95.94 378 ILE A C 1
ATOM 2971 O O . ILE A 1 378 ? 9.928 -21.174 -23.149 1.00 95.94 378 ILE A O 1
ATOM 2975 N N . THR A 1 379 ? 8.835 -19.342 -23.853 1.00 95.81 379 THR A N 1
ATOM 2976 C CA . THR A 1 379 ? 9.995 -18.638 -24.398 1.00 95.81 379 THR A CA 1
ATOM 2977 C C . THR A 1 379 ? 10.113 -17.306 -23.677 1.00 95.81 379 THR A C 1
ATOM 2979 O O . THR A 1 379 ? 9.203 -16.479 -23.761 1.00 95.81 379 THR A O 1
ATOM 2982 N N . ILE A 1 380 ? 11.201 -17.094 -22.939 1.00 95.50 380 ILE A N 1
ATOM 2983 C CA . ILE A 1 380 ? 11.502 -15.791 -22.337 1.00 95.50 380 ILE A CA 1
ATOM 2984 C C . ILE A 1 380 ? 12.035 -14.875 -23.436 1.00 95.50 380 ILE A C 1
ATOM 2986 O O . ILE A 1 380 ? 12.949 -15.251 -24.163 1.00 95.50 380 ILE A O 1
ATOM 2990 N N . HIS A 1 381 ? 11.449 -13.682 -23.530 1.00 93.56 381 HIS A N 1
ATOM 2991 C CA . HIS A 1 381 ? 11.779 -12.637 -24.505 1.00 93.56 381 HIS A CA 1
ATOM 2992 C C . HIS A 1 381 ? 12.570 -11.486 -23.890 1.00 93.56 381 HIS A C 1
ATOM 2994 O O . HIS A 1 381 ? 13.269 -10.758 -24.597 1.00 93.56 381 HIS A O 1
ATOM 3000 N N . GLY A 1 382 ? 12.429 -11.280 -22.581 1.00 93.94 382 GLY A N 1
ATOM 3001 C CA . GLY A 1 382 ? 13.109 -10.194 -21.899 1.00 93.94 382 GLY A CA 1
ATOM 3002 C C . GLY A 1 382 ? 13.136 -10.336 -20.386 1.00 93.94 382 GLY A C 1
ATOM 3003 O O . GLY A 1 382 ? 12.295 -11.012 -19.785 1.00 93.94 382 GLY A O 1
ATOM 3004 N N . ILE A 1 383 ? 14.124 -9.670 -19.795 1.00 96.19 383 ILE A N 1
ATOM 3005 C CA . ILE A 1 383 ? 14.302 -9.531 -18.352 1.00 96.19 383 ILE A CA 1
ATOM 3006 C C . ILE A 1 383 ? 14.252 -8.044 -18.021 1.00 96.19 383 ILE A C 1
ATOM 3008 O O . ILE A 1 383 ? 15.048 -7.255 -18.536 1.00 96.19 383 ILE A O 1
ATOM 3012 N N . GLU A 1 384 ? 13.342 -7.667 -17.130 1.00 96.19 384 GLU A N 1
ATOM 3013 C CA . GLU A 1 384 ? 13.308 -6.330 -16.556 1.00 96.19 384 GLU A CA 1
ATOM 3014 C C . GLU A 1 384 ? 14.039 -6.288 -15.214 1.00 96.19 384 GLU A C 1
ATOM 3016 O O . GLU A 1 384 ? 13.841 -7.150 -14.358 1.00 96.19 384 GLU A O 1
ATOM 3021 N N . LEU A 1 385 ? 14.851 -5.255 -15.010 1.00 96.75 385 LEU A N 1
ATOM 3022 C CA . LEU A 1 385 ? 15.712 -5.066 -13.845 1.00 96.75 385 LEU A CA 1
ATOM 3023 C C . LEU A 1 385 ? 15.456 -3.696 -13.212 1.00 96.75 385 LEU A C 1
ATOM 3025 O O . LEU A 1 385 ? 15.260 -2.710 -13.922 1.00 96.75 385 LEU A O 1
ATOM 3029 N N . ASN A 1 386 ? 15.509 -3.613 -11.883 1.00 95.75 386 ASN A N 1
ATOM 3030 C CA . ASN A 1 386 ? 15.603 -2.338 -11.174 1.00 95.75 386 ASN A CA 1
ATOM 3031 C C . ASN A 1 386 ? 17.083 -1.930 -11.079 1.00 95.75 386 ASN A C 1
ATOM 3033 O O . ASN A 1 386 ? 17.872 -2.599 -10.407 1.00 95.75 386 ASN A O 1
ATOM 3037 N N . LEU A 1 387 ? 17.476 -0.857 -11.771 1.00 97.19 387 LEU A N 1
ATOM 3038 C CA . LEU A 1 387 ? 18.855 -0.358 -11.790 1.00 97.19 387 LEU A CA 1
ATOM 3039 C C . LEU A 1 387 ? 18.923 1.030 -11.155 1.00 97.19 387 LEU A C 1
ATOM 3041 O O . LEU A 1 387 ? 18.085 1.885 -11.412 1.00 97.19 387 LEU A O 1
ATOM 3045 N N . HIS A 1 388 ? 19.942 1.284 -10.334 1.00 93.50 388 HIS A N 1
ATOM 3046 C CA . HIS A 1 388 ? 20.001 2.519 -9.549 1.00 93.50 388 HIS A CA 1
ATOM 3047 C C . HIS A 1 388 ? 20.139 3.802 -10.395 1.00 93.50 388 HIS A C 1
ATOM 3049 O O . HIS A 1 388 ? 19.614 4.845 -10.004 1.00 93.50 388 HIS A O 1
ATOM 3055 N N . GLY A 1 389 ? 20.861 3.751 -11.517 1.00 91.44 389 GLY A N 1
ATOM 3056 C CA . GLY A 1 389 ? 21.159 4.923 -12.346 1.00 91.44 389 GLY A CA 1
ATOM 3057 C C . GLY A 1 389 ? 20.534 4.874 -13.739 1.00 91.44 389 GLY A C 1
ATOM 3058 O O . GLY A 1 389 ? 19.847 3.918 -14.089 1.00 91.44 389 GLY A O 1
ATOM 3059 N N . ASN A 1 390 ? 20.797 5.926 -14.524 1.00 94.00 390 ASN A N 1
ATOM 3060 C CA . ASN A 1 390 ? 20.225 6.142 -15.860 1.00 94.00 390 ASN A CA 1
ATOM 3061 C C . ASN A 1 390 ? 21.286 6.072 -16.975 1.00 94.00 390 ASN A C 1
ATOM 3063 O O . ASN A 1 390 ? 21.227 6.828 -17.944 1.00 94.00 390 ASN A O 1
ATOM 3067 N N . SER A 1 391 ? 22.319 5.254 -16.782 1.00 96.44 391 SER A N 1
ATOM 3068 C CA . SER A 1 391 ? 23.454 5.117 -17.703 1.00 96.44 391 SER A CA 1
ATOM 3069 C C . SER A 1 391 ? 23.430 3.764 -18.403 1.00 96.44 391 SER A C 1
ATOM 3071 O O . SER A 1 391 ? 22.683 2.878 -18.000 1.00 96.44 391 SER A O 1
ATOM 3073 N N . ASP A 1 392 ? 24.253 3.597 -19.431 1.00 96.69 392 ASP A N 1
ATOM 3074 C CA . ASP A 1 392 ? 24.451 2.290 -20.050 1.00 96.69 392 ASP A CA 1
ATOM 3075 C C . ASP A 1 392 ? 25.406 1.452 -19.204 1.00 96.69 392 ASP A C 1
ATOM 3077 O O . ASP A 1 392 ? 26.492 1.904 -18.837 1.00 96.69 392 ASP A O 1
ATOM 3081 N N . TYR A 1 393 ? 24.997 0.223 -18.905 1.00 97.19 393 TYR A N 1
ATOM 3082 C CA . TYR A 1 393 ? 25.761 -0.714 -18.095 1.00 97.19 393 TYR A CA 1
ATOM 3083 C C . TYR A 1 393 ? 26.063 -1.975 -18.893 1.00 97.19 393 TYR A C 1
ATOM 3085 O O . TYR A 1 393 ? 25.165 -2.552 -19.505 1.00 97.19 393 TYR A O 1
ATOM 3093 N N . ALA A 1 394 ? 27.319 -2.423 -18.857 1.00 97.38 394 ALA A N 1
ATOM 3094 C CA . ALA A 1 394 ? 27.690 -3.737 -19.368 1.00 97.38 394 ALA A CA 1
ATOM 3095 C C . ALA A 1 394 ? 27.083 -4.825 -18.472 1.00 97.38 394 ALA A C 1
ATOM 3097 O O . ALA A 1 394 ? 27.240 -4.778 -17.245 1.00 97.38 394 ALA A O 1
ATOM 3098 N N . VAL A 1 395 ? 26.407 -5.787 -19.093 1.00 97.56 395 VAL A N 1
ATOM 3099 C CA . VAL A 1 395 ? 25.700 -6.865 -18.410 1.00 97.56 395 VAL A CA 1
ATOM 3100 C C . VAL A 1 395 ? 25.949 -8.199 -19.099 1.00 97.56 395 VAL A C 1
ATOM 3102 O O . VAL A 1 395 ? 25.932 -8.312 -20.325 1.00 97.56 395 VAL A O 1
ATOM 3105 N N . GLU A 1 396 ? 26.136 -9.217 -18.276 1.00 97.88 396 GLU A N 1
ATOM 3106 C CA . GLU A 1 396 ? 26.171 -10.612 -18.680 1.00 97.88 396 GLU A CA 1
ATOM 3107 C C . GLU A 1 396 ? 25.018 -11.337 -17.989 1.00 97.88 396 GLU A C 1
ATOM 3109 O O . GLU A 1 396 ? 24.769 -11.134 -16.797 1.00 97.88 396 GLU A O 1
ATOM 3114 N N . VAL A 1 397 ? 24.302 -12.179 -18.726 1.00 97.56 397 VAL A N 1
ATOM 3115 C CA . VAL A 1 397 ? 23.281 -13.060 -18.160 1.00 97.56 397 VAL A CA 1
ATOM 3116 C C . VAL A 1 397 ? 23.677 -14.489 -18.453 1.00 97.56 397 VAL A C 1
ATOM 3118 O O . VAL A 1 397 ? 23.845 -14.877 -19.608 1.00 97.56 397 VAL A O 1
ATOM 3121 N N . TYR A 1 398 ? 23.795 -15.269 -17.392 1.00 98.31 398 TYR A N 1
ATOM 3122 C CA . TYR A 1 398 ? 24.095 -16.684 -17.449 1.00 98.31 398 TYR A CA 1
ATOM 3123 C C . TYR A 1 398 ? 22.860 -17.490 -17.078 1.00 98.31 398 TYR A C 1
ATOM 3125 O O . TYR A 1 398 ? 22.021 -17.051 -16.285 1.00 98.31 398 TYR A O 1
ATOM 3133 N N . THR A 1 399 ? 22.769 -18.694 -17.625 1.00 98.31 399 THR A N 1
ATOM 3134 C CA . THR A 1 399 ? 21.723 -19.650 -17.285 1.00 98.31 399 THR A CA 1
ATOM 3135 C C . THR A 1 399 ? 22.340 -20.971 -16.865 1.00 98.31 399 THR A C 1
ATOM 3137 O O . THR A 1 399 ? 23.440 -21.323 -17.286 1.00 98.31 399 THR A O 1
ATOM 3140 N N . LYS A 1 400 ? 21.636 -21.717 -16.022 1.00 98.12 400 LYS A N 1
ATOM 3141 C CA . LYS A 1 400 ? 22.069 -23.048 -15.605 1.00 98.12 400 LYS A CA 1
ATOM 3142 C C . LYS A 1 400 ? 20.866 -23.948 -15.393 1.00 98.12 400 LYS A C 1
ATOM 3144 O O . LYS A 1 400 ? 19.915 -23.569 -14.718 1.00 98.12 400 LYS A O 1
ATOM 3149 N N . MET A 1 401 ? 20.916 -25.163 -15.932 1.00 97.88 401 MET A N 1
ATOM 3150 C CA . MET A 1 401 ? 19.878 -26.164 -15.685 1.00 97.88 401 MET A CA 1
ATOM 3151 C C . MET A 1 401 ? 19.828 -26.546 -14.192 1.00 97.88 401 MET A C 1
ATOM 3153 O O . MET A 1 401 ? 20.861 -26.773 -13.546 1.00 97.88 401 MET A O 1
ATOM 3157 N N . GLY A 1 402 ? 18.616 -26.645 -13.645 1.00 97.25 402 GLY A N 1
ATOM 3158 C CA . GLY A 1 402 ? 18.379 -26.849 -12.218 1.00 97.25 402 GLY A CA 1
ATOM 3159 C C . GLY A 1 402 ? 18.522 -25.560 -11.404 1.00 97.25 402 GLY A C 1
ATOM 3160 O O . GLY A 1 402 ? 18.443 -24.464 -11.945 1.00 97.25 402 GLY A O 1
ATOM 3161 N N . SER A 1 403 ? 18.713 -25.705 -10.091 1.00 97.12 403 SER A N 1
ATOM 3162 C CA . SER A 1 403 ? 18.874 -24.570 -9.170 1.00 97.12 403 SER A CA 1
ATOM 3163 C C . SER A 1 403 ? 20.285 -23.970 -9.226 1.00 97.12 403 SER A C 1
ATOM 3165 O O . SER A 1 403 ? 21.252 -24.683 -9.533 1.00 97.12 403 SER A O 1
ATOM 3167 N N . PHE A 1 404 ? 20.423 -22.684 -8.884 1.00 97.38 404 PHE A N 1
ATOM 3168 C CA . PHE A 1 404 ? 21.726 -22.030 -8.695 1.00 97.38 404 PHE A CA 1
ATOM 3169 C C . PHE A 1 404 ? 22.475 -22.538 -7.451 1.00 97.38 404 PHE A C 1
ATOM 3171 O O . PHE A 1 404 ? 23.698 -22.406 -7.367 1.00 97.38 404 PHE A O 1
ATOM 3178 N N . LYS A 1 405 ? 21.750 -23.119 -6.484 1.00 95.50 405 LYS A N 1
ATOM 3179 C CA . LYS A 1 405 ? 22.289 -23.540 -5.184 1.00 95.50 405 LYS A CA 1
ATOM 3180 C C . LYS A 1 405 ? 23.359 -24.623 -5.337 1.00 95.50 405 LYS A C 1
ATOM 3182 O O . LYS A 1 405 ? 23.120 -25.656 -5.962 1.00 95.50 405 LYS A O 1
ATOM 3187 N N . GLY A 1 406 ? 24.517 -24.407 -4.719 1.00 96.00 406 GLY A N 1
ATOM 3188 C CA . GLY A 1 406 ? 25.694 -25.276 -4.818 1.00 96.00 406 GLY A CA 1
ATOM 3189 C C . GLY A 1 406 ? 26.600 -25.000 -6.024 1.00 96.00 406 GLY A C 1
ATOM 3190 O O . GLY A 1 406 ? 27.658 -25.617 -6.123 1.00 96.00 406 GLY A O 1
ATOM 3191 N N . SER A 1 407 ? 26.218 -24.083 -6.916 1.00 97.69 407 SER A N 1
ATOM 3192 C CA . SER A 1 407 ? 27.009 -23.658 -8.080 1.00 97.69 407 SER A CA 1
ATOM 3193 C C . SER A 1 407 ? 27.213 -22.143 -8.111 1.00 97.69 407 SER A C 1
ATOM 3195 O O . SER A 1 407 ? 27.506 -21.564 -9.153 1.00 97.69 407 SER A O 1
ATOM 3197 N N . GLU A 1 408 ? 27.074 -21.482 -6.962 1.00 97.38 408 GLU A N 1
ATOM 3198 C CA . GLU A 1 408 ? 27.157 -20.028 -6.817 1.00 97.38 408 GLU A CA 1
ATOM 3199 C C . GLU A 1 408 ? 28.495 -19.444 -7.278 1.00 97.38 408 GLU A C 1
ATOM 3201 O O . GLU A 1 408 ? 28.566 -18.269 -7.626 1.00 97.38 408 GLU A O 1
ATOM 3206 N N . SER A 1 409 ? 29.571 -20.223 -7.215 1.00 96.88 409 SER A N 1
ATOM 3207 C CA . SER A 1 409 ? 30.929 -19.796 -7.578 1.00 96.88 409 SER A CA 1
ATOM 3208 C C . SER A 1 409 ? 31.568 -20.702 -8.632 1.00 96.88 409 SER A C 1
ATOM 3210 O O . SER A 1 409 ? 32.776 -20.640 -8.827 1.00 96.88 409 SER A O 1
ATOM 3212 N N . ASP A 1 410 ? 30.783 -21.567 -9.272 1.00 97.44 410 ASP A N 1
ATOM 3213 C CA . ASP A 1 410 ? 31.265 -22.541 -10.251 1.00 97.44 410 ASP A CA 1
ATOM 3214 C C . ASP A 1 410 ? 30.895 -22.081 -11.662 1.00 97.44 410 ASP A C 1
ATOM 3216 O O . ASP A 1 410 ? 29.864 -22.491 -12.181 1.00 97.44 410 ASP A O 1
ATOM 3220 N N . GLU A 1 411 ? 31.698 -21.191 -12.253 1.00 97.88 411 GLU A N 1
ATOM 3221 C CA . GLU A 1 411 ? 31.458 -20.616 -13.589 1.00 97.88 411 GLU A CA 1
ATOM 3222 C C . GLU A 1 411 ? 31.232 -21.687 -14.667 1.00 97.88 411 GLU A C 1
ATOM 3224 O O . GLU A 1 411 ? 30.367 -21.522 -15.523 1.00 97.88 411 GLU A O 1
ATOM 3229 N N . GLU A 1 412 ? 31.948 -22.814 -14.593 1.00 97.88 412 GLU A N 1
ATOM 3230 C CA . GLU A 1 412 ? 31.855 -23.901 -15.577 1.00 97.88 412 GLU A CA 1
ATOM 3231 C C . GLU A 1 412 ? 30.488 -24.607 -15.560 1.00 97.88 412 GLU A C 1
ATOM 3233 O O . GLU A 1 412 ? 30.112 -25.258 -16.536 1.00 97.88 412 GLU A O 1
ATOM 3238 N N . ALA A 1 413 ? 29.719 -24.466 -14.475 1.00 97.94 413 ALA A N 1
ATOM 3239 C CA . ALA A 1 413 ? 28.359 -24.987 -14.376 1.00 97.94 413 ALA A CA 1
ATOM 3240 C C . ALA A 1 413 ? 27.307 -24.102 -15.071 1.00 97.94 413 ALA A C 1
ATOM 3242 O O . ALA A 1 413 ? 26.135 -24.495 -15.128 1.00 97.94 413 ALA A O 1
ATOM 3243 N N . TRP A 1 414 ? 27.693 -22.921 -15.563 1.00 98.38 414 TRP A N 1
ATOM 3244 C CA . TRP A 1 414 ? 26.798 -21.946 -16.176 1.00 98.38 414 TRP A CA 1
ATOM 3245 C C . TRP A 1 414 ? 27.093 -21.738 -17.659 1.00 98.38 414 TRP A C 1
ATOM 3247 O O . TRP A 1 414 ? 28.225 -21.817 -18.125 1.00 98.38 414 TRP A O 1
ATOM 3257 N N . GLU A 1 415 ? 26.045 -21.417 -18.405 1.00 97.75 415 GLU A N 1
ATOM 3258 C CA . GLU A 1 415 ? 26.111 -21.077 -19.819 1.00 97.75 415 GLU A CA 1
ATOM 3259 C C . GLU A 1 415 ? 25.829 -19.584 -19.995 1.00 97.75 415 GLU A C 1
ATOM 3261 O O . GLU A 1 415 ? 24.794 -19.083 -19.545 1.00 97.75 415 GLU A O 1
ATOM 3266 N N . LEU A 1 416 ? 26.743 -18.863 -20.647 1.00 97.00 416 LEU A N 1
ATOM 3267 C CA . LEU A 1 416 ? 26.532 -17.463 -21.008 1.00 97.00 416 LEU A CA 1
ATOM 3268 C C . LEU A 1 416 ? 25.411 -17.370 -22.050 1.00 97.00 416 LEU A C 1
ATOM 3270 O O . LEU A 1 416 ? 25.571 -17.824 -23.180 1.00 97.00 416 LEU A O 1
ATOM 3274 N N . TRP A 1 417 ? 24.295 -16.752 -21.675 1.00 95.62 417 TRP A N 1
ATOM 3275 C CA . TRP A 1 417 ? 23.129 -16.579 -22.541 1.00 95.62 417 TRP A CA 1
ATOM 3276 C C . TRP A 1 417 ? 23.087 -15.195 -23.193 1.00 95.62 417 TRP A C 1
ATOM 3278 O O . TRP A 1 417 ? 22.754 -15.076 -24.370 1.00 95.62 417 TRP A O 1
ATOM 3288 N N . TYR A 1 418 ? 23.473 -14.150 -22.458 1.00 95.25 418 TYR A N 1
ATOM 3289 C CA . TYR A 1 418 ? 23.542 -12.783 -22.970 1.00 95.25 418 TYR A CA 1
ATOM 3290 C C . TYR A 1 418 ? 24.825 -12.088 -22.533 1.00 95.25 418 TYR A C 1
ATOM 3292 O O . TYR A 1 418 ? 25.235 -12.208 -21.383 1.00 95.25 418 TYR A O 1
ATOM 3300 N N . ASN A 1 419 ? 25.413 -11.306 -23.435 1.00 95.62 419 ASN A N 1
ATOM 3301 C CA . ASN A 1 419 ? 26.492 -10.373 -23.137 1.00 95.62 419 ASN A CA 1
ATOM 3302 C C . ASN A 1 419 ? 26.275 -9.106 -23.968 1.00 95.62 419 ASN A C 1
ATOM 3304 O O . ASN A 1 419 ? 26.297 -9.164 -25.199 1.00 95.62 419 ASN A O 1
ATOM 3308 N N . GLY A 1 420 ? 26.035 -7.981 -23.303 1.00 94.56 420 GLY A N 1
ATOM 3309 C CA . GLY A 1 420 ? 25.749 -6.724 -23.981 1.00 94.56 420 GLY A CA 1
ATOM 3310 C C . GLY A 1 420 ? 25.628 -5.549 -23.024 1.00 94.56 420 GLY A C 1
ATOM 3311 O O . GLY A 1 420 ? 26.230 -5.526 -21.950 1.00 94.56 420 GLY A O 1
ATOM 3312 N N . THR A 1 421 ? 24.852 -4.548 -23.428 1.00 95.12 421 THR A N 1
ATOM 3313 C CA . THR A 1 421 ? 24.579 -3.355 -22.625 1.00 95.12 421 THR A CA 1
ATOM 3314 C C . THR A 1 421 ? 23.096 -3.255 -22.287 1.00 95.12 421 THR A C 1
ATOM 3316 O O . THR A 1 421 ? 22.239 -3.769 -23.005 1.00 95.12 421 THR A O 1
ATOM 3319 N N . VAL A 1 422 ? 22.787 -2.610 -21.163 1.00 95.50 422 VAL A N 1
ATOM 3320 C CA . VAL A 1 422 ? 21.426 -2.233 -20.769 1.00 95.50 422 VAL A CA 1
ATOM 3321 C C . VAL A 1 422 ? 21.420 -0.798 -20.266 1.00 95.50 422 VAL A C 1
ATOM 3323 O O . VAL A 1 422 ? 22.241 -0.420 -19.429 1.00 95.50 422 VAL A O 1
ATOM 3326 N N . THR A 1 423 ? 20.476 0.000 -20.756 1.00 96.44 423 THR A N 1
ATOM 3327 C CA . THR A 1 423 ? 20.280 1.369 -20.280 1.00 96.44 423 THR A CA 1
ATOM 3328 C C . THR A 1 423 ? 19.474 1.367 -18.982 1.00 96.44 423 THR A C 1
ATOM 3330 O O . THR A 1 423 ? 18.344 0.871 -18.894 1.00 96.44 423 THR A O 1
ATOM 3333 N N . GLY A 1 424 ? 20.063 1.952 -17.949 1.00 95.69 424 GLY A N 1
ATOM 3334 C CA . GLY A 1 424 ? 19.425 2.256 -16.681 1.00 95.69 424 GLY A CA 1
ATOM 3335 C C . GLY A 1 424 ? 18.191 3.150 -16.841 1.00 95.69 424 GLY A C 1
ATOM 3336 O O . GLY A 1 424 ? 18.251 4.182 -17.507 1.00 95.69 424 GLY A O 1
ATOM 3337 N N . ALA A 1 425 ? 17.077 2.793 -16.205 1.00 91.19 425 ALA A N 1
ATOM 3338 C CA . ALA A 1 425 ? 15.884 3.637 -16.111 1.00 91.19 425 ALA A CA 1
ATOM 3339 C C . ALA A 1 425 ? 15.815 4.413 -14.780 1.00 91.19 425 ALA A C 1
ATOM 3341 O O . ALA A 1 425 ? 14.954 5.283 -14.615 1.00 91.19 425 ALA A O 1
ATOM 3342 N N . GLY A 1 426 ? 16.733 4.118 -13.855 1.00 86.94 426 GLY A N 1
ATOM 3343 C CA . GLY A 1 426 ? 16.772 4.655 -12.501 1.00 86.94 426 GLY A CA 1
ATOM 3344 C C . GLY A 1 426 ? 15.935 3.856 -11.509 1.00 86.94 426 GLY A C 1
ATOM 3345 O O . GLY A 1 426 ? 15.172 2.963 -11.878 1.00 86.94 426 GLY A O 1
ATOM 3346 N N . LEU A 1 427 ? 16.079 4.217 -10.231 1.00 86.12 427 LEU A N 1
ATOM 3347 C CA . LEU A 1 427 ? 15.373 3.563 -9.130 1.00 86.12 427 LEU A CA 1
ATOM 3348 C C . LEU A 1 427 ? 13.865 3.446 -9.390 1.00 86.12 427 LEU A C 1
ATOM 3350 O O . LEU A 1 427 ? 13.211 4.393 -9.848 1.00 86.12 427 LEU A O 1
ATOM 3354 N N . ASP A 1 428 ? 13.335 2.270 -9.061 1.00 81.19 428 ASP A N 1
ATOM 3355 C CA . ASP A 1 428 ? 11.918 1.897 -9.148 1.00 81.19 428 ASP A CA 1
ATOM 3356 C C . ASP A 1 428 ? 11.350 1.980 -10.574 1.00 81.19 428 ASP A C 1
ATOM 3358 O O . ASP A 1 428 ? 10.136 2.077 -10.784 1.00 81.19 428 ASP A O 1
ATOM 3362 N N . SER A 1 429 ? 12.239 1.973 -11.570 1.00 85.44 429 SER A N 1
ATOM 3363 C CA . SER A 1 429 ? 11.908 1.997 -12.990 1.00 85.44 429 SER A CA 1
ATOM 3364 C C . SER A 1 429 ? 12.508 0.780 -13.691 1.00 85.44 429 SER A C 1
ATOM 3366 O O . SER A 1 429 ? 13.546 0.253 -13.303 1.00 85.44 429 SER A O 1
ATOM 3368 N N . GLU A 1 430 ? 11.813 0.308 -14.722 1.00 90.38 430 GLU A N 1
ATOM 3369 C CA . GLU A 1 430 ? 12.144 -0.926 -15.437 1.00 90.38 430 GLU A CA 1
ATOM 3370 C C . GLU A 1 430 ? 13.248 -0.660 -16.473 1.00 90.38 430 GLU A C 1
ATOM 3372 O O . GLU A 1 430 ? 13.006 0.004 -17.481 1.00 90.38 430 GLU A O 1
ATOM 3377 N N . SER A 1 431 ? 14.447 -1.195 -16.240 1.00 95.00 431 SER A N 1
ATOM 3378 C CA . SER A 1 431 ? 15.481 -1.363 -17.268 1.00 95.00 431 SER A CA 1
ATOM 3379 C C . SER A 1 431 ? 15.290 -2.690 -17.981 1.00 95.00 431 SER A C 1
ATOM 3381 O O . SER A 1 431 ? 15.003 -3.686 -17.329 1.00 95.00 431 SER A O 1
ATOM 3383 N N . CYS A 1 432 ? 15.461 -2.726 -19.299 1.00 94.31 432 CYS A N 1
ATOM 3384 C CA . CYS A 1 432 ? 15.120 -3.895 -20.104 1.00 94.31 432 CYS A CA 1
ATOM 3385 C C . CYS A 1 432 ? 16.339 -4.535 -20.769 1.00 94.31 432 CYS A C 1
ATOM 3387 O O . CYS A 1 432 ? 17.111 -3.848 -21.434 1.00 94.31 432 CYS A O 1
ATOM 3389 N N . ILE A 1 433 ? 16.448 -5.859 -20.656 1.00 93.81 433 ILE A N 1
ATOM 3390 C CA . ILE A 1 433 ? 17.277 -6.708 -21.513 1.00 93.81 433 ILE A CA 1
ATOM 3391 C C . ILE A 1 433 ? 16.337 -7.490 -22.437 1.00 93.81 433 ILE A C 1
ATOM 3393 O O . ILE A 1 433 ? 15.470 -8.210 -21.945 1.00 93.81 433 ILE A O 1
ATOM 3397 N N . GLY A 1 434 ? 16.511 -7.375 -23.756 1.00 89.75 434 GLY A N 1
ATOM 3398 C CA . GLY A 1 434 ? 15.657 -8.038 -24.751 1.00 89.75 434 GLY A CA 1
ATOM 3399 C C . GLY A 1 434 ? 14.372 -7.263 -25.065 1.00 89.75 434 GLY A C 1
ATOM 3400 O O . GLY A 1 434 ? 14.372 -6.034 -25.118 1.00 89.75 434 GLY A O 1
ATOM 3401 N N . LYS A 1 435 ? 13.264 -7.974 -25.303 1.00 86.56 435 LYS A N 1
ATOM 3402 C CA . LYS A 1 435 ? 11.956 -7.381 -25.619 1.00 86.56 435 LYS A CA 1
ATOM 3403 C C . LYS A 1 435 ? 11.098 -7.305 -24.355 1.00 86.56 435 LYS A C 1
ATOM 3405 O O . LYS A 1 435 ? 10.452 -8.281 -23.977 1.00 86.56 435 LYS A O 1
ATOM 3410 N N . CYS A 1 436 ? 11.070 -6.137 -23.715 1.00 81.12 436 CYS A N 1
ATOM 3411 C CA . CYS A 1 436 ? 10.237 -5.895 -22.534 1.00 81.12 436 CYS A CA 1
ATOM 3412 C C . CYS A 1 436 ? 9.061 -4.972 -22.848 1.00 81.12 436 CYS A C 1
ATOM 3414 O O . CYS A 1 436 ? 9.187 -3.968 -23.549 1.00 81.12 436 CYS A O 1
ATOM 3416 N N . GLY A 1 437 ? 7.912 -5.288 -22.253 1.00 67.38 437 GLY A N 1
ATOM 3417 C CA . GLY A 1 437 ? 6.671 -4.548 -22.439 1.00 67.38 437 GLY A CA 1
ATOM 3418 C C . GLY A 1 437 ? 5.824 -5.090 -23.590 1.00 67.38 437 GLY A C 1
ATOM 3419 O O . GLY A 1 437 ? 6.261 -5.180 -24.730 1.00 67.38 437 GLY A O 1
ATOM 3420 N N . ALA A 1 438 ? 4.557 -5.379 -23.292 1.00 51.00 438 ALA A N 1
ATOM 3421 C CA . ALA A 1 438 ? 3.545 -5.837 -24.247 1.00 51.00 438 ALA A CA 1
ATOM 3422 C C . ALA A 1 438 ? 3.056 -4.732 -25.207 1.00 51.00 438 ALA A C 1
ATOM 3424 O O . ALA A 1 438 ? 1.884 -4.696 -25.571 1.00 51.00 438 ALA A O 1
ATOM 3425 N N . LYS A 1 439 ? 3.910 -3.768 -25.571 1.00 50.09 439 LYS A N 1
ATOM 3426 C CA . LYS A 1 439 ? 3.559 -2.866 -26.663 1.00 50.09 439 LYS A CA 1
ATOM 3427 C C . LYS A 1 439 ? 3.763 -3.649 -27.947 1.00 50.09 439 LYS A C 1
ATOM 3429 O O . LYS A 1 439 ? 4.893 -3.800 -28.401 1.00 50.09 439 LYS A O 1
ATOM 3434 N N . GLU A 1 440 ? 2.663 -4.167 -28.484 1.00 48.03 440 GLU A N 1
ATOM 3435 C CA . GLU A 1 440 ? 2.573 -4.475 -29.905 1.00 48.03 440 GLU A CA 1
ATOM 3436 C C . GLU A 1 440 ? 3.161 -3.272 -30.644 1.00 48.03 440 GLU A C 1
ATOM 3438 O O . GLU A 1 440 ? 2.721 -2.133 -30.454 1.00 48.03 440 GLU A O 1
ATOM 3443 N N . ARG A 1 441 ? 4.253 -3.517 -31.371 1.00 44.84 441 ARG A N 1
ATOM 3444 C CA . ARG A 1 441 ? 4.779 -2.569 -32.343 1.00 44.84 441 ARG A CA 1
ATOM 3445 C C . ARG A 1 441 ? 3.606 -2.367 -33.298 1.00 44.84 441 ARG A C 1
ATOM 3447 O O . ARG A 1 441 ? 3.192 -3.313 -33.951 1.00 44.84 441 ARG A O 1
ATOM 3454 N N . THR A 1 442 ? 2.956 -1.211 -33.236 1.00 47.88 442 THR A N 1
ATOM 3455 C CA . THR A 1 442 ? 1.966 -0.857 -34.247 1.00 47.88 442 THR A CA 1
ATOM 3456 C C . THR A 1 442 ? 2.763 -0.699 -35.528 1.00 47.88 442 THR A C 1
ATOM 3458 O O . THR A 1 442 ? 3.679 0.121 -35.550 1.00 47.88 442 THR A O 1
ATOM 3461 N N . ASP A 1 443 ? 2.472 -1.528 -36.524 1.00 49.53 443 ASP A N 1
ATOM 3462 C CA . ASP A 1 443 ? 3.195 -1.667 -37.797 1.00 49.53 443 ASP A CA 1
ATOM 3463 C C . ASP A 1 443 ? 3.153 -0.403 -38.697 1.00 49.53 443 ASP A C 1
ATOM 3465 O O . ASP A 1 443 ? 3.250 -0.514 -39.911 1.00 49.53 443 ASP A O 1
ATOM 3469 N N . ASP A 1 444 ? 2.988 0.798 -38.132 1.00 55.66 444 ASP A N 1
ATOM 3470 C CA . ASP A 1 444 ? 2.747 2.045 -38.873 1.00 55.66 444 ASP A CA 1
ATOM 3471 C C . ASP A 1 444 ? 3.972 2.986 -38.953 1.00 55.66 444 ASP A C 1
ATOM 3473 O O . ASP A 1 444 ? 3.875 4.041 -39.578 1.00 55.66 444 ASP A O 1
ATOM 3477 N N . ASP A 1 445 ? 5.120 2.629 -38.365 1.00 50.09 445 ASP A N 1
ATOM 3478 C CA . ASP A 1 445 ? 6.361 3.417 -38.469 1.00 50.09 445 ASP A CA 1
ATOM 3479 C C . ASP A 1 445 ? 7.358 2.721 -39.426 1.00 50.09 445 ASP A C 1
ATOM 3481 O O . ASP A 1 445 ? 8.305 2.063 -38.993 1.00 50.09 445 ASP A O 1
ATOM 3485 N N . ASP A 1 446 ? 7.111 2.868 -40.734 1.00 52.00 446 ASP A N 1
ATOM 3486 C CA . ASP A 1 446 ? 7.914 2.403 -41.892 1.00 52.00 446 ASP A CA 1
ATOM 3487 C C . ASP A 1 446 ? 9.271 3.144 -42.068 1.00 52.00 446 ASP A C 1
ATOM 3489 O O . ASP A 1 446 ? 9.802 3.245 -43.177 1.00 52.00 446 ASP A O 1
ATOM 3493 N N . ASP A 1 447 ? 9.861 3.696 -41.006 1.00 57.16 447 ASP A N 1
ATOM 3494 C CA . ASP A 1 447 ? 11.166 4.361 -41.114 1.00 57.16 447 ASP A CA 1
ATOM 3495 C C . ASP A 1 447 ? 12.302 3.318 -41.027 1.00 57.16 447 ASP A C 1
ATOM 3497 O O . ASP A 1 447 ? 12.783 2.957 -39.954 1.00 57.16 447 ASP A O 1
ATOM 3501 N N . ASP A 1 448 ? 12.695 2.845 -42.215 1.00 52.88 448 ASP A N 1
ATOM 3502 C CA . ASP A 1 448 ? 13.739 1.874 -42.609 1.00 52.88 448 ASP A CA 1
ATOM 3503 C C . ASP A 1 448 ? 15.187 2.144 -42.110 1.00 52.88 448 ASP A C 1
ATOM 3505 O O . ASP A 1 448 ? 16.153 1.615 -42.670 1.00 52.88 448 ASP A O 1
ATOM 3509 N N . ASP A 1 449 ? 15.398 2.931 -41.056 1.00 47.62 449 ASP A N 1
ATOM 3510 C CA . ASP A 1 449 ? 16.747 3.290 -40.606 1.00 47.62 449 ASP A CA 1
ATOM 3511 C C . ASP A 1 449 ? 17.245 2.380 -39.464 1.00 47.62 449 ASP A C 1
ATOM 3513 O O . ASP A 1 449 ? 17.168 2.700 -38.281 1.00 47.62 449 ASP A O 1
ATOM 3517 N N . ASP A 1 450 ? 17.836 1.252 -39.870 1.00 48.38 450 ASP A N 1
ATOM 3518 C CA . ASP A 1 450 ? 18.980 0.606 -39.201 1.00 48.38 450 ASP A CA 1
ATOM 3519 C C . ASP A 1 450 ? 18.762 0.202 -37.719 1.00 48.38 450 ASP A C 1
ATOM 3521 O O . ASP A 1 450 ? 19.578 0.495 -36.839 1.00 48.38 450 ASP A O 1
ATOM 3525 N N . ASP A 1 451 ? 17.674 -0.534 -37.440 1.00 48.03 451 ASP A N 1
ATOM 3526 C CA . ASP A 1 451 ? 17.503 -1.324 -36.208 1.00 48.03 451 ASP A CA 1
ATOM 3527 C C . ASP A 1 451 ? 18.582 -2.424 -36.169 1.00 48.03 451 ASP A C 1
ATOM 3529 O O . ASP A 1 451 ? 18.365 -3.578 -36.550 1.00 48.03 451 ASP A O 1
ATOM 3533 N N . GLY A 1 452 ? 19.789 -2.041 -35.749 1.00 48.34 452 GLY A N 1
ATOM 3534 C CA . GLY A 1 452 ? 20.937 -2.925 -35.625 1.00 48.34 452 GLY A CA 1
ATOM 3535 C C . GLY A 1 452 ? 20.573 -4.183 -34.845 1.00 48.34 452 GLY A C 1
ATOM 3536 O O . GLY A 1 452 ? 20.244 -4.083 -33.668 1.00 48.34 452 GLY A O 1
ATOM 3537 N N . ASP A 1 453 ? 20.633 -5.326 -35.541 1.00 45.00 453 ASP A N 1
ATOM 3538 C CA . ASP A 1 453 ? 20.568 -6.733 -35.107 1.00 45.00 453 ASP A CA 1
ATOM 3539 C C . ASP A 1 453 ? 20.451 -6.934 -33.581 1.00 45.00 453 ASP A C 1
ATOM 3541 O O . ASP A 1 453 ? 21.344 -7.493 -32.937 1.00 45.00 453 ASP A O 1
ATOM 3545 N N . MET A 1 454 ? 19.334 -6.508 -32.974 1.00 50.47 454 MET A N 1
ATOM 3546 C CA . MET A 1 454 ? 18.921 -7.003 -31.667 1.00 50.47 454 MET A CA 1
ATOM 3547 C C . MET A 1 454 ? 18.459 -8.428 -31.919 1.00 50.47 454 MET A C 1
ATOM 3549 O O . MET A 1 454 ? 17.266 -8.701 -32.062 1.00 50.47 454 MET A O 1
ATOM 3553 N N . ARG A 1 455 ? 19.431 -9.341 -32.023 1.00 54.22 455 ARG A N 1
ATOM 3554 C CA . ARG A 1 455 ? 19.184 -10.777 -32.000 1.00 54.22 455 ARG A CA 1
ATOM 3555 C C . ARG A 1 455 ? 18.270 -11.037 -30.821 1.00 54.22 455 ARG A C 1
ATOM 3557 O O . ARG A 1 455 ? 18.664 -10.829 -29.675 1.00 54.22 455 ARG A O 1
ATOM 3564 N N . LEU A 1 456 ? 17.034 -11.414 -31.134 1.00 58.78 456 LEU A N 1
ATOM 3565 C CA . LEU A 1 456 ? 16.006 -11.718 -30.155 1.00 58.78 456 LEU A CA 1
ATOM 3566 C C . LEU A 1 456 ? 16.601 -12.706 -29.150 1.00 58.78 456 LEU A C 1
ATOM 3568 O O . LEU A 1 456 ? 16.951 -13.832 -29.506 1.00 58.78 456 LEU A O 1
ATOM 3572 N N . LEU A 1 457 ? 16.764 -12.253 -27.908 1.00 71.94 457 LEU A N 1
ATOM 3573 C CA . LEU A 1 457 ? 17.218 -13.078 -26.796 1.00 71.94 457 LEU A CA 1
ATOM 3574 C C . LEU A 1 457 ? 16.062 -13.976 -26.395 1.00 71.94 457 LEU A C 1
ATOM 3576 O O . LEU A 1 457 ? 15.285 -13.651 -25.502 1.00 71.94 457 LEU A O 1
ATOM 3580 N N . LEU A 1 458 ? 15.923 -15.081 -27.116 1.00 91.19 458 LEU A N 1
ATOM 3581 C CA . LEU A 1 458 ? 14.938 -16.102 -26.821 1.00 91.19 458 LEU A CA 1
ATOM 3582 C C . LEU A 1 458 ? 15.593 -17.158 -25.935 1.00 91.19 458 LEU A C 1
ATOM 3584 O O . LEU A 1 458 ? 16.626 -17.728 -26.291 1.00 91.19 458 LEU A O 1
ATOM 3588 N N . LEU A 1 459 ? 14.999 -17.405 -24.770 1.00 94.88 459 LEU A N 1
ATOM 3589 C CA . LEU A 1 459 ? 15.340 -18.547 -23.926 1.00 94.88 459 LEU A CA 1
ATOM 3590 C C . LEU A 1 459 ? 14.135 -19.471 -23.837 1.00 94.88 459 LEU A C 1
ATOM 3592 O O . LEU A 1 459 ? 13.161 -19.178 -23.141 1.00 94.88 459 LEU A O 1
ATOM 3596 N N . ASP A 1 460 ? 14.219 -20.582 -24.555 1.00 95.94 460 ASP A N 1
ATOM 3597 C CA . ASP A 1 460 ? 13.213 -21.632 -24.523 1.00 95.94 460 ASP A CA 1
ATOM 3598 C C . ASP A 1 460 ? 13.367 -22.479 -23.263 1.00 95.94 460 ASP A C 1
ATOM 3600 O O . ASP A 1 460 ? 14.421 -23.065 -23.015 1.00 95.94 460 ASP A O 1
ATOM 3604 N N . LEU A 1 461 ? 12.292 -22.562 -22.485 1.00 96.38 461 LEU A N 1
ATOM 3605 C CA . LEU A 1 461 ? 12.213 -23.356 -21.270 1.00 96.38 461 LEU A CA 1
ATOM 3606 C C . LEU A 1 461 ? 11.077 -24.387 -21.401 1.00 96.38 461 LEU A C 1
ATOM 3608 O O . LEU A 1 461 ? 9.902 -24.003 -21.416 1.00 96.38 461 LEU A O 1
ATOM 3612 N N . PRO A 1 462 ? 11.398 -25.692 -21.476 1.00 96.94 462 PRO A N 1
ATOM 3613 C CA . PRO A 1 462 ? 10.435 -26.791 -21.422 1.00 96.94 462 PRO A CA 1
ATOM 3614 C C . PRO A 1 462 ? 9.489 -26.704 -20.224 1.00 96.94 462 PRO A C 1
ATOM 3616 O O . PRO A 1 462 ? 9.820 -26.111 -19.203 1.00 96.94 462 PRO A O 1
ATOM 3619 N N . ALA A 1 463 ? 8.322 -27.344 -20.306 1.00 95.06 463 ALA A N 1
ATOM 3620 C CA . ALA A 1 463 ? 7.414 -27.460 -19.165 1.00 95.06 463 ALA A CA 1
ATOM 3621 C C . ALA A 1 463 ? 8.029 -28.287 -18.020 1.00 95.06 463 ALA A C 1
ATOM 3623 O O . ALA A 1 463 ? 8.659 -29.315 -18.265 1.00 95.06 463 ALA A O 1
ATOM 3624 N N . ASN A 1 464 ? 7.739 -27.908 -16.771 1.00 94.25 464 ASN A N 1
ATOM 3625 C CA . ASN A 1 464 ? 8.231 -28.561 -15.549 1.00 94.25 464 ASN A CA 1
ATOM 3626 C C . ASN A 1 464 ? 9.756 -28.510 -15.374 1.00 94.25 464 ASN A C 1
ATOM 3628 O O . ASN A 1 464 ? 10.319 -29.336 -14.653 1.00 94.25 464 ASN A O 1
ATOM 3632 N N . GLU A 1 465 ? 10.419 -27.545 -16.005 1.00 96.88 465 GLU A N 1
ATOM 3633 C CA . GLU A 1 465 ? 11.847 -27.313 -15.846 1.00 96.88 465 GLU A CA 1
ATOM 3634 C C . GLU A 1 465 ? 12.112 -26.332 -14.699 1.00 96.88 465 GLU A C 1
ATOM 3636 O O . GLU A 1 465 ? 11.355 -25.386 -14.483 1.00 96.88 465 GLU A O 1
ATOM 3641 N N . THR A 1 466 ? 13.219 -26.539 -13.984 1.00 97.62 466 THR A N 1
ATOM 3642 C CA . THR A 1 466 ? 13.842 -25.489 -13.174 1.00 97.62 466 THR A CA 1
ATOM 3643 C C . THR A 1 466 ? 15.088 -24.981 -13.886 1.00 97.62 466 THR A C 1
ATOM 3645 O O . THR A 1 466 ? 15.964 -25.775 -14.242 1.00 97.62 466 THR A O 1
ATOM 3648 N N . ARG A 1 467 ? 15.169 -23.665 -14.066 1.00 98.19 467 ARG A N 1
ATOM 3649 C CA . ARG A 1 467 ? 16.287 -22.963 -14.691 1.00 98.19 467 ARG A CA 1
ATOM 3650 C C . ARG A 1 467 ? 16.755 -21.847 -13.769 1.00 98.19 467 ARG A C 1
ATOM 3652 O O . ARG A 1 467 ? 15.961 -20.996 -13.379 1.00 98.19 467 ARG A O 1
ATOM 3659 N N . ALA A 1 468 ? 18.041 -21.832 -13.462 1.00 98.25 468 ALA A N 1
ATOM 3660 C CA . ALA A 1 468 ? 18.674 -20.740 -12.752 1.00 98.25 468 ALA A CA 1
ATOM 3661 C C . ALA A 1 468 ? 19.094 -19.630 -13.719 1.00 98.25 468 ALA A C 1
ATOM 3663 O O . ALA A 1 468 ? 19.575 -19.913 -14.821 1.00 98.25 468 ALA A O 1
ATOM 3664 N N . LEU A 1 469 ? 18.958 -18.380 -13.277 1.00 98.19 469 LEU A N 1
ATOM 3665 C CA . LEU A 1 469 ? 19.499 -17.192 -13.931 1.00 98.19 469 LEU A CA 1
ATOM 3666 C C . LEU A 1 469 ? 20.524 -16.521 -13.025 1.00 98.19 469 LEU A C 1
ATOM 3668 O O . LEU A 1 469 ? 20.298 -16.399 -11.822 1.00 98.19 469 LEU A O 1
ATOM 3672 N N . TYR A 1 470 ? 21.604 -16.022 -13.617 1.00 98.31 470 TYR A N 1
ATOM 3673 C CA . TYR A 1 470 ? 22.550 -15.129 -12.961 1.00 98.31 470 TYR A CA 1
ATOM 3674 C C . TYR A 1 470 ? 22.758 -13.883 -13.817 1.00 98.31 470 TYR A C 1
ATOM 3676 O O . TYR A 1 470 ? 23.310 -13.958 -14.911 1.00 98.31 470 TYR A O 1
ATOM 3684 N N . VAL A 1 471 ? 22.312 -12.735 -13.311 1.00 97.94 471 VAL A N 1
ATOM 3685 C CA . VAL A 1 471 ? 22.547 -11.427 -13.932 1.00 97.94 471 VAL A CA 1
ATOM 3686 C C . VAL A 1 471 ? 23.771 -10.802 -13.274 1.00 97.94 471 VAL A C 1
ATOM 3688 O O . VAL A 1 471 ? 23.777 -10.619 -12.056 1.00 97.94 471 VAL A O 1
ATOM 3691 N N . ASN A 1 472 ? 24.790 -10.470 -14.063 1.00 98.19 472 ASN A N 1
ATOM 3692 C CA . ASN A 1 472 ? 26.075 -9.955 -13.606 1.00 98.19 472 ASN A CA 1
ATOM 3693 C C . ASN A 1 472 ? 26.408 -8.615 -14.275 1.00 98.19 472 ASN A C 1
ATOM 3695 O O . ASN A 1 472 ? 26.410 -8.501 -15.498 1.00 98.19 472 ASN A O 1
ATOM 3699 N N . PHE A 1 473 ? 26.746 -7.616 -13.468 1.00 98.19 473 PHE A N 1
ATOM 3700 C CA . PHE A 1 473 ? 27.205 -6.299 -13.893 1.00 98.19 473 PHE A CA 1
ATOM 3701 C C . PHE A 1 473 ? 28.645 -6.051 -13.449 1.00 98.19 473 PHE A C 1
ATOM 3703 O O . PHE A 1 473 ? 29.110 -6.537 -12.415 1.00 98.19 473 PHE A O 1
ATOM 3710 N N . GLN A 1 474 ? 29.350 -5.195 -14.188 1.00 96.81 474 GLN A N 1
ATOM 3711 C CA . GLN A 1 474 ? 30.694 -4.746 -13.800 1.00 96.81 474 GLN A CA 1
ATOM 3712 C C . GLN A 1 474 ? 30.689 -3.751 -12.623 1.00 96.81 474 GLN A C 1
ATOM 3714 O O . GLN A 1 474 ? 31.725 -3.553 -11.974 1.00 96.81 474 GLN A O 1
ATOM 3719 N N . GLU A 1 475 ? 29.525 -3.165 -12.332 1.00 97.38 475 GLU A N 1
ATOM 3720 C CA . GLU A 1 475 ? 29.277 -2.154 -11.303 1.00 97.38 475 GLU A CA 1
ATOM 3721 C C . GLU A 1 475 ? 28.143 -2.579 -10.360 1.00 97.38 475 GLU A C 1
ATOM 3723 O O . GLU A 1 475 ? 27.261 -3.350 -10.732 1.00 97.38 475 GLU A O 1
ATOM 3728 N N . ALA A 1 476 ? 28.133 -2.044 -9.135 1.00 97.75 476 ALA A N 1
ATOM 3729 C CA . ALA A 1 476 ? 27.091 -2.324 -8.147 1.00 97.75 476 ALA A CA 1
ATOM 3730 C C . ALA A 1 476 ? 25.817 -1.500 -8.414 1.00 97.75 476 ALA A C 1
ATOM 3732 O O . ALA A 1 476 ? 25.494 -0.573 -7.665 1.00 97.75 476 ALA A O 1
ATOM 3733 N N . VAL A 1 477 ? 25.126 -1.806 -9.512 1.00 97.81 477 VAL A N 1
ATOM 3734 C CA . VAL A 1 477 ? 23.982 -1.027 -10.019 1.00 97.81 477 VAL A CA 1
ATOM 3735 C C . VAL A 1 477 ? 22.650 -1.749 -9.897 1.00 97.81 477 VAL A C 1
ATOM 3737 O O . VAL A 1 477 ? 21.614 -1.084 -9.908 1.00 97.81 477 VAL A O 1
ATOM 3740 N N . LEU A 1 478 ? 22.667 -3.076 -9.748 1.00 97.50 478 LEU A N 1
ATOM 3741 C CA . LEU A 1 478 ? 21.458 -3.878 -9.636 1.00 97.50 478 LEU A CA 1
ATOM 3742 C C . LEU A 1 478 ? 20.847 -3.715 -8.248 1.00 97.50 478 LEU A C 1
ATOM 3744 O O . LEU A 1 478 ? 21.512 -3.945 -7.234 1.00 97.50 478 LEU A O 1
ATOM 3748 N N . VAL A 1 479 ? 19.583 -3.307 -8.219 1.00 96.38 479 VAL A N 1
ATOM 3749 C CA . VAL A 1 479 ? 18.846 -2.995 -7.001 1.00 96.38 479 VAL A CA 1
ATOM 3750 C C . VAL A 1 479 ? 18.091 -4.228 -6.522 1.00 96.38 479 VAL A C 1
ATOM 3752 O O . VAL A 1 479 ? 17.460 -4.922 -7.312 1.00 96.38 479 VAL A O 1
ATOM 3755 N N . TYR A 1 480 ? 18.132 -4.493 -5.221 1.00 94.38 480 TYR A N 1
ATOM 3756 C CA . TYR A 1 480 ? 17.439 -5.613 -4.582 1.00 94.38 480 TYR A CA 1
ATOM 3757 C C . TYR A 1 480 ? 16.870 -5.192 -3.222 1.00 94.38 480 TYR A C 1
ATOM 3759 O O . TYR A 1 480 ? 17.282 -4.170 -2.659 1.00 94.38 480 TYR A O 1
ATOM 3767 N N . SER A 1 481 ? 15.936 -5.978 -2.690 1.00 88.38 481 SER A N 1
ATOM 3768 C CA . SER A 1 481 ? 15.381 -5.770 -1.343 1.00 88.38 481 SER A CA 1
ATOM 3769 C C . SER A 1 481 ? 15.973 -6.798 -0.376 1.00 88.38 481 SER A C 1
ATOM 3771 O O . SER A 1 481 ? 16.258 -7.939 -0.765 1.00 88.38 481 SER A O 1
ATOM 3773 N N . SER A 1 482 ? 16.249 -6.404 0.870 1.00 85.06 482 SER A N 1
ATOM 3774 C CA . SER A 1 482 ? 16.691 -7.376 1.866 1.00 85.06 482 SER A CA 1
ATOM 3775 C C . SER A 1 482 ? 15.482 -8.138 2.403 1.00 85.06 482 SER A C 1
ATOM 3777 O O . SER A 1 482 ? 14.391 -7.586 2.516 1.00 85.06 482 SER A O 1
ATOM 3779 N N . ASN A 1 483 ? 15.670 -9.411 2.751 1.00 70.06 483 ASN A N 1
ATOM 3780 C CA . ASN A 1 483 ? 14.615 -10.169 3.423 1.00 70.06 483 ASN A CA 1
ATOM 3781 C C . ASN A 1 483 ? 14.349 -9.657 4.848 1.00 70.06 483 ASN A C 1
ATOM 3783 O O . ASN A 1 483 ? 13.314 -9.989 5.410 1.00 70.06 483 ASN A O 1
ATOM 3787 N N . ASP A 1 484 ? 15.261 -8.860 5.416 1.00 62.38 484 ASP A N 1
ATOM 3788 C CA . ASP A 1 484 ? 15.090 -8.254 6.738 1.00 62.38 484 ASP A CA 1
ATOM 3789 C C . ASP A 1 484 ? 14.132 -7.047 6.689 1.00 62.38 484 ASP A C 1
ATOM 3791 O O . ASP A 1 484 ? 13.536 -6.704 7.706 1.00 62.38 484 ASP A O 1
ATOM 3795 N N . ASP A 1 485 ? 13.940 -6.429 5.513 1.00 51.25 485 ASP A N 1
ATOM 3796 C CA . ASP A 1 485 ? 12.985 -5.323 5.327 1.00 51.25 485 ASP A CA 1
ATOM 3797 C C . ASP A 1 485 ? 11.537 -5.810 5.201 1.00 51.25 485 ASP A C 1
ATOM 3799 O O . ASP A 1 485 ? 10.596 -5.026 5.347 1.00 51.25 485 ASP A O 1
ATOM 3803 N N . ASP A 1 48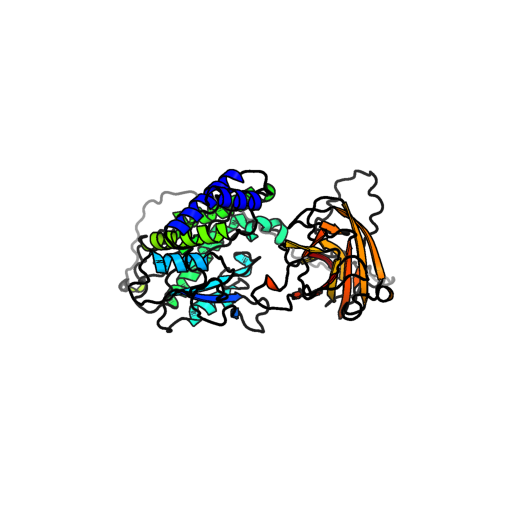6 ? 11.347 -7.103 4.933 1.00 49.12 486 ASP A N 1
ATOM 3804 C CA . ASP A 1 486 ? 10.042 -7.745 4.966 1.00 49.12 486 ASP A CA 1
ATOM 3805 C C . ASP A 1 486 ? 9.854 -8.375 6.355 1.00 49.12 486 ASP A C 1
ATOM 3807 O O . ASP A 1 486 ? 10.098 -9.563 6.582 1.00 49.12 486 ASP A O 1
ATOM 3811 N N . GLU A 1 487 ? 9.375 -7.565 7.310 1.00 47.16 487 GLU A N 1
ATOM 3812 C CA . GLU A 1 487 ? 9.047 -7.951 8.702 1.00 47.16 487 GLU A CA 1
ATOM 3813 C C . GLU A 1 487 ? 8.087 -9.170 8.799 1.00 47.16 487 GLU A C 1
ATOM 3815 O O . GLU A 1 487 ? 7.818 -9.700 9.877 1.00 47.16 487 GLU A O 1
ATOM 3820 N N . ASN A 1 488 ? 7.582 -9.666 7.664 1.00 48.09 488 ASN A N 1
ATOM 3821 C CA . ASN A 1 488 ? 6.743 -10.851 7.538 1.00 48.09 488 ASN A CA 1
ATOM 3822 C C . ASN A 1 488 ? 7.476 -12.198 7.537 1.00 48.09 488 ASN A C 1
ATOM 3824 O O . ASN A 1 488 ? 6.772 -13.209 7.429 1.00 48.09 488 ASN A O 1
ATOM 3828 N N . ASN A 1 489 ? 8.814 -12.236 7.636 1.00 43.47 489 ASN A N 1
ATOM 3829 C CA . ASN A 1 489 ? 9.641 -13.456 7.743 1.00 43.47 489 ASN A CA 1
ATOM 3830 C C . ASN A 1 489 ? 9.200 -14.594 6.789 1.00 43.47 489 ASN A C 1
ATOM 3832 O O . ASN A 1 489 ? 9.312 -15.781 7.101 1.00 43.47 489 ASN A O 1
ATOM 3836 N N . ASP A 1 490 ? 8.616 -14.226 5.645 1.00 46.88 490 ASP A N 1
ATOM 3837 C CA . ASP A 1 490 ? 8.130 -15.146 4.627 1.00 46.88 490 ASP A CA 1
ATOM 3838 C C . ASP A 1 490 ? 9.292 -15.320 3.669 1.00 46.88 490 ASP A C 1
ATOM 3840 O O . ASP A 1 490 ? 9.450 -14.602 2.688 1.00 46.88 490 ASP A O 1
ATOM 3844 N N . THR A 1 491 ? 10.202 -16.204 4.061 1.00 46.38 491 THR A N 1
ATOM 3845 C CA . THR A 1 491 ? 11.485 -16.399 3.390 1.00 46.38 491 THR A CA 1
ATOM 3846 C C . THR A 1 491 ? 11.351 -16.930 1.960 1.00 46.38 491 THR A C 1
ATOM 3848 O O . THR A 1 491 ? 12.360 -16.978 1.273 1.00 46.38 491 THR A O 1
ATOM 3851 N N . SER A 1 492 ? 10.143 -17.299 1.516 1.00 54.62 492 SER A N 1
ATOM 3852 C CA . SER A 1 492 ? 9.817 -17.718 0.147 1.00 54.62 492 SER A CA 1
ATOM 3853 C C . SER A 1 492 ? 8.789 -16.758 -0.459 1.00 54.62 492 SER A C 1
ATOM 3855 O O . SER A 1 492 ? 7.577 -16.999 -0.430 1.00 54.62 492 SER A O 1
ATOM 3857 N N . LEU A 1 493 ? 9.259 -15.624 -0.978 1.00 69.19 493 LEU A N 1
ATOM 3858 C CA . LEU A 1 493 ? 8.428 -14.764 -1.817 1.00 69.19 493 LEU A CA 1
ATOM 3859 C C . LEU A 1 493 ? 8.404 -15.339 -3.231 1.00 69.19 493 LEU A C 1
ATOM 3861 O O . LEU A 1 493 ? 9.103 -14.875 -4.130 1.00 69.19 493 LEU A O 1
ATOM 3865 N N . ASP A 1 494 ? 7.574 -16.360 -3.409 1.00 78.50 494 ASP A N 1
ATOM 3866 C CA . ASP A 1 494 ? 7.360 -16.976 -4.710 1.00 78.50 494 ASP A CA 1
ATOM 3867 C C . ASP A 1 494 ? 6.323 -16.153 -5.479 1.00 78.50 494 ASP A C 1
ATOM 3869 O O . ASP A 1 494 ? 5.187 -15.920 -5.035 1.00 78.50 494 ASP A O 1
ATOM 3873 N N . PHE A 1 495 ? 6.714 -15.679 -6.658 1.00 83.56 495 PHE A N 1
ATOM 3874 C CA . PHE A 1 495 ? 5.803 -15.019 -7.581 1.00 83.56 495 PHE A CA 1
ATOM 3875 C C . PHE A 1 495 ? 5.388 -16.044 -8.624 1.00 83.56 495 PHE A C 1
ATOM 3877 O O . PHE A 1 495 ? 6.200 -16.467 -9.434 1.00 83.56 495 PHE A O 1
ATOM 3884 N N . GLU A 1 496 ? 4.119 -16.443 -8.628 1.00 91.19 496 GLU A N 1
ATOM 3885 C CA . GLU A 1 496 ? 3.616 -17.446 -9.570 1.00 91.19 496 GLU A CA 1
ATOM 3886 C C . GLU A 1 496 ? 2.397 -16.981 -10.373 1.00 91.19 496 GLU A C 1
ATOM 3888 O O . GLU A 1 496 ? 1.608 -16.133 -9.935 1.00 91.19 496 GLU A O 1
ATOM 3893 N N . ASN A 1 497 ? 2.235 -17.591 -11.546 1.00 87.06 497 ASN A N 1
ATOM 3894 C CA . ASN A 1 497 ? 1.001 -17.635 -12.325 1.00 87.06 497 ASN A CA 1
ATOM 3895 C C . ASN A 1 497 ? 0.779 -19.060 -12.888 1.00 87.06 497 ASN A C 1
ATOM 3897 O O . ASN A 1 497 ? 1.382 -20.025 -12.406 1.00 87.06 497 ASN A O 1
ATOM 3901 N N . ASP A 1 498 ? -0.109 -19.210 -13.875 1.00 90.88 498 ASP A N 1
ATOM 3902 C CA . ASP A 1 498 ? -0.472 -20.511 -14.462 1.00 90.88 498 ASP A CA 1
ATOM 3903 C C . ASP A 1 498 ? 0.636 -21.152 -15.314 1.00 90.88 498 ASP A C 1
ATOM 3905 O O . ASP A 1 498 ? 0.545 -22.337 -15.646 1.00 90.88 498 ASP A O 1
ATOM 3909 N N . ASP A 1 499 ? 1.660 -20.390 -15.700 1.00 94.50 499 ASP A N 1
ATOM 3910 C CA . ASP A 1 499 ? 2.692 -20.833 -16.639 1.00 94.50 499 ASP A CA 1
ATOM 3911 C C . ASP A 1 499 ? 4.077 -20.920 -15.996 1.00 94.50 499 ASP A C 1
ATOM 3913 O O . ASP A 1 499 ? 4.876 -21.759 -16.407 1.00 94.50 499 ASP A O 1
ATOM 3917 N N . VAL A 1 500 ? 4.369 -20.077 -15.002 1.00 96.19 500 VAL A N 1
ATOM 3918 C CA . VAL A 1 500 ? 5.698 -19.960 -14.392 1.00 96.19 500 VAL A CA 1
ATOM 3919 C C . VAL A 1 500 ? 5.618 -19.572 -12.914 1.00 96.19 500 VAL A C 1
ATOM 3921 O O . VAL A 1 500 ? 4.685 -18.906 -12.459 1.00 96.19 500 VAL A O 1
ATOM 3924 N N . GLU A 1 501 ? 6.620 -20.010 -12.168 1.00 93.81 501 GLU A N 1
ATOM 3925 C CA . GLU A 1 501 ? 6.918 -19.670 -10.784 1.00 93.81 501 GLU A CA 1
ATOM 3926 C C . GLU A 1 501 ? 8.332 -19.077 -10.733 1.00 93.81 501 GLU A C 1
ATOM 3928 O O . GLU A 1 501 ? 9.283 -19.639 -11.278 1.00 93.81 501 GLU A O 1
ATOM 3933 N N . LEU A 1 502 ? 8.450 -17.901 -10.132 1.00 93.56 502 LEU A N 1
ATOM 3934 C CA . LEU A 1 502 ? 9.669 -17.121 -10.001 1.00 93.56 502 LEU A CA 1
ATOM 3935 C C . LEU A 1 502 ? 10.063 -17.096 -8.522 1.00 93.56 502 LEU A C 1
ATOM 3937 O O . LEU A 1 502 ? 9.392 -16.437 -7.721 1.00 93.56 502 LEU A O 1
ATOM 3941 N N . TYR A 1 503 ? 11.144 -17.799 -8.180 1.00 91.94 503 TYR A N 1
ATOM 3942 C CA . TYR A 1 503 ? 11.700 -17.846 -6.828 1.00 91.94 503 TYR A CA 1
ATOM 3943 C C . TYR A 1 503 ? 12.530 -16.589 -6.598 1.00 91.94 503 TYR A C 1
ATOM 3945 O O . TYR A 1 503 ? 13.709 -16.515 -6.954 1.00 91.94 503 TYR A O 1
ATOM 3953 N N . ALA A 1 504 ? 11.882 -15.544 -6.085 1.00 86.06 504 ALA A N 1
ATOM 3954 C CA . ALA A 1 504 ? 12.530 -14.251 -5.938 1.00 86.06 504 ALA A CA 1
ATOM 3955 C C . ALA A 1 504 ? 13.487 -14.200 -4.734 1.00 86.06 504 ALA A C 1
ATOM 3957 O O . ALA A 1 504 ? 14.267 -13.254 -4.659 1.00 86.06 504 ALA A O 1
ATOM 3958 N N . ASP A 1 505 ? 13.474 -15.199 -3.842 1.00 86.06 505 ASP A N 1
ATOM 3959 C CA . ASP A 1 505 ? 14.354 -15.384 -2.673 1.00 86.06 505 ASP A CA 1
ATOM 3960 C C . ASP A 1 505 ? 15.773 -15.863 -3.050 1.00 86.06 505 ASP A C 1
ATOM 3962 O O . ASP A 1 505 ? 16.353 -16.784 -2.467 1.00 86.06 505 ASP A O 1
ATOM 3966 N N . GLY A 1 506 ? 16.351 -15.212 -4.051 1.00 91.94 506 GLY A N 1
ATOM 3967 C CA . GLY A 1 506 ? 17.644 -15.551 -4.610 1.00 91.94 506 GLY A CA 1
ATOM 3968 C C . GLY A 1 506 ? 18.853 -15.121 -3.774 1.00 91.94 506 GLY A C 1
ATOM 3969 O O . GLY A 1 506 ? 18.793 -14.859 -2.567 1.00 91.94 506 GLY A O 1
ATOM 3970 N N . GLY A 1 507 ? 20.003 -15.061 -4.441 1.00 94.94 507 GLY A N 1
ATOM 3971 C CA . GLY A 1 507 ? 21.275 -14.656 -3.854 1.00 94.94 507 GLY A CA 1
ATOM 3972 C C . GLY A 1 507 ? 21.874 -13.460 -4.573 1.00 94.94 507 GLY A C 1
ATOM 3973 O O . GLY A 1 507 ? 22.122 -13.511 -5.775 1.00 94.94 507 GLY A O 1
ATOM 3974 N N . VAL A 1 508 ? 22.184 -12.394 -3.835 1.00 96.12 508 VAL A N 1
ATOM 3975 C CA . VAL A 1 508 ? 22.992 -11.306 -4.398 1.00 96.12 508 VAL A CA 1
ATOM 3976 C C . VAL A 1 508 ? 24.451 -11.729 -4.410 1.00 96.12 508 VAL A C 1
ATOM 3978 O O . VAL A 1 508 ? 24.982 -12.206 -3.404 1.00 96.12 508 VAL A O 1
ATOM 3981 N N . LYS A 1 509 ? 25.111 -11.537 -5.544 1.00 97.00 509 LYS A N 1
ATOM 3982 C CA . LYS A 1 509 ? 26.502 -11.918 -5.779 1.00 97.00 509 LYS A CA 1
ATOM 3983 C C . LYS A 1 509 ? 27.348 -10.649 -5.830 1.00 97.00 509 LYS A C 1
ATOM 3985 O O . LYS A 1 509 ? 27.054 -9.729 -6.595 1.00 97.00 509 LYS A O 1
ATOM 3990 N N . GLN A 1 510 ? 28.379 -10.582 -4.985 1.00 95.62 510 GLN A N 1
ATOM 3991 C CA . GLN A 1 510 ? 29.428 -9.564 -5.118 1.00 95.62 510 GLN A CA 1
ATOM 3992 C C . GLN A 1 510 ? 30.180 -9.742 -6.446 1.00 95.62 510 GLN A C 1
ATOM 3994 O O . GLN A 1 510 ? 30.011 -10.747 -7.117 1.00 95.62 510 GLN A O 1
ATOM 3999 N N . LYS A 1 511 ? 31.004 -8.772 -6.843 1.00 95.81 511 LYS A N 1
ATOM 4000 C CA . LYS A 1 511 ? 31.629 -8.723 -8.174 1.00 95.81 511 LYS A CA 1
ATOM 4001 C C . LYS A 1 511 ? 32.248 -10.058 -8.637 1.00 95.81 511 LYS A C 1
ATOM 4003 O O . LYS A 1 511 ? 33.193 -10.536 -8.011 1.00 95.81 511 LYS A O 1
ATOM 4008 N N . GLY A 1 512 ? 31.774 -10.564 -9.781 1.00 93.31 512 GLY A N 1
ATOM 4009 C CA . GLY A 1 512 ? 32.309 -11.743 -10.473 1.00 93.31 512 GLY A CA 1
ATOM 4010 C C . GLY A 1 512 ? 32.048 -13.086 -9.775 1.00 93.31 512 GLY A C 1
ATOM 4011 O O . GLY A 1 512 ? 31.431 -13.154 -8.712 1.00 93.31 512 GLY A O 1
ATOM 4012 N N . TRP A 1 513 ? 32.557 -14.169 -10.367 1.00 96.12 513 TRP A N 1
ATOM 4013 C CA . TRP A 1 513 ? 32.362 -15.545 -9.885 1.00 96.12 513 TRP A CA 1
ATOM 4014 C C . TRP A 1 513 ? 32.990 -15.835 -8.518 1.00 96.12 513 TRP A C 1
ATOM 4016 O O . TRP A 1 513 ? 32.422 -16.591 -7.732 1.00 96.12 513 TRP A O 1
ATOM 4026 N N . ASP A 1 514 ? 34.078 -15.149 -8.168 1.00 95.19 514 ASP A N 1
ATOM 4027 C CA . ASP A 1 514 ? 34.712 -15.250 -6.845 1.00 95.19 514 ASP A CA 1
ATOM 4028 C C . ASP A 1 514 ? 33.988 -14.434 -5.759 1.00 95.19 514 ASP A C 1
ATOM 4030 O O . ASP A 1 514 ? 34.322 -14.506 -4.572 1.00 95.19 514 ASP A O 1
ATOM 4034 N N . GLY A 1 515 ? 32.988 -13.634 -6.142 1.00 94.44 515 GLY A N 1
ATOM 4035 C CA . GLY A 1 515 ? 32.226 -12.803 -5.222 1.00 94.44 515 GLY A CA 1
ATOM 4036 C C . GLY A 1 515 ? 31.481 -13.624 -4.168 1.00 94.44 515 GLY A C 1
ATOM 4037 O O . GLY A 1 515 ? 30.921 -14.687 -4.440 1.00 94.44 515 GLY A O 1
ATOM 4038 N N . LYS A 1 516 ? 31.402 -13.120 -2.935 1.00 96.81 516 LYS A N 1
ATOM 4039 C CA . LYS A 1 516 ? 30.555 -13.745 -1.914 1.00 96.81 516 LYS A CA 1
ATOM 4040 C C . LYS A 1 516 ? 29.079 -13.643 -2.322 1.00 96.81 516 LYS A C 1
ATOM 4042 O O . LYS A 1 516 ? 28.624 -12.558 -2.692 1.00 96.81 516 LYS A O 1
ATOM 4047 N N . VAL A 1 517 ? 28.330 -14.741 -2.194 1.00 96.31 517 VAL A N 1
ATOM 4048 C CA . VAL A 1 517 ? 26.861 -14.715 -2.265 1.00 96.31 517 VAL A CA 1
ATOM 4049 C C . VAL A 1 517 ? 26.275 -14.404 -0.896 1.00 96.31 517 VAL A C 1
ATOM 4051 O O . VAL A 1 517 ? 26.710 -14.942 0.124 1.00 96.31 517 VAL A O 1
ATOM 4054 N N . VAL A 1 518 ? 25.278 -13.527 -0.880 1.00 93.50 518 VAL A N 1
ATOM 4055 C CA . VAL A 1 518 ? 24.435 -13.261 0.282 1.00 93.50 518 VAL A CA 1
ATOM 4056 C C . VAL A 1 518 ? 23.001 -13.611 -0.092 1.00 93.50 518 VAL A C 1
ATOM 4058 O O . VAL A 1 518 ? 22.431 -13.026 -1.007 1.00 93.50 518 VAL A O 1
ATOM 4061 N N . HIS A 1 519 ? 22.424 -14.568 0.620 1.00 87.62 519 HIS A N 1
ATOM 4062 C CA . HIS A 1 519 ? 21.050 -15.017 0.441 1.00 87.62 519 HIS A CA 1
ATOM 4063 C C . HIS A 1 519 ? 20.402 -15.243 1.825 1.00 87.62 519 HIS A C 1
ATOM 4065 O O . HIS A 1 519 ? 21.128 -15.440 2.805 1.00 87.62 519 HIS A O 1
ATOM 4071 N N . PRO A 1 520 ? 19.063 -15.233 1.922 1.00 87.81 520 PRO A N 1
ATOM 4072 C CA . PRO A 1 520 ? 18.137 -14.865 0.854 1.00 87.81 520 PRO A CA 1
ATOM 4073 C C . PRO A 1 520 ? 18.091 -13.342 0.657 1.00 87.81 520 PRO A C 1
ATOM 4075 O O . PRO A 1 520 ? 18.266 -12.562 1.601 1.00 87.81 520 PRO A O 1
ATOM 4078 N N . ARG A 1 521 ? 17.920 -12.917 -0.591 1.00 90.00 521 ARG A N 1
ATOM 4079 C CA . ARG A 1 521 ? 17.619 -11.537 -0.985 1.00 90.00 521 ARG A CA 1
ATOM 4080 C C . ARG A 1 521 ? 16.506 -11.567 -2.006 1.00 90.00 521 ARG A C 1
ATOM 4082 O O . ARG A 1 521 ? 16.374 -12.559 -2.709 1.00 90.00 521 ARG A O 1
ATOM 4089 N N . LEU A 1 522 ? 15.748 -10.483 -2.097 1.00 90.62 522 LEU A N 1
ATOM 4090 C CA . LEU A 1 522 ? 14.614 -10.416 -2.997 1.00 90.62 522 LEU A CA 1
ATOM 4091 C C . LEU A 1 522 ? 14.999 -9.777 -4.329 1.00 90.62 522 LEU A C 1
ATOM 4093 O O . LEU A 1 522 ? 15.520 -8.658 -4.370 1.00 90.62 522 LEU A O 1
ATOM 4097 N N . PHE A 1 523 ? 14.723 -10.491 -5.415 1.00 94.25 523 PHE A N 1
ATOM 4098 C CA . PHE A 1 523 ? 14.899 -9.984 -6.768 1.00 94.25 523 PHE A CA 1
ATOM 4099 C C . PHE A 1 523 ? 13.905 -8.856 -7.043 1.00 94.25 523 PHE A C 1
ATOM 4101 O O . PHE A 1 523 ? 12.709 -9.035 -6.815 1.00 94.25 523 PHE A O 1
ATOM 4108 N N . ASN A 1 524 ? 14.379 -7.739 -7.601 1.00 93.44 524 ASN A N 1
ATOM 4109 C CA . ASN A 1 524 ? 13.532 -6.631 -8.043 1.00 93.44 524 ASN A CA 1
ATOM 4110 C C . ASN A 1 524 ? 13.556 -6.515 -9.563 1.00 93.44 524 ASN A C 1
ATOM 4112 O O . ASN A 1 524 ? 14.423 -5.857 -10.146 1.00 93.44 524 ASN A O 1
ATOM 4116 N N . GLY A 1 525 ? 12.607 -7.187 -10.200 1.00 94.62 525 GLY A N 1
ATOM 4117 C CA . GLY A 1 525 ? 12.581 -7.319 -11.642 1.00 94.62 525 GLY A CA 1
ATOM 4118 C C . GLY A 1 525 ? 11.335 -8.020 -12.162 1.00 94.62 525 GLY A C 1
ATOM 4119 O O . GLY A 1 525 ? 10.360 -8.261 -11.445 1.00 94.62 525 GLY A O 1
ATOM 4120 N N . ALA A 1 526 ? 11.355 -8.335 -13.449 1.00 95.00 526 ALA A N 1
ATOM 4121 C CA . ALA A 1 526 ? 10.302 -9.092 -14.104 1.00 95.00 526 ALA A CA 1
ATOM 4122 C C . ALA A 1 526 ? 10.855 -9.940 -15.250 1.00 95.00 526 ALA A C 1
ATOM 4124 O O . ALA A 1 526 ? 11.992 -9.762 -15.683 1.00 95.00 526 ALA A O 1
ATOM 4125 N N . LEU A 1 527 ? 10.030 -10.879 -15.704 1.00 95.50 527 LEU A N 1
ATOM 4126 C CA . LEU A 1 527 ? 10.241 -11.646 -16.920 1.00 95.50 527 LEU A CA 1
ATOM 4127 C C . LEU A 1 527 ? 9.079 -11.388 -17.872 1.00 95.50 527 LEU A C 1
ATOM 4129 O O . LEU A 1 527 ? 7.909 -11.495 -17.480 1.00 95.50 527 LEU A O 1
ATOM 4133 N N . THR A 1 528 ? 9.414 -11.133 -19.131 1.00 94.56 528 THR A N 1
ATOM 4134 C CA . THR A 1 528 ? 8.477 -11.097 -20.254 1.00 94.56 528 THR A CA 1
ATOM 4135 C C . THR A 1 528 ? 8.656 -12.372 -21.076 1.00 94.56 528 THR A C 1
ATOM 4137 O O . THR A 1 528 ? 9.774 -12.704 -21.469 1.00 94.56 528 THR A O 1
ATOM 4140 N N . TYR A 1 529 ? 7.577 -13.121 -21.310 1.00 95.25 529 TYR A N 1
ATOM 4141 C CA . TYR A 1 529 ? 7.639 -14.447 -21.932 1.00 95.25 529 TYR A CA 1
ATOM 4142 C C . TYR A 1 529 ? 6.370 -14.778 -22.725 1.00 95.25 529 TYR A C 1
ATOM 4144 O O . TYR A 1 529 ? 5.337 -14.143 -22.553 1.00 95.25 529 TYR A O 1
ATOM 4152 N N . GLU A 1 530 ? 6.419 -15.809 -23.558 1.00 94.88 530 GLU A N 1
ATOM 4153 C CA . GLU A 1 530 ? 5.259 -16.375 -24.257 1.00 94.88 530 GLU A CA 1
ATOM 4154 C C . GLU A 1 530 ? 5.108 -17.857 -23.935 1.00 94.88 530 GLU A C 1
ATOM 4156 O O . GLU A 1 530 ? 6.090 -18.527 -23.636 1.00 94.88 530 GLU A O 1
ATOM 4161 N N . THR A 1 531 ? 3.883 -18.383 -23.965 1.00 93.62 531 THR A N 1
ATOM 4162 C CA . THR A 1 531 ? 3.636 -19.823 -23.786 1.00 93.62 531 THR A CA 1
ATOM 4163 C C . THR A 1 531 ? 3.576 -20.501 -25.148 1.00 93.62 531 THR A C 1
ATOM 4165 O O . THR A 1 531 ? 2.733 -20.128 -25.966 1.00 93.62 531 THR A O 1
ATOM 4168 N N . LYS A 1 532 ? 4.395 -21.533 -25.381 1.00 88.06 532 LYS A N 1
ATOM 4169 C CA . LYS A 1 532 ? 4.293 -22.321 -26.615 1.00 88.06 532 LYS A CA 1
ATOM 4170 C C . LYS A 1 532 ? 3.009 -23.144 -26.605 1.00 88.06 532 LYS A C 1
ATOM 4172 O O . LYS A 1 532 ? 2.608 -23.710 -25.582 1.00 88.06 532 LYS A O 1
ATOM 4177 N N . ARG A 1 533 ? 2.319 -23.201 -27.744 1.00 79.19 533 ARG A N 1
ATOM 4178 C CA . ARG A 1 533 ? 1.098 -24.002 -27.865 1.00 79.19 533 ARG A CA 1
ATOM 4179 C C . ARG A 1 533 ? 1.455 -25.471 -27.976 1.00 79.19 533 ARG A C 1
ATOM 4181 O O . ARG A 1 533 ? 2.264 -25.861 -28.810 1.00 79.19 533 ARG A O 1
ATOM 4188 N N . SER A 1 534 ? 0.780 -26.301 -27.185 1.00 62.72 534 SER A N 1
ATOM 4189 C CA . SER A 1 534 ? 0.860 -27.754 -27.305 1.00 62.72 534 SER A CA 1
ATOM 4190 C C . SER A 1 534 ? 0.394 -28.181 -28.705 1.00 62.72 534 SER A C 1
ATOM 4192 O O . SER A 1 534 ? -0.811 -28.251 -28.952 1.00 62.72 534 SER A O 1
ATOM 4194 N N . GLY A 1 535 ? 1.332 -28.421 -29.623 1.00 61.53 535 GLY A N 1
ATOM 4195 C CA . GLY A 1 535 ? 1.045 -28.857 -30.994 1.00 61.53 535 GLY A CA 1
ATOM 4196 C C . GLY A 1 535 ? 1.821 -28.143 -32.103 1.00 61.53 535 GLY A C 1
ATOM 4197 O O . GLY A 1 535 ? 1.797 -28.636 -33.228 1.00 61.53 535 GLY A O 1
ATOM 4198 N N . GLU A 1 536 ? 2.525 -27.042 -31.824 1.00 54.94 536 GLU A N 1
ATOM 4199 C CA . GLU A 1 536 ? 3.507 -26.490 -32.769 1.00 54.94 536 GLU A CA 1
ATOM 4200 C C . GLU A 1 536 ? 4.797 -27.310 -32.677 1.00 54.94 536 GLU A C 1
ATOM 4202 O O . GLU A 1 536 ? 5.644 -27.095 -31.815 1.00 54.94 536 GLU A O 1
ATOM 4207 N N . ILE A 1 537 ? 4.912 -28.314 -33.545 1.00 48.06 537 ILE A N 1
ATOM 4208 C CA . ILE A 1 537 ? 6.202 -28.936 -33.845 1.00 48.06 537 ILE A CA 1
ATOM 4209 C C . ILE A 1 537 ? 6.952 -27.917 -34.710 1.00 48.06 537 ILE A C 1
ATOM 4211 O O . ILE A 1 537 ? 6.513 -27.656 -35.830 1.00 48.06 537 ILE A O 1
ATOM 4215 N N . ILE A 1 538 ? 8.009 -27.311 -34.159 1.00 50.12 538 ILE A N 1
ATOM 4216 C CA . ILE A 1 538 ? 8.925 -26.415 -34.886 1.00 50.12 538 ILE A CA 1
ATOM 4217 C C . ILE A 1 538 ? 9.759 -27.227 -35.877 1.00 50.12 538 ILE A C 1
ATOM 4219 O O . ILE A 1 538 ? 10.262 -28.303 -35.470 1.00 50.12 538 ILE A O 1
#

Organism: NCBI:txid267567

Sequence (538 aa):
MTDQLYDVIYEANSSRKNGTEGVASTLTNELMHLYNQGLLNDLDTPLKFGKCSFVTPKKNINNGLIKQVSGGSVPTSWDSNCGYSFGHEFMLSRTLELQMGMNESSTTFEMVKHSRGGTSIYKHWYPGIGEHWQGLQQTIRDRAGSGNNWKGLIWHQGSQETNSLKRFGEDRSLTYLGNMTGLIRQLRQEMYAASESGTWQCKEEIPVVVVQLGYWPNQRRQETAQRVRDAQAEYCSNDPKSQLVKSNDLSRNFHYDAASFLVTGNRIAHAYQAALKGEVVCPEDETSQPQQVISSYQPSTSKSTSSQPSSRPSTLTSIVTPTTTIIHPPGDNDKTTDDEPKLLLPASASETKRIATIFDGTYRNFGFMLDIRTKKEITIHGIELNLHGNSDYAVEVYTKMGSFKGSESDEEAWELWYNGTVTGAGLDSESCIGKCGAKERTDDDDDDDDDGDMRLLLLDLPANETRALYVNFQEAVLVYSSNDDDENNDTSLDFENDDVELYADGGVKQKGWDGKVVHPRLFNGALTYETKRSGEII

Secondary structure (DSSP, 8-state):
-HHHHHHHHHHHHTTS-SSHHHHHHHHHHHHHHHHHTTTTS-TTSPPSSEEEEEEEE-S-GGG-SEEESSSSSEE--TTSSSSSTT-HHHHHHHHHHHHSSTTTS---EEEEEE--TT--IIIIISTTT-TTHHHHHHHHHTTTTSS-----EEE---GGGGGHHHHHSS-GGGGHHHHHHHHHHHHHHHHHHHSPTTS-SSGGGS-EEEEPP-----HHHHHHHHHHHHHHHHHHHH-TTEEEE--TTS--SSSPPHHHHHHHHHHHHHHHHHHHT----PPP-GGGS----------------PPP---------------------------------------PPPPEEEEE------EEESEEEEEEEESS-EEEEEEEEEBSSSSEEEEEEEEEEB-STT-TT-GGG-EEEEEEEEE---TTSEEEEES-S-----TT----S---------EEE-TT-EEEEEEEESSS-EEEEETTS-TT-----EEE-SSEEEEEEEEEE-SSTTSPEEEEEEE-EEEEEEEPPTT---

InterPro domains:
  IPR005181 Sialate O-acetylesterase domain [PF03629] (98-273)
  IPR036514 SGNH hydrolase superfamily [G3DSA:3.40.50.1110] (12-289)

Radius of gyration: 29.85 Å; chains: 1; bounding box: 99×62×92 Å

pLDDT: mean 83.83, std 19.46, range [30.36, 98.88]